Protein 5F6R (pdb70)

Organism: Yersinia pestis (NCBI:txid632)

InterPro domains:
  IPR010083 Beta-hydroxyacyl-(acyl-carrier-protein) dehydratase FabA [MF_00405] (2-172)
  IPR010083 Beta-hydroxyacyl-(acyl-carrier-protein) dehydratase FabA [TIGR01749] (4-172)
  IPR010083 Beta-hydroxyacyl-(acyl-carrier-protein) dehydratase FabA [cd01287] (27-168)
  IPR013114 Beta-hydroxydecanoyl thiol ester dehydrase, FabA/FabZ [PF07977] (29-158)
  IPR013114 Beta-hydroxydecanoyl thiol ester dehydrase, FabA/FabZ [PTHR30272] (29-161)
  IPR029069 HotDog domain superfamily [SSF54637] (3-169)

CATH classification: 3.10.129.10

Secondary structure (DSSP, 8-state):
--TT----S-B-HHHHHHHHTTTTT-TTSPPPP-GGG---SEEEEEETT-TTTTS-EEEEEEE--TT-HHHHHS-TTS----HHHHHHHHHHHHHHHHHHTT--SEEEEEEESEEEE-----TT--EEEEEEEEEEEE-SSS-EEEEEEEEEETTEEEEEEEEEEEEEES---/--TT----S-B-HHHHHHHHTTTTT-TTSPPPP-GGG---SEEEEEETT-TTTTS-EEEEEEE--TT-HHHHHSSTTS----HHHHHHHHHHHHHHHHHHTT--SEEEEEEES-EEE-S---TT--EEEEEEEEEEEE-SSS-EEEEEEEEEETTEEEEEEEEEEEEEES--

Radius of gyration: 19.5 Å; Cα contacts (8 Å, |Δi|>4): 1005; chains: 2; bounding box: 51×50×46 Å

Foldseek 3Di:
DQPQAPADFKFFQVLLQCLCVCNRLHDFAARFNDDLLAAFGMWNGWDCLDADARGIKTKTKHFAACVRPQQCVVPPVGGWHDPVSVVVNQQRVQRVNLSSVPAGAYKDWPDFDDKDFADTDHNPFTMKMKMWGWDDFDRPDKTKTWIKMFIATPPHTGMTTHGGMMTGDRDDD/DQPQAPADFKFFQVLLQCLCVCRRRHDFAARFNHDLLAAFGMWGGKDDLDADQSHIKTKTKHFAACVNPQQCVVPPVGGWRDPVSVVVNQQRVQRVNLVSVPAGAYKDWPDFPDKAFADTDDRPFTMKMKMWGWDDFDRPDWTKTWTKMFIATPRHTGMTTHTTMMTGDRDD

Solvent-accessible surface area: 14166 Å² total; per-residue (Å²): 119,16,98,142,26,63,98,91,86,53,4,73,72,118,22,0,74,16,2,1,136,25,103,10,6,15,114,35,8,6,26,4,1,19,57,62,0,17,3,2,27,69,1,50,72,3,59,89,106,13,32,82,77,110,101,0,41,0,42,0,35,11,48,8,69,85,130,43,60,4,5,58,18,11,8,84,77,14,53,5,4,0,15,1,0,0,0,8,0,0,7,16,0,0,6,4,0,0,0,14,39,5,3,62,11,52,10,29,27,46,1,4,20,78,2,114,17,113,32,44,0,62,26,121,8,140,86,0,22,0,75,0,23,0,65,148,36,46,61,179,191,114,22,41,0,22,0,29,0,33,1,14,15,63,62,136,66,11,5,48,1,56,55,0,75,4,1,3,56,162,101,22,167,125,16,99,139,26,66,107,92,108,53,4,70,72,122,20,0,78,16,2,2,135,28,100,9,6,16,114,34,7,6,25,3,0,19,58,60,0,15,4,0,28,69,1,50,77,1,70,93,86,8,30,82,92,102,106,0,32,0,38,0,25,9,58,16,63,100,132,42,56,4,6,61,16,16,19,82,81,16,46,5,4,0,15,0,0,0,0,5,0,0,4,21,0,0,6,4,2,0,0,7,45,5,2,51,6,69,10,32,28,42,1,4,13,89,2,113,15,112,30,40,0,58,30,119,15,155,78,0,14,0,70,0,23,0,59,148,39,49,64,173,199,120,25,45,0,24,0,35,3,47,1,12,8,77,64,122,64,2,5,58,2,59,60,0,80,4,1,7,58,150,131,68

B-factor: mean 14.42, std 5.76, range [7.7, 37.73]

Sequence (345 aa):
SSNAMMVDKKREESYTKKEDLEASGRGELFGAGGPPLPAGNMLMMMDRIVKKMMIIEDGGSHNKKGYVEAELDINPDLWFFGCHFIGDPVMPGCLGLLDAMWQQLVGFYLGWLGGEGKGRALGVGEVKFTGQVLPDAKKVTYRINFKRRVIMRKLIIMMGVADGEVLVDGKVIYTATDLKKVGLFKDTNSNAMMVDKREESYTKEEDLEASGRGELFGAGGPPLPAGNMLMMMDRIVVKMMIEDGGSHNKGYVEAELDINPDLWFFGCHFIGDPVMPGCLGLDAMWQQLVGFYLGWLGGEGKGRALGVGEVKFTGQVLPDAKKKVTYRRINFKRVIMRKKLLIMGVADGEVLVDGKVIYTATTDLKKVGLFKDDT

Nearest PDB structures (foldseek):
  5hd6-assembly3_E  TM=9.775E-01  e=1.023E-34  Yersinia pestis CO92
  1mka-assembly1_B  TM=9.981E-01  e=2.740E-32  Escherichia coli
  6b7j-assembly1_B  TM=9.908E-01  e=1.423E-30  Vibrio cholerae O395
  4b0i-assembly2_A  TM=9.928E-01  e=1.532E-28  Pseudomonas aeruginosa PAO1
  8b72-assembly2_D  TM=9.897E-01  e=3.812E-28  Pseudomonas aeruginosa

Structure (mmCIF, N/CA/C/O backbone):
data_5F6R
#
_entry.id   5F6R
#
_cell.length_a   52.982
_cell.length_b   54.885
_cell.length_c   102.866
_cell.angle_alpha   90.00
_cell.angle_beta   90.00
_cell.angle_gamma   90.00
#
_symmetry.space_group_name_H-M   'P 21 21 21'
#
loop_
_entity.id
_entity.type
_entity.pdbx_description
1 polymer '3-hydroxydecanoyl-[acyl-carrier-protein] dehydratase'
2 non-polymer '6-oxidanylidene-6-phenyl-hexanoic acid'
3 non-polymer 'PHOSPHATE ION'
4 water water
#
loop_
_atom_site.group_PDB
_atom_site.id
_atom_site.type_symbol
_atom_site.label_atom_id
_atom_site.label_alt_id
_atom_site.label_comp_id
_atom_site.label_asym_id
_atom_site.label_entity_id
_atom_site.label_seq_id
_atom_site.pdbx_PDB_ins_code
_atom_site.Cartn_x
_atom_site.Cartn_y
_atom_site.Cartn_z
_atom_site.occupancy
_atom_site.B_iso_or_equiv
_atom_site.auth_seq_id
_atom_site.auth_comp_id
_atom_site.auth_asym_id
_atom_site.auth_atom_id
_atom_site.pdbx_PDB_model_num
ATOM 1 N N A SER A 1 1 ? -3.866 15.564 -8.401 0.68 16.11 -2 SER A N 1
ATOM 2 N N B SER A 1 1 ? -3.703 15.663 -8.169 0.32 16.12 -2 SER A N 1
ATOM 3 C CA A SER A 1 1 ? -3.820 14.792 -7.166 0.68 15.85 -2 SER A CA 1
ATOM 4 C CA B SER A 1 1 ? -3.965 15.006 -6.896 0.32 15.84 -2 SER A CA 1
ATOM 5 C C A SER A 1 1 ? -5.059 13.912 -7.071 0.68 14.75 -2 SER A C 1
ATOM 6 C C B SER A 1 1 ? -5.041 13.940 -7.041 0.32 14.76 -2 SER A C 1
ATOM 7 O O A SER A 1 1 ? -5.927 13.971 -7.947 0.68 15.26 -2 SER A O 1
ATOM 8 O O B SER A 1 1 ? -5.747 13.878 -8.049 0.32 14.90 -2 SER A O 1
ATOM 13 N N . ASN A 1 2 ? -5.149 13.102 -6.015 1.00 13.88 -1 ASN A N 1
ATOM 14 C CA . ASN A 1 2 ? -6.244 12.147 -5.893 1.00 12.92 -1 ASN A CA 1
ATOM 15 C C . ASN A 1 2 ? -7.463 12.859 -5.320 1.00 12.42 -1 ASN A C 1
ATOM 16 O O . ASN A 1 2 ? -7.429 13.321 -4.176 1.00 15.06 -1 ASN A O 1
ATOM 21 N N . ALA A 1 3 ? -8.544 12.933 -6.103 1.00 11.61 0 ALA A N 1
ATOM 22 C CA . ALA A 1 3 ? -9.761 13.620 -5.692 1.00 11.84 0 ALA A CA 1
ATOM 23 C C . ALA A 1 3 ? -10.672 12.775 -4.806 1.00 12.42 0 ALA A C 1
ATOM 24 O O . ALA A 1 3 ? -11.653 13.306 -4.281 1.00 12.62 0 ALA A O 1
ATOM 26 N N A MET A 1 4 ? -10.380 11.491 -4.619 0.86 12.96 1 MET A N 1
ATOM 27 N N B MET A 1 4 ? -10.373 11.487 -4.627 0.14 13.76 1 MET A N 1
ATOM 28 C CA A MET A 1 4 ? -11.354 10.575 -4.035 0.86 16.02 1 MET A CA 1
ATOM 29 C CA B MET A 1 4 ? -11.305 10.528 -4.041 0.14 16.90 1 MET A CA 1
ATOM 30 C C A MET A 1 4 ? -11.277 10.469 -2.515 0.86 13.86 1 MET A C 1
ATOM 31 C C B MET A 1 4 ? -11.181 10.384 -2.527 0.14 14.19 1 MET A C 1
ATOM 32 O O A MET A 1 4 ? -12.053 9.706 -1.927 0.86 15.33 1 MET A O 1
ATOM 33 O O B MET A 1 4 ? -11.810 9.489 -1.952 0.14 14.94 1 MET A O 1
ATOM 42 N N . VAL A 1 5 ? -10.399 11.236 -1.869 1.00 12.03 2 VAL A N 1
ATOM 43 C CA . VAL A 1 5 ? -10.149 11.076 -0.439 1.00 11.53 2 VAL A CA 1
ATOM 44 C C . VAL A 1 5 ? -11.373 11.469 0.380 1.00 10.91 2 VAL A C 1
ATOM 45 O O . VAL A 1 5 ? -11.872 12.595 0.283 1.00 11.68 2 VAL A O 1
ATOM 49 N N . ASP A 1 6 ? -11.838 10.553 1.230 1.00 10.92 3 ASP A N 1
ATOM 50 C CA . ASP A 1 6 ? -12.805 10.879 2.278 1.00 11.08 3 ASP A CA 1
ATOM 51 C C . ASP A 1 6 ? -11.975 11.521 3.381 1.00 11.22 3 ASP A C 1
ATOM 52 O O . ASP A 1 6 ? -11.401 10.838 4.234 1.00 11.77 3 ASP A O 1
ATOM 57 N N A LYS A 1 7 ? -11.885 12.850 3.334 0.35 11.01 4 LYS A N 1
ATOM 58 N N B LYS A 1 7 ? -11.904 12.857 3.367 0.65 11.31 4 LYS A N 1
ATOM 59 C CA A LYS A 1 7 ? -10.973 13.615 4.175 0.35 10.77 4 LYS A CA 1
ATOM 60 C CA B LYS A 1 7 ? -10.945 13.615 4.169 0.65 11.41 4 LYS A CA 1
ATOM 61 C C A LYS A 1 7 ? -11.738 14.118 5.392 0.35 10.80 4 LYS A C 1
ATOM 62 C C B LYS A 1 7 ? -11.641 14.200 5.396 0.65 11.31 4 LYS A C 1
ATOM 63 O O A LYS A 1 7 ? -12.660 14.931 5.264 0.35 11.19 4 LYS A O 1
ATOM 64 O O B LYS A 1 7 ? -12.405 15.168 5.283 0.65 12.19 4 LYS A O 1
ATOM 75 N N . ARG A 1 8 ? -11.352 13.626 6.566 1.00 10.87 5 ARG A N 1
ATOM 76 C CA . ARG A 1 8 ? -11.935 14.025 7.841 1.00 10.98 5 ARG A CA 1
ATOM 77 C C . ARG A 1 8 ? -10.822 14.186 8.874 1.00 11.01 5 ARG A C 1
ATOM 78 O O . ARG A 1 8 ? -9.693 13.729 8.680 1.00 11.20 5 ARG A O 1
ATOM 86 N N A GLU A 1 9 ? -11.154 14.836 9.987 0.52 11.43 6 GLU A N 1
ATOM 87 N N B GLU A 1 9 ? -11.165 14.844 9.988 0.48 11.57 6 GLU A N 1
ATOM 88 C CA A GLU A 1 9 ? -10.158 15.137 11.010 0.52 12.89 6 GLU A CA 1
ATOM 89 C CA B GLU A 1 9 ? -10.222 15.169 11.056 0.48 12.89 6 GLU A CA 1
ATOM 90 C C A GLU A 1 9 ? -9.842 13.937 11.891 0.52 11.73 6 GLU A C 1
ATOM 91 C C B GLU A 1 9 ? -9.926 13.999 11.978 0.48 11.54 6 GLU A C 1
ATOM 92 O O A GLU A 1 9 ? -8.803 13.928 12.564 0.52 12.23 6 GLU A O 1
ATOM 93 O O B GLU A 1 9 ? -8.996 14.092 12.789 0.48 11.29 6 GLU A O 1
ATOM 104 N N . SER A 1 10 ? -10.708 12.929 11.896 1.00 11.00 7 SER A N 1
ATOM 105 C CA . SER A 1 10 ? -10.516 11.751 12.722 1.00 11.00 7 SER A CA 1
ATOM 106 C C . SER A 1 10 ? -11.147 10.579 11.989 1.00 10.38 7 SER A C 1
ATOM 107 O O . SER A 1 10 ? -12.012 10.758 11.126 1.00 11.19 7 SER A O 1
ATOM 110 N N . TYR A 1 11 ? -10.698 9.377 12.343 1.00 10.00 8 TYR A N 1
ATOM 111 C CA . TYR A 1 11 ? -11.135 8.153 11.685 1.00 10.38 8 TYR A CA 1
ATOM 112 C C . TYR A 1 11 ? -11.327 7.051 12.716 1.00 10.30 8 TYR A C 1
ATOM 113 O O . TYR A 1 11 ? -10.547 6.933 13.668 1.00 10.80 8 TYR A O 1
ATOM 122 N N . THR A 1 12 ? -12.337 6.219 12.486 1.00 10.48 9 THR A N 1
ATOM 123 C CA . THR A 1 12 ? -12.674 5.087 13.338 1.00 11.53 9 THR A CA 1
ATOM 124 C C . THR A 1 12 ? -11.972 3.815 12.863 1.00 11.09 9 THR A C 1
ATOM 125 O O . THR A 1 12 ? -11.352 3.772 11.797 1.00 10.78 9 THR A O 1
ATOM 129 N N A LYS A 1 13 ? -12.092 2.756 13.673 0.57 11.26 10 LYS A N 1
ATOM 130 N N B LYS A 1 13 ? -12.107 2.758 13.671 0.43 11.37 10 LYS A N 1
ATOM 131 C CA A LYS A 1 13 ? -11.532 1.462 13.291 0.57 11.78 10 LYS A CA 1
ATOM 132 C CA B LYS A 1 13 ? -11.552 1.456 13.311 0.43 11.88 10 LYS A CA 1
ATOM 133 C C A LYS A 1 13 ? -12.072 1.000 11.946 0.57 11.58 10 LYS A C 1
ATOM 134 C C B LYS A 1 13 ? -12.080 0.978 11.966 0.43 11.76 10 LYS A C 1
ATOM 135 O O A LYS A 1 13 ? -11.314 0.510 11.101 0.57 11.48 10 LYS A O 1
ATOM 136 O O B LYS A 1 13 ? -11.322 0.451 11.145 0.43 11.65 10 LYS A O 1
ATOM 147 N N . GLU A 1 14 ? -13.378 1.158 11.722 1.00 11.71 11 GLU A N 1
ATOM 148 C CA . GLU A 1 14 ? -13.951 0.750 10.445 1.00 12.78 11 GLU A CA 1
ATOM 149 C C . GLU A 1 14 ? -13.377 1.567 9.292 1.00 11.13 11 GLU A C 1
ATOM 150 O O . GLU A 1 14 ? -13.146 1.029 8.201 1.00 11.11 11 GLU A O 1
ATOM 156 N N . ASP A 1 15 ? -13.124 2.865 9.516 1.00 10.34 12 ASP A N 1
ATOM 157 C CA . ASP A 1 15 ? -12.437 3.668 8.506 1.00 9.87 12 ASP A CA 1
ATOM 158 C C . ASP A 1 15 ? -11.055 3.104 8.204 1.00 9.31 12 ASP A C 1
ATOM 159 O O . ASP A 1 15 ? -10.630 3.060 7.042 1.00 9.53 12 ASP A O 1
ATOM 164 N N . LEU A 1 16 ? -10.320 2.700 9.241 1.00 9.64 13 LEU A N 1
ATOM 165 C CA . LEU A 1 16 ? -8.974 2.177 9.021 1.00 9.47 13 LEU A CA 1
ATOM 166 C C . LEU A 1 16 ? -9.012 0.860 8.264 1.00 9.59 13 LEU A C 1
ATOM 167 O O . LEU A 1 16 ? -8.133 0.587 7.438 1.00 9.96 13 LEU A O 1
ATOM 172 N N . GLU A 1 17 ? -10.016 0.028 8.543 1.00 10.39 14 GLU A N 1
ATOM 173 C CA . GLU A 1 17 ? -10.174 -1.208 7.785 1.00 11.18 14 GLU A CA 1
ATOM 174 C C . GLU A 1 17 ? -10.529 -0.914 6.332 1.00 10.64 14 GLU A C 1
ATOM 175 O O . GLU A 1 17 ? -10.017 -1.571 5.416 1.00 10.78 14 GLU A O 1
ATOM 181 N N . ALA A 1 18 ? -11.385 0.087 6.107 1.00 10.45 15 ALA A N 1
ATOM 182 C CA . ALA A 1 18 ? -11.690 0.517 4.746 1.00 10.34 15 ALA A CA 1
ATOM 183 C C . ALA A 1 18 ? -10.433 1.000 4.035 1.00 9.48 15 ALA A C 1
ATOM 184 O O . ALA A 1 18 ? -10.239 0.728 2.846 1.00 10.44 15 ALA A O 1
ATOM 186 N N . SER A 1 19 ? -9.572 1.727 4.750 1.00 9.22 16 SER A N 1
ATOM 187 C CA . SER A 1 19 ? -8.295 2.149 4.184 1.00 9.19 16 SER A CA 1
ATOM 188 C C . SER A 1 19 ? -7.454 0.955 3.743 1.00 9.04 16 SER A C 1
ATOM 189 O O . SER A 1 19 ? -6.851 0.975 2.663 1.00 9.63 16 SER A O 1
ATOM 192 N N . GLY A 1 20 ? -7.389 -0.099 4.567 1.00 9.37 17 GLY A N 1
ATOM 193 C CA . GLY A 1 20 ? -6.635 -1.277 4.173 1.00 9.79 17 GLY A CA 1
ATOM 194 C C . GLY A 1 20 ? -7.116 -1.870 2.866 1.00 10.24 17 GLY A C 1
ATOM 195 O O . GLY A 1 20 ? -6.316 -2.391 2.077 1.00 11.45 17 GLY A O 1
ATOM 196 N N . ARG A 1 21 ? -8.421 -1.796 2.614 1.00 10.64 18 ARG A N 1
ATOM 197 C CA . ARG A 1 21 ? -9.018 -2.301 1.388 1.00 11.68 18 ARG A CA 1
ATOM 198 C C . ARG A 1 21 ? -8.952 -1.300 0.243 1.00 12.11 18 ARG A C 1
ATOM 199 O O . ARG A 1 21 ? -9.478 -1.591 -0.836 1.00 13.86 18 ARG A O 1
ATOM 207 N N . GLY A 1 22 ? -8.324 -0.142 0.445 1.00 12.07 19 GLY A N 1
ATOM 208 C CA . GLY A 1 22 ? -8.220 0.864 -0.593 1.00 12.68 19 GLY A CA 1
ATOM 209 C C . GLY A 1 22 ? -9.439 1.738 -0.767 1.00 12.28 19 GLY A C 1
ATOM 210 O O . GLY A 1 22 ? -9.480 2.544 -1.703 1.00 14.21 19 GLY A O 1
ATOM 211 N N . GLU A 1 23 ? -10.433 1.620 0.106 1.00 11.21 20 GLU A N 1
ATOM 212 C CA . GLU A 1 23 ? -11.702 2.306 -0.092 1.00 11.01 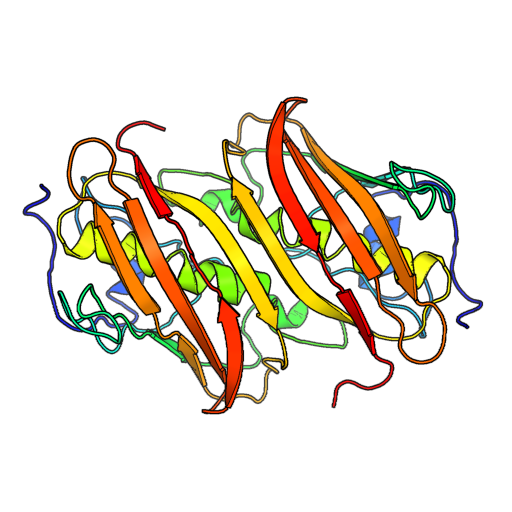20 GLU A CA 1
ATOM 213 C C . GLU A 1 23 ? -11.703 3.731 0.431 1.00 10.31 20 GLU A C 1
ATOM 214 O O . GLU A 1 23 ? -12.394 4.584 -0.127 1.00 11.59 20 GLU A O 1
ATOM 220 N N . LEU A 1 24 ? -10.965 4.008 1.502 1.00 9.97 21 LEU A N 1
ATOM 221 C CA . LEU A 1 24 ? -11.097 5.302 2.168 1.00 9.65 21 LEU A CA 1
ATOM 222 C C . LEU A 1 24 ? -10.588 6.436 1.287 1.00 9.79 21 LEU A C 1
ATOM 223 O O . LEU A 1 24 ? -11.231 7.490 1.177 1.00 10.36 21 LEU A O 1
ATOM 228 N N . PHE A 1 25 ? -9.427 6.239 0.659 1.00 10.43 22 PHE A N 1
ATOM 229 C CA . PHE A 1 25 ? -8.842 7.227 -0.234 1.00 11.82 22 PHE A CA 1
ATOM 230 C C . PHE A 1 25 ? -9.137 6.929 -1.697 1.00 13.15 22 PHE A C 1
ATOM 231 O O . PHE A 1 25 ? -8.869 7.778 -2.548 1.00 15.29 22 PHE A O 1
ATOM 239 N N . GLY A 1 26 ? -9.683 5.756 -2.013 1.00 13.23 23 GLY A N 1
ATOM 240 C CA . GLY A 1 26 ? -9.912 5.387 -3.393 1.00 14.31 23 GLY A CA 1
ATOM 241 C C . GLY A 1 26 ? -8.683 4.777 -4.037 1.00 16.36 23 GLY A C 1
ATOM 242 O O . GLY A 1 26 ? -7.608 4.660 -3.443 1.00 16.97 23 GLY A O 1
ATOM 243 N N . ALA A 1 27 ? -8.859 4.397 -5.306 1.00 18.36 24 ALA A N 1
ATOM 244 C CA . ALA A 1 27 ? -7.867 3.575 -5.995 1.00 21.34 24 ALA A CA 1
ATOM 245 C C . ALA A 1 27 ? -6.508 4.255 -6.085 1.00 21.70 24 ALA A C 1
ATOM 246 O O . ALA A 1 27 ? -5.472 3.578 -6.079 1.00 23.39 24 ALA A O 1
ATOM 248 N N . GLY A 1 28 ? -6.484 5.576 -6.181 1.00 19.98 25 GLY A N 1
ATOM 249 C CA . GLY A 1 28 ? -5.226 6.263 -6.362 1.00 18.50 25 GLY A CA 1
ATOM 250 C C . GLY A 1 28 ? -4.429 6.548 -5.111 1.00 16.96 25 GLY A C 1
ATOM 251 O O . GLY A 1 28 ? -3.327 7.089 -5.211 1.00 19.03 25 GLY A O 1
ATOM 252 N N . GLY A 1 29 ? -4.940 6.209 -3.930 1.00 13.82 26 GLY A N 1
ATOM 253 C CA . GLY A 1 29 ? -4.293 6.601 -2.700 1.00 11.94 26 GLY A CA 1
ATOM 254 C C . GLY A 1 29 ? -3.654 5.445 -1.947 1.00 10.58 26 GLY A C 1
ATOM 255 O O . GLY A 1 29 ? -3.942 4.270 -2.189 1.00 10.65 26 GLY A O 1
ATOM 256 N N . PRO A 1 30 ? -2.788 5.762 -0.992 1.00 9.22 27 PRO A N 1
ATOM 257 C CA . PRO A 1 30 ? -2.058 4.709 -0.269 1.00 9.48 27 PRO A CA 1
ATOM 258 C C . PRO A 1 30 ? -2.933 4.056 0.787 1.00 9.45 27 PRO A C 1
ATOM 259 O O . PRO A 1 30 ? -3.432 4.734 1.695 1.00 9.67 27 PRO A O 1
ATOM 263 N N . PRO A 1 31 ? -3.127 2.740 0.720 1.00 8.95 28 PRO A N 1
ATOM 264 C CA . PRO A 1 31 ? -3.836 2.041 1.799 1.00 8.88 28 PRO A CA 1
ATOM 265 C C . PRO A 1 31 ? -2.954 1.885 3.028 1.00 8.36 28 PRO A C 1
ATOM 266 O O . PRO A 1 31 ? -1.728 1.802 2.938 1.00 8.89 28 PRO A O 1
ATOM 270 N N . LEU A 1 32 ? -3.598 1.813 4.191 1.00 8.42 29 LEU A N 1
ATOM 271 C CA . LEU A 1 32 ? -2.910 1.348 5.383 1.00 8.57 29 LEU A CA 1
ATOM 272 C C . LEU A 1 32 ? -2.665 -0.156 5.268 1.00 8.62 29 LEU A C 1
ATOM 273 O O . LEU A 1 32 ? -3.320 -0.842 4.479 1.00 8.83 29 LEU A O 1
ATOM 278 N N . PRO A 1 33 ? -1.754 -0.710 6.071 1.00 8.81 30 PRO A N 1
ATOM 279 C CA . PRO A 1 33 ? -1.718 -2.168 6.201 1.00 8.86 30 PRO A CA 1
ATOM 280 C C . PRO A 1 33 ? -3.022 -2.655 6.808 1.00 8.94 30 PRO A C 1
ATOM 281 O O . PRO A 1 33 ? -3.759 -1.904 7.448 1.00 9.54 30 PRO A O 1
ATOM 285 N N . ALA A 1 34 ? -3.299 -3.934 6.599 1.00 9.07 31 ALA A N 1
ATOM 286 C CA . ALA A 1 34 ? -4.505 -4.564 7.105 1.00 9.73 31 ALA A CA 1
ATOM 287 C C . ALA A 1 34 ? -4.161 -5.579 8.188 1.00 9.83 31 ALA A C 1
ATOM 288 O O . ALA A 1 34 ? -3.005 -5.957 8.381 1.00 9.18 31 ALA A O 1
ATOM 290 N N . GLY A 1 35 ? -5.202 -6.003 8.905 1.00 12.33 32 GLY A N 1
ATOM 291 C CA . GLY A 1 35 ? -5.101 -7.164 9.781 1.00 13.40 32 GLY A CA 1
ATOM 292 C C . GLY A 1 35 ? -3.982 -7.049 10.790 1.00 11.74 32 GLY A C 1
ATOM 293 O O . GLY A 1 35 ? -3.851 -6.048 11.503 1.00 12.55 32 GLY A O 1
ATOM 294 N N . ASN A 1 36 ? -3.123 -8.069 10.820 1.00 10.86 33 ASN A N 1
ATOM 295 C CA . ASN A 1 36 ? -2.084 -8.136 11.837 1.00 9.87 33 ASN A CA 1
ATOM 296 C C . ASN A 1 36 ? -0.987 -7.096 11.663 1.00 9.40 33 ASN A C 1
ATOM 297 O O . ASN A 1 36 ? -0.184 -6.935 12.585 1.00 10.55 33 ASN A O 1
ATOM 302 N N . MET A 1 37 ? -0.908 -6.411 10.517 1.00 8.57 34 MET A N 1
ATOM 303 C CA . MET A 1 37 ? 0.049 -5.321 10.398 1.00 8.28 34 MET A CA 1
ATOM 304 C C . MET A 1 37 ? -0.536 -3.948 10.700 1.00 7.86 34 MET A C 1
ATOM 305 O O . MET A 1 37 ? 0.226 -2.981 10.766 1.00 9.26 34 MET A O 1
ATOM 310 N N . LEU A 1 38 ? -1.848 -3.825 10.896 1.00 8.95 35 LEU A N 1
ATOM 311 C CA . LEU A 1 38 ? -2.433 -2.538 11.257 1.00 9.07 35 LEU A CA 1
ATOM 312 C C . LEU A 1 38 ? -2.186 -2.307 12.740 1.00 9.40 35 LEU A C 1
ATOM 313 O O . LEU A 1 38 ? -2.582 -3.132 13.570 1.00 10.11 35 LEU A O 1
ATOM 318 N N . MET A 1 39 ? -1.531 -1.198 13.073 1.00 10.59 36 MET A N 1
ATOM 319 C CA . MET A 1 39 ? -1.052 -0.968 14.432 1.00 12.21 36 MET A CA 1
ATOM 320 C C . MET A 1 39 ? -1.802 0.145 15.153 1.00 10.53 36 MET A C 1
ATOM 321 O O . MET A 1 39 ? -1.290 0.714 16.123 1.00 10.82 36 MET A O 1
ATOM 326 N N A MET A 1 40 ? -2.998 0.489 14.664 0.59 10.07 37 MET A N 1
ATOM 327 N N B MET A 1 40 ? -3.035 0.407 14.754 0.41 10.12 37 MET A N 1
ATOM 328 C CA A MET A 1 40 ? -3.865 1.509 15.238 0.59 10.39 37 MET A CA 1
ATOM 329 C CA B MET A 1 40 ? -3.826 1.374 15.486 0.41 10.26 37 MET A CA 1
ATOM 330 C C A MET A 1 40 ? -5.293 0.976 15.274 0.59 9.97 37 MET A C 1
ATOM 331 C C B MET A 1 40 ? -5.290 1.079 15.243 0.41 9.62 37 MET A C 1
ATOM 332 O O A MET A 1 40 ? -5.660 0.081 14.507 0.59 10.79 37 MET A O 1
ATOM 333 O O B MET A 1 40 ? -5.675 0.486 14.230 0.41 9.80 37 MET A O 1
ATOM 342 N N . ASP A 1 41 ? -6.096 1.523 16.193 1.00 9.65 38 ASP A N 1
ATOM 343 C CA . ASP A 1 41 ? -7.539 1.363 16.159 1.00 10.06 38 ASP A CA 1
ATOM 344 C C . ASP A 1 41 ? -8.258 2.616 15.696 1.00 9.98 38 ASP A C 1
ATOM 345 O O . ASP A 1 41 ? -9.351 2.516 15.143 1.00 10.91 38 ASP A O 1
ATOM 350 N N . ARG A 1 42 ? -7.684 3.796 15.911 1.00 10.20 39 ARG A N 1
ATOM 351 C CA . ARG A 1 42 ? -8.353 5.029 15.524 1.00 10.52 39 ARG A CA 1
ATOM 352 C C . ARG A 1 42 ? -7.310 6.110 15.300 1.00 9.64 39 ARG A C 1
ATOM 353 O O . ARG A 1 42 ? -6.220 6.072 15.874 1.00 10.20 39 ARG A O 1
ATOM 361 N N . ILE A 1 43 ? -7.664 7.079 14.466 1.00 9.81 40 ILE A N 1
ATOM 362 C CA . ILE A 1 43 ? -6.897 8.304 14.319 1.00 9.64 40 ILE A CA 1
ATOM 363 C C . ILE A 1 43 ? -7.726 9.399 14.965 1.00 10.00 40 ILE A C 1
ATOM 364 O O . ILE A 1 43 ? -8.864 9.651 14.546 1.00 10.82 40 ILE A O 1
ATOM 369 N N . VAL A 1 44 ? -7.192 9.999 16.030 1.00 10.20 41 VAL A N 1
ATOM 370 C CA . VAL A 1 44 ? -7.988 10.938 16.806 1.00 10.73 41 VAL A CA 1
ATOM 371 C C . VAL A 1 44 ? -7.861 12.373 16.323 1.00 11.08 41 VAL A C 1
ATOM 372 O O . VAL A 1 44 ? -8.719 13.201 16.658 1.00 12.60 41 VAL A O 1
ATOM 376 N N A LYS A 1 45 ? -6.827 12.695 15.542 0.32 11.08 42 LYS A N 1
ATOM 377 N N B LYS A 1 45 ? -6.827 12.696 15.550 0.68 11.37 42 LYS A N 1
ATOM 378 C CA A LYS A 1 45 ? -6.584 14.079 15.151 0.32 11.32 42 LYS A CA 1
ATOM 379 C CA B LYS A 1 45 ? -6.677 14.066 15.081 0.68 12.11 42 LYS A CA 1
ATOM 380 C C A LYS A 1 45 ? -5.722 14.121 13.899 0.32 10.82 42 LYS A C 1
ATOM 381 C C B LYS A 1 45 ? -5.738 14.103 13.890 0.68 12.28 42 LYS A C 1
ATOM 382 O O A LYS A 1 45 ? -4.684 13.457 13.838 0.32 10.75 42 LYS A O 1
ATOM 383 O O B LYS A 1 45 ? -4.664 13.499 13.923 0.68 11.89 42 LYS A O 1
ATOM 394 N N A MET A 1 46 ? -6.151 14.916 12.916 0.32 11.47 43 MET A N 1
ATOM 395 N N B MET A 1 46 ? -6.146 14.829 12.852 0.68 13.89 43 MET A N 1
ATOM 396 C CA A MET A 1 46 ? -5.352 15.259 11.741 0.32 14.68 43 MET A CA 1
ATOM 397 C CA B MET A 1 46 ? -5.278 15.175 11.734 0.68 17.23 43 MET A CA 1
ATOM 398 C C A MET A 1 46 ? -5.539 16.748 11.498 0.32 12.70 43 MET A C 1
ATOM 399 C C B MET A 1 46 ? -5.531 16.633 11.409 0.68 15.20 43 MET A C 1
ATOM 400 O O A MET A 1 46 ? -6.675 17.203 11.334 0.32 12.78 43 MET A O 1
ATOM 401 O O B MET A 1 46 ? -6.670 17.009 11.118 0.68 14.95 43 MET A O 1
ATOM 410 N N A ILE A 1 47 ? -4.444 17.509 11.480 0.32 12.35 44 ILE A N 1
ATOM 411 N N B ILE A 1 47 ? -4.487 17.452 11.467 0.68 14.60 44 ILE A N 1
ATOM 412 C CA A ILE A 1 47 ? -4.504 18.957 11.269 0.32 13.88 44 ILE A CA 1
ATOM 413 C CA B ILE A 1 47 ? -4.615 18.873 11.170 0.68 15.55 44 ILE A CA 1
ATOM 414 C C A ILE A 1 47 ? -3.433 19.344 10.261 0.32 14.11 44 ILE A C 1
ATOM 415 C C B ILE A 1 47 ? -3.485 19.299 10.247 0.68 14.82 44 ILE A C 1
ATOM 416 O O A ILE A 1 47 ? -2.237 19.161 10.521 0.32 14.45 44 ILE A O 1
ATOM 417 O O B ILE A 1 47 ? -2.305 19.090 10.550 0.68 15.05 44 ILE A O 1
ATOM 426 N N . GLU A 1 48 ? -3.857 19.898 9.120 1.00 14.53 45 GLU A N 1
ATOM 427 C CA . GLU A 1 48 ? -2.903 20.190 8.057 1.00 15.70 45 GLU A CA 1
ATOM 428 C C . GLU A 1 48 ? -1.895 21.264 8.458 1.00 17.24 45 GLU A C 1
ATOM 429 O O . GLU A 1 48 ? -0.714 21.170 8.108 1.00 17.73 45 GLU A O 1
ATOM 435 N N . ASP A 1 49 ? -2.325 22.299 9.178 1.00 18.76 46 ASP A N 1
ATOM 436 C CA . ASP A 1 49 ? -1.391 23.341 9.587 1.00 20.70 46 ASP A CA 1
ATOM 437 C C . ASP A 1 49 ? -0.941 23.201 11.037 1.00 20.63 46 ASP A C 1
ATOM 438 O O . ASP A 1 49 ? -0.479 24.177 11.639 1.00 20.98 46 ASP A O 1
ATOM 443 N N . GLY A 1 50 ? -1.053 22.004 11.608 1.00 19.74 47 GLY A N 1
ATOM 444 C CA . GLY A 1 50 ? -0.804 21.810 13.014 1.00 17.66 47 GLY A CA 1
ATOM 445 C C . GLY A 1 50 ? 0.601 21.322 13.316 1.00 15.23 47 GLY A C 1
ATOM 446 O O . GLY A 1 50 ? 1.464 21.181 12.452 1.00 14.76 47 GLY A O 1
ATOM 447 N N . GLY A 1 51 ? 0.819 21.087 14.596 1.00 13.98 48 GLY A N 1
ATOM 448 C CA . GLY A 1 51 ? 2.048 20.487 15.051 1.00 13.88 48 GLY A CA 1
ATOM 449 C C . GLY A 1 51 ? 3.146 21.496 15.264 1.00 13.96 48 GLY A C 1
ATOM 450 O O . GLY A 1 51 ? 2.991 22.710 15.087 1.00 13.91 48 GLY A O 1
ATOM 451 N N . SER A 1 52 ? 4.303 20.959 15.642 1.00 14.76 49 SER A N 1
ATOM 452 C CA . SER A 1 52 ? 5.408 21.779 16.114 1.00 16.05 49 SER A CA 1
ATOM 453 C C . SER A 1 52 ? 6.063 22.611 15.020 1.00 16.35 49 SER A C 1
ATOM 454 O O . SER A 1 52 ? 6.858 23.499 15.346 1.00 17.47 49 SER A O 1
ATOM 457 N N . HIS A 1 53 ? 5.760 22.353 13.745 1.00 16.22 50 HIS A N 1
ATOM 458 C CA . HIS A 1 53 ? 6.330 23.130 12.650 1.00 17.18 50 HIS A CA 1
ATOM 459 C C . HIS A 1 53 ? 5.269 23.721 11.731 1.00 17.62 50 HIS A C 1
ATOM 460 O O . HIS A 1 53 ? 5.612 24.230 10.656 1.00 19.03 50 HIS A O 1
ATOM 467 N N . ASN A 1 54 ? 3.995 23.657 12.118 1.00 16.92 51 ASN A N 1
ATOM 468 C CA . ASN A 1 54 ? 2.880 24.144 11.308 1.00 18.00 51 ASN A CA 1
ATOM 469 C C . ASN A 1 54 ? 2.787 23.443 9.960 1.00 18.33 51 ASN A C 1
ATOM 470 O O . ASN A 1 54 ? 2.239 24.001 9.004 1.00 20.04 51 ASN A O 1
ATOM 475 N N A LYS A 1 55 ? 3.317 22.222 9.871 0.62 17.23 52 LYS A N 1
ATOM 476 N N B LYS A 1 55 ? 3.312 22.225 9.858 0.38 17.66 52 LYS A N 1
ATOM 477 C CA A LYS A 1 55 ? 3.328 21.455 8.633 0.62 16.94 52 LYS A CA 1
ATOM 478 C CA B LYS A 1 55 ? 3.279 21.478 8.608 0.38 17.40 52 LYS A CA 1
ATOM 479 C C A LYS A 1 55 ? 2.412 20.240 8.688 0.62 15.60 52 LYS A C 1
ATOM 480 C C B LYS A 1 55 ? 2.545 20.152 8.744 0.38 16.04 52 LYS A C 1
ATOM 481 O O A LYS A 1 55 ? 2.237 19.564 7.667 0.62 16.36 52 LYS A O 1
ATOM 482 O O B LYS A 1 55 ? 2.636 19.309 7.843 0.38 16.63 52 LYS A O 1
ATOM 493 N N . GLY A 1 56 ? 1.820 19.951 9.843 1.00 14.91 53 GLY A N 1
ATOM 494 C CA . GLY A 1 56 ? 0.985 18.786 10.003 1.00 13.68 53 GLY A CA 1
ATOM 495 C C . GLY A 1 56 ? 1.145 18.152 11.367 1.00 12.64 53 GLY A C 1
ATOM 496 O O . GLY A 1 56 ? 2.256 18.070 11.900 1.00 12.31 53 GLY A O 1
ATOM 497 N N . TYR A 1 57 ? 0.027 17.725 11.944 1.00 12.29 54 TYR A N 1
ATOM 498 C CA . TYR A 1 57 ? 0.002 16.946 13.172 1.00 12.04 54 TYR A CA 1
ATOM 499 C C . TYR A 1 57 ? -0.980 15.799 12.999 1.00 11.46 54 TYR A C 1
ATOM 500 O O . TYR A 1 57 ? -2.081 15.986 12.472 1.00 12.66 54 TYR A O 1
ATOM 509 N N . VAL A 1 58 ? -0.578 14.610 13.439 1.00 10.28 55 VAL A N 1
ATOM 510 C CA . VAL A 1 58 ? -1.447 13.441 13.459 1.00 10.01 55 VAL A CA 1
ATOM 511 C C . VAL A 1 58 ? -1.302 12.775 14.815 1.00 9.62 55 VAL A C 1
ATOM 512 O O . VAL A 1 58 ? -0.185 12.619 15.321 1.00 10.50 55 VAL A O 1
ATOM 516 N N . GLU A 1 59 ? -2.426 12.373 15.402 1.00 9.84 56 GLU A N 1
ATOM 517 C CA . GLU A 1 59 ? -2.417 11.581 16.619 1.00 9.73 56 GLU A CA 1
ATOM 518 C C . GLU A 1 59 ? -3.333 10.379 16.433 1.00 9.35 56 GLU A C 1
ATOM 519 O O . GLU A 1 59 ? -4.423 10.502 15.863 1.00 9.68 56 GLU A O 1
ATOM 525 N N . ALA A 1 60 ? -2.881 9.209 16.894 1.00 9.48 57 ALA A N 1
ATOM 526 C CA . ALA A 1 60 ? -3.642 7.975 16.753 1.00 9.28 57 ALA A CA 1
ATOM 527 C C . ALA A 1 60 ? -3.478 7.128 18.004 1.00 9.04 57 ALA A C 1
ATOM 528 O O . ALA A 1 60 ? -2.615 7.389 18.848 1.00 9.94 57 ALA A O 1
ATOM 530 N N . GLU A 1 61 ? -4.319 6.098 18.110 1.00 9.52 58 GLU A N 1
ATOM 531 C CA . GLU A 1 61 ? -4.348 5.252 19.291 1.00 10.24 58 GLU A CA 1
ATOM 532 C C . GLU A 1 61 ? -4.484 3.795 18.901 1.00 9.85 58 GLU A C 1
ATOM 533 O O . GLU A 1 61 ? -5.140 3.454 17.907 1.00 10.25 58 GLU A O 1
ATOM 539 N N . LEU A 1 62 ? -3.884 2.941 19.727 1.00 9.57 59 LEU A N 1
ATOM 540 C CA . LEU A 1 62 ? -4.070 1.498 19.685 1.00 9.96 59 LEU A CA 1
ATOM 541 C C . LEU A 1 62 ? -4.539 1.057 21.065 1.00 9.95 59 LEU A C 1
ATOM 542 O O . LEU A 1 62 ? -3.872 1.335 22.070 1.00 10.78 59 LEU A O 1
ATOM 547 N N . ASP A 1 63 ? -5.676 0.370 21.117 1.00 9.69 60 ASP A N 1
ATOM 548 C CA . ASP A 1 63 ? -6.134 -0.203 22.375 1.00 9.60 60 ASP A CA 1
ATOM 549 C C . ASP A 1 63 ? -5.356 -1.486 22.644 1.00 10.18 60 ASP A C 1
ATOM 550 O O . ASP A 1 63 ? -5.150 -2.308 21.747 1.00 11.50 60 ASP A O 1
ATOM 555 N N . ILE A 1 64 ? -4.914 -1.662 23.883 1.00 9.71 61 ILE A N 1
ATOM 556 C CA . ILE A 1 64 ? -4.119 -2.823 24.261 1.00 10.08 61 ILE A CA 1
ATOM 557 C C . ILE A 1 64 ? -4.980 -3.791 25.064 1.00 10.40 61 ILE A C 1
ATOM 558 O O . ILE A 1 64 ? -5.725 -3.380 25.964 1.00 10.89 61 ILE A O 1
ATOM 563 N N . ASN A 1 65 ? -4.868 -5.075 24.744 1.00 10.73 62 ASN A N 1
ATOM 564 C CA . ASN A 1 65 ? -5.381 -6.155 25.571 1.00 11.59 62 ASN A CA 1
ATOM 565 C C . ASN A 1 65 ? -4.366 -7.288 25.524 1.00 10.94 62 ASN A C 1
ATOM 566 O O . ASN A 1 65 ? -3.525 -7.336 24.618 1.00 11.03 62 ASN A O 1
ATOM 571 N N . PRO A 1 66 ? -4.407 -8.211 26.496 1.00 10.76 63 PRO A N 1
ATOM 572 C CA . PRO A 1 66 ? -3.345 -9.228 26.597 1.00 11.63 63 PRO A CA 1
ATOM 573 C C . PRO A 1 66 ? -3.304 -10.227 25.456 1.00 11.55 63 PRO A C 1
ATOM 574 O O . PRO A 1 66 ? -2.324 -10.978 25.370 1.00 11.88 63 PRO A O 1
ATOM 578 N N . ASP A 1 67 ? -4.312 -10.268 24.589 1.00 11.26 64 ASP A N 1
ATOM 579 C CA . ASP A 1 67 ? -4.402 -11.286 23.554 1.00 12.31 64 ASP A CA 1
ATOM 580 C C . ASP A 1 67 ? -4.042 -10.765 22.169 1.00 11.68 64 ASP A C 1
ATOM 581 O O . ASP A 1 67 ? -4.188 -11.501 21.189 1.00 12.29 64 ASP A O 1
ATOM 586 N N . LEU A 1 68 ? -3.586 -9.520 22.053 1.00 10.70 65 LEU A N 1
ATOM 587 C CA . LEU A 1 68 ? -3.094 -9.062 20.759 1.00 10.53 65 LEU A CA 1
ATOM 588 C C . LEU A 1 68 ? -2.000 -10.006 20.272 1.00 10.05 65 LEU A C 1
ATOM 589 O O . LEU A 1 68 ? -1.188 -10.495 21.061 1.00 10.15 65 LEU A O 1
ATOM 594 N N . TRP A 1 69 ? -1.993 -10.278 18.962 1.00 9.92 66 TRP A N 1
ATOM 595 C CA . TRP A 1 69 ? -1.232 -11.410 18.436 1.00 10.40 66 TRP A CA 1
ATOM 596 C C . TRP A 1 69 ? 0.253 -11.329 18.783 1.00 9.71 66 TRP A C 1
ATOM 597 O O . TRP A 1 69 ? 0.902 -12.360 18.997 1.00 10.55 66 TRP A O 1
ATOM 608 N N . PHE A 1 70 ? 0.823 -10.125 18.808 1.00 9.49 67 PHE A N 1
ATOM 609 C CA . PHE A 1 70 ? 2.267 -10.026 18.976 1.00 10.03 67 PHE A CA 1
ATOM 610 C C . PHE A 1 70 ? 2.727 -10.400 20.381 1.00 10.60 67 PHE A C 1
ATOM 611 O O . PHE A 1 70 ? 3.894 -10.758 20.563 1.00 12.09 67 PHE A O 1
ATOM 619 N N . PHE A 1 71 ? 1.849 -10.343 21.381 1.00 9.75 68 PHE A N 1
ATOM 620 C CA . PHE A 1 71 ? 2.291 -10.657 22.739 1.00 10.57 68 PHE A CA 1
ATOM 621 C C . PHE A 1 71 ? 2.668 -12.128 22.887 1.00 12.32 68 PHE A C 1
ATOM 622 O O . PHE A 1 71 ? 3.638 -12.459 23.581 1.00 14.16 68 PHE A O 1
ATOM 630 N N . GLY A 1 72 ? 1.911 -13.024 22.252 1.00 11.53 69 GLY A N 1
ATOM 631 C CA . GLY A 1 72 ? 2.126 -14.449 22.427 1.00 12.60 69 GLY A CA 1
ATOM 632 C C . GLY A 1 72 ? 3.386 -14.961 21.777 1.00 13.01 69 GLY A C 1
ATOM 633 O O . GLY A 1 72 ? 3.900 -16.005 22.187 1.00 14.83 69 GLY A O 1
ATOM 634 N N . CYS A 1 73 ? 3.891 -14.263 20.766 1.00 11.09 70 CYS A N 1
ATOM 635 C CA . CYS A 1 73 ? 5.078 -14.714 20.055 1.00 11.00 70 CYS A CA 1
ATOM 636 C C . CYS A 1 73 ? 6.296 -13.829 20.284 1.00 10.85 70 CYS A C 1
ATOM 637 O O . CYS A 1 73 ? 7.364 -14.119 19.738 1.00 12.08 70 CYS A O 1
ATOM 640 N N . HIS A 1 74 ? 6.172 -12.771 21.080 1.00 10.20 71 HIS A N 1
ATOM 641 C CA . HIS A 1 74 ? 7.264 -11.837 21.300 1.00 10.10 71 HIS A CA 1
ATOM 642 C C . HIS A 1 74 ? 7.192 -11.353 22.746 1.00 9.63 71 HIS A C 1
ATOM 643 O O . HIS A 1 74 ? 6.635 -10.289 23.010 1.00 9.86 71 HIS A O 1
ATOM 650 N N . PHE A 1 75 ? 7.720 -12.121 23.702 1.00 10.00 72 PHE A N 1
ATOM 651 C CA . PHE A 1 75 ? 8.351 -13.431 23.530 1.00 10.31 72 PHE A CA 1
ATOM 652 C C . PHE A 1 75 ? 7.539 -14.437 24.327 1.00 10.46 72 PHE A C 1
ATOM 653 O O . PHE A 1 75 ? 6.816 -14.050 25.258 1.00 10.65 72 PHE A O 1
ATOM 661 N N . ILE A 1 76 ? 7.664 -15.721 23.977 1.00 10.99 73 ILE A N 1
ATOM 662 C CA . ILE A 1 76 ? 7.119 -16.775 24.828 1.00 11.76 73 ILE A CA 1
ATOM 663 C C . ILE A 1 76 ? 7.705 -16.603 26.222 1.00 12.69 73 ILE A C 1
ATOM 664 O O . ILE A 1 76 ? 8.930 -16.563 26.395 1.00 13.88 73 ILE A O 1
ATOM 669 N N . GLY A 1 77 ? 6.830 -16.464 27.219 1.00 13.11 74 GLY A N 1
ATOM 670 C CA . GLY A 1 77 ? 7.247 -16.261 28.590 1.00 13.78 74 GLY A CA 1
ATOM 671 C C . GLY A 1 77 ? 7.642 -14.847 28.964 1.00 13.37 74 GLY A C 1
ATOM 672 O O . GLY A 1 77 ? 8.080 -14.636 30.104 1.00 15.06 74 GLY A O 1
ATOM 673 N N . ASP A 1 78 ? 7.499 -13.873 28.058 1.00 11.56 75 ASP A N 1
ATOM 674 C CA . ASP A 1 78 ? 7.920 -12.495 28.294 1.00 11.21 75 ASP A CA 1
ATOM 675 C C . ASP A 1 78 ? 7.220 -11.598 27.279 1.00 10.77 75 ASP A C 1
ATOM 676 O O . ASP A 1 78 ? 7.860 -11.097 26.348 1.00 10.11 75 ASP A O 1
ATOM 681 N N . PRO A 1 79 ? 5.910 -11.396 27.410 1.00 10.90 76 PRO A N 1
ATOM 682 C CA . PRO A 1 79 ? 5.170 -10.635 26.391 1.00 11.00 76 PRO A CA 1
ATOM 683 C C . PRO A 1 79 ? 5.526 -9.151 26.421 1.00 10.47 76 PRO A C 1
ATOM 684 O O . PRO A 1 79 ? 5.496 -8.513 27.475 1.00 11.54 76 PRO A O 1
ATOM 688 N N . VAL A 1 80 ? 5.827 -8.593 25.248 1.00 10.14 77 VAL A N 1
ATOM 689 C CA . VAL A 1 80 ? 6.109 -7.169 25.123 1.00 9.96 77 VAL A CA 1
ATOM 690 C C . VAL A 1 80 ? 5.858 -6.771 23.678 1.00 9.38 77 VAL A C 1
ATOM 691 O O . VAL A 1 80 ? 6.273 -7.475 22.750 1.00 9.87 77 VAL A O 1
ATOM 695 N N . MET A 1 81 ? 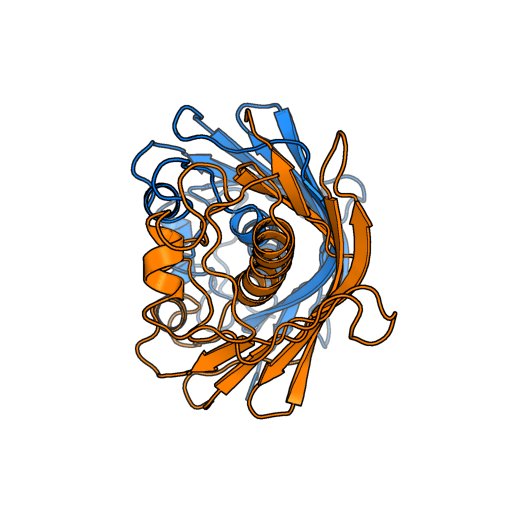5.171 -5.657 23.458 1.00 9.10 78 MET A N 1
ATOM 696 C CA . MET A 1 81 ? 4.918 -5.264 22.080 1.00 9.25 78 MET A CA 1
ATOM 697 C C . MET A 1 81 ? 6.243 -4.996 21.367 1.00 9.19 78 MET A C 1
ATOM 698 O O . MET A 1 81 ? 7.088 -4.262 21.895 1.00 9.41 78 MET A O 1
ATOM 703 N N . PRO A 1 82 ? 6.458 -5.553 20.177 1.00 8.80 79 PRO A N 1
ATOM 704 C CA . PRO A 1 82 ? 7.676 -5.223 19.425 1.00 8.76 79 PRO A CA 1
ATOM 705 C C . PRO A 1 82 ? 7.777 -3.725 19.175 1.00 8.46 79 PRO A C 1
ATOM 706 O O . PRO A 1 82 ? 6.854 -3.101 18.651 1.00 8.89 79 PRO A O 1
ATOM 710 N N . GLY A 1 83 ? 8.907 -3.143 19.566 1.00 8.80 80 GLY A N 1
ATOM 711 C CA . GLY A 1 83 ? 9.144 -1.746 19.248 1.00 9.31 80 GLY A CA 1
ATOM 712 C C . GLY A 1 83 ? 9.082 -1.469 17.759 1.00 8.54 80 GLY A C 1
ATOM 713 O O . GLY A 1 83 ? 8.650 -0.390 17.343 1.00 9.02 80 GLY A O 1
ATOM 714 N N . CYS A 1 84 ? 9.496 -2.440 16.939 1.00 8.46 81 CYS A N 1
ATOM 715 C CA . CYS A 1 84 ? 9.459 -2.245 15.496 1.00 8.35 81 CYS A CA 1
ATOM 716 C C . CYS A 1 84 ? 8.051 -1.966 14.989 1.00 8.07 81 CYS A C 1
ATOM 717 O O . CYS A 1 84 ? 7.892 -1.282 13.974 1.00 8.57 81 CYS A O 1
ATOM 720 N N . LEU A 1 85 ? 7.029 -2.497 15.666 1.00 8.47 82 LEU A N 1
ATOM 721 C CA . LEU A 1 85 ? 5.653 -2.302 15.224 1.00 8.36 82 LEU A CA 1
ATOM 722 C C . LEU A 1 85 ? 5.120 -0.933 15.629 1.00 8.84 82 LEU A C 1
ATOM 723 O O . LEU A 1 85 ? 4.283 -0.362 14.917 1.00 8.92 82 LEU A O 1
ATOM 728 N N . GLY A 1 86 ? 5.571 -0.404 16.772 1.00 9.43 83 GLY A N 1
ATOM 729 C CA . GLY A 1 86 ? 5.248 0.972 17.109 1.00 9.91 83 GLY A CA 1
ATOM 730 C C . GLY A 1 86 ? 5.946 1.947 16.188 1.00 9.56 83 GLY A C 1
ATOM 731 O O . GLY A 1 86 ? 5.366 2.963 15.788 1.00 10.14 83 GLY A O 1
ATOM 732 N N A LEU A 1 87 ? 7.206 1.663 15.842 0.96 9.98 84 LEU A N 1
ATOM 733 N N B LEU A 1 87 ? 7.199 1.648 15.832 0.04 9.71 84 LEU A N 1
ATOM 734 C CA A LEU A 1 87 ? 7.875 2.430 14.801 0.96 10.25 84 LEU A CA 1
ATOM 735 C CA B LEU A 1 87 ? 7.892 2.412 14.803 0.04 9.97 84 LEU A CA 1
ATOM 736 C C A LEU A 1 87 ? 7.093 2.365 13.493 0.96 9.56 84 LEU A C 1
ATOM 737 C C B LEU A 1 87 ? 7.136 2.354 13.483 0.04 9.42 84 LEU A C 1
ATOM 738 O O A LEU A 1 87 ? 6.872 3.392 12.837 0.96 9.86 84 LEU A O 1
ATOM 739 O O B LEU A 1 87 ? 6.996 3.372 12.794 0.04 9.24 84 LEU A O 1
ATOM 748 N N . ASP A 1 88 ? 6.636 1.171 13.112 1.00 9.17 85 ASP A N 1
ATOM 749 C CA . ASP A 1 88 ? 5.890 1.059 11.868 1.00 9.45 85 ASP A CA 1
ATOM 750 C C . ASP A 1 88 ? 4.599 1.852 11.910 1.00 8.42 85 ASP A C 1
ATOM 751 O O . ASP A 1 88 ? 4.204 2.437 10.897 1.00 9.08 85 ASP A O 1
ATOM 756 N N . ALA A 1 89 ? 3.923 1.882 13.062 1.00 8.28 86 ALA A N 1
ATOM 757 C CA . ALA A 1 89 ? 2.700 2.672 13.161 1.00 8.47 86 ALA A CA 1
ATOM 758 C C . ALA A 1 89 ? 2.974 4.122 12.799 1.00 8.24 86 ALA A C 1
ATOM 759 O O . ALA A 1 89 ? 2.172 4.770 12.119 1.00 8.17 86 ALA A O 1
ATOM 761 N N . MET A 1 90 ? 4.125 4.641 13.226 1.00 8.92 87 MET A N 1
ATOM 762 C CA . MET A 1 90 ? 4.482 6.012 12.884 1.00 10.70 87 MET A CA 1
ATOM 763 C C . MET A 1 90 ? 4.723 6.174 11.386 1.00 8.31 87 MET A C 1
ATOM 764 O O . MET A 1 90 ? 4.242 7.140 10.785 1.00 8.66 87 MET A O 1
ATOM 769 N N . TRP A 1 91 ? 5.458 5.247 10.766 1.00 7.97 88 TRP A N 1
ATOM 770 C CA . TRP A 1 91 ? 5.599 5.268 9.309 1.00 8.17 88 TRP A CA 1
ATOM 771 C C . TRP A 1 91 ? 4.243 5.191 8.612 1.00 8.39 88 TRP A C 1
ATOM 772 O O . TRP A 1 91 ? 4.002 5.905 7.630 1.00 9.45 88 TRP A O 1
ATOM 783 N N A GLN A 1 92 ? 3.362 4.307 9.107 0.66 8.30 89 GLN A N 1
ATOM 784 N N B GLN A 1 92 ? 3.336 4.342 9.086 0.34 8.04 89 GLN A N 1
ATOM 785 C CA A GLN A 1 92 ? 2.010 4.160 8.569 0.66 9.35 89 GLN A CA 1
ATOM 786 C CA B GLN A 1 92 ? 2.062 4.259 8.379 0.34 8.48 89 GLN A CA 1
ATOM 787 C C A GLN A 1 92 ? 1.300 5.508 8.543 0.66 9.28 89 GLN A C 1
ATOM 788 C C B GLN A 1 92 ? 1.250 5.540 8.525 0.34 8.68 89 GLN A C 1
ATOM 789 O O A GLN A 1 92 ? 0.702 5.899 7.532 0.66 9.69 89 GLN A O 1
ATOM 790 O O B GLN A 1 92 ? 0.503 5.904 7.607 0.34 8.72 89 GLN A O 1
ATOM 801 N N . LEU A 1 93 ? 1.385 6.243 9.654 1.00 8.77 90 LEU A N 1
ATOM 802 C CA . LEU A 1 93 ? 0.686 7.514 9.797 1.00 8.94 90 LEU A CA 1
ATOM 803 C C . LEU A 1 93 ? 1.279 8.600 8.909 1.00 9.07 90 LEU A C 1
ATOM 804 O O . LEU A 1 93 ? 0.538 9.452 8.407 1.00 9.42 90 LEU A O 1
ATOM 809 N N . VAL A 1 94 ? 2.597 8.594 8.705 1.00 8.51 91 VAL A N 1
ATOM 810 C CA . VAL A 1 94 ? 3.198 9.552 7.779 1.00 9.09 91 VAL A CA 1
ATOM 811 C C . VAL A 1 94 ? 2.671 9.330 6.366 1.00 8.62 91 VAL A C 1
ATOM 812 O O . VAL A 1 94 ? 2.251 10.277 5.689 1.00 9.21 91 VAL A O 1
ATOM 816 N N . GLY A 1 95 ? 2.678 8.075 5.901 1.00 8.98 92 GLY A N 1
ATOM 817 C CA . GLY A 1 95 ? 2.141 7.792 4.578 1.00 9.60 92 GLY A CA 1
ATOM 818 C C . GLY A 1 95 ? 0.663 8.123 4.466 1.00 9.54 92 GLY A C 1
ATOM 819 O O . GLY A 1 95 ? 0.207 8.650 3.447 1.00 9.76 92 GLY A O 1
ATOM 820 N N . PHE A 1 96 ? -0.102 7.817 5.515 1.00 9.15 93 PHE A N 1
ATOM 821 C CA . PHE A 1 96 ? -1.530 8.107 5.516 1.00 9.28 93 PHE A CA 1
ATOM 822 C C . PHE A 1 96 ? -1.780 9.601 5.365 1.00 9.35 93 PHE A C 1
ATOM 823 O O . PHE A 1 96 ? -2.669 10.016 4.613 1.00 9.56 93 PHE A O 1
ATOM 831 N N . TYR A 1 97 ? -0.989 10.425 6.058 1.00 9.44 94 TYR A N 1
ATOM 832 C CA . TYR A 1 97 ? -1.135 11.873 5.945 1.00 9.66 94 TYR A CA 1
ATOM 833 C C . TYR A 1 97 ? -0.881 12.346 4.518 1.00 9.43 94 TYR A C 1
ATOM 834 O O . TYR A 1 97 ? -1.610 13.197 3.994 1.00 9.46 94 TYR A O 1
ATOM 843 N N . LEU A 1 98 ? 0.160 11.813 3.877 1.00 9.41 95 LEU A N 1
ATOM 844 C CA . LEU A 1 98 ? 0.432 12.172 2.490 1.00 9.62 95 LEU A CA 1
ATOM 845 C C . LEU A 1 98 ? -0.751 11.830 1.597 1.00 9.31 95 LEU A C 1
ATOM 846 O O . LEU A 1 98 ? -1.121 12.613 0.711 1.00 10.01 95 LEU A O 1
ATOM 851 N N . GLY A 1 99 ? -1.361 10.665 1.812 1.00 9.15 96 GLY A N 1
ATOM 852 C CA . GLY A 1 99 ? -2.538 10.321 1.035 1.00 9.16 96 GLY A CA 1
ATOM 853 C C . GLY A 1 99 ? -3.740 11.177 1.384 1.00 9.15 96 GLY A C 1
ATOM 854 O O . GLY A 1 99 ? -4.546 11.520 0.510 1.00 9.82 96 GLY A O 1
ATOM 855 N N . TRP A 1 100 ? -3.862 11.551 2.658 1.00 9.13 97 TRP A N 1
ATOM 856 C CA . TRP A 1 100 ? -4.977 12.370 3.118 1.00 9.83 97 TRP A CA 1
ATOM 857 C C . TRP A 1 100 ? -4.993 13.718 2.416 1.00 10.82 97 TRP A C 1
ATOM 858 O O . TRP A 1 100 ? -6.067 14.255 2.116 1.00 11.58 97 TRP A O 1
ATOM 869 N N . LEU A 1 101 ? -3.818 14.262 2.117 1.00 10.88 98 LEU A N 1
ATOM 870 C CA . LEU A 1 101 ? -3.686 15.495 1.354 1.00 12.48 98 LEU A CA 1
ATOM 871 C C . LEU A 1 101 ? -3.855 15.295 -0.147 1.00 12.67 98 LEU A C 1
ATOM 872 O O . LEU A 1 101 ? -3.671 16.254 -0.907 1.00 15.17 98 LEU A O 1
ATOM 877 N N . GLY A 1 102 ? -4.184 14.091 -0.595 1.00 12.02 99 GLY A N 1
ATOM 878 C CA . GLY A 1 102 ? -4.390 13.832 -2.001 1.00 11.60 99 GLY A CA 1
ATOM 879 C C . GLY A 1 102 ? -3.205 13.233 -2.719 1.00 10.85 99 GLY A C 1
ATOM 880 O O . GLY A 1 102 ? -3.247 13.110 -3.950 1.00 11.39 99 GLY A O 1
ATOM 881 N N . GLY A 1 103 ? -2.155 12.858 -1.993 1.00 10.76 100 GLY A N 1
ATOM 882 C CA . GLY A 1 103 ? -1.004 12.245 -2.631 1.00 10.98 100 GLY A CA 1
ATOM 883 C C . GLY A 1 103 ? -1.357 10.911 -3.263 1.00 11.10 100 GLY A C 1
ATOM 884 O O . GLY A 1 103 ? -2.064 10.084 -2.676 1.00 11.38 100 GLY A O 1
ATOM 885 N N . GLU A 1 104 ? -0.854 10.702 -4.476 1.00 12.38 101 GLU A N 1
ATOM 886 C CA . GLU A 1 104 ? -1.163 9.515 -5.255 1.00 13.43 101 GLU A CA 1
ATOM 887 C C . GLU A 1 104 ? -0.037 8.503 -5.144 1.00 13.07 101 GLU A C 1
ATOM 888 O O . GLU A 1 104 ? 1.144 8.848 -5.256 1.00 13.67 101 GLU A O 1
ATOM 894 N N . GLY A 1 105 ? -0.413 7.248 -4.970 1.00 13.51 102 GLY A N 1
ATOM 895 C CA . GLY A 1 105 ? 0.525 6.160 -5.056 1.00 14.35 102 GLY A CA 1
ATOM 896 C C . GLY A 1 105 ? 0.509 5.294 -3.821 1.00 14.73 102 GLY A C 1
ATOM 897 O O . GLY A 1 105 ? -0.253 5.503 -2.877 1.00 17.31 102 GLY A O 1
ATOM 898 N N . LYS A 1 106 ? 1.370 4.295 -3.848 1.00 13.79 103 LYS A N 1
ATOM 899 C CA . LYS A 1 106 ? 1.491 3.376 -2.731 1.00 13.76 103 LYS A CA 1
ATOM 900 C C . LYS A 1 106 ? 2.599 3.845 -1.800 1.00 12.17 103 LYS A C 1
ATOM 901 O O . LYS A 1 106 ? 3.601 4.416 -2.241 1.00 12.14 103 LYS A O 1
ATOM 907 N N . GLY A 1 107 ? 2.398 3.626 -0.505 1.00 11.58 104 GLY A N 1
ATOM 908 C CA . GLY A 1 107 ? 3.355 4.088 0.483 1.00 10.98 104 GLY A CA 1
ATOM 909 C C . GLY A 1 107 ? 4.512 3.117 0.669 1.00 9.78 104 GLY A C 1
ATOM 910 O O . GLY A 1 107 ? 4.344 1.896 0.653 1.00 10.42 104 GLY A O 1
ATOM 911 N N . ARG A 1 108 ? 5.704 3.687 0.837 1.00 9.32 105 ARG A N 1
ATOM 912 C CA . ARG A 1 108 ? 6.885 2.938 1.252 1.00 9.24 105 ARG A CA 1
ATOM 913 C C . ARG A 1 108 ? 7.669 3.773 2.257 1.00 9.10 105 ARG A C 1
ATOM 914 O O . ARG A 1 108 ? 8.032 4.919 1.969 1.00 9.51 105 ARG A O 1
ATOM 922 N N . ALA A 1 109 ? 7.936 3.208 3.432 1.00 8.93 106 ALA A N 1
ATOM 923 C CA . ALA A 1 109 ? 8.881 3.841 4.339 1.00 9.04 106 ALA A CA 1
ATOM 924 C C . ALA A 1 109 ? 10.256 3.925 3.684 1.00 8.58 106 ALA A C 1
ATOM 925 O O . ALA A 1 109 ? 10.712 2.985 3.024 1.00 9.51 106 ALA A O 1
ATOM 927 N N . LEU A 1 110 ? 10.921 5.066 3.873 1.00 8.57 107 LEU A N 1
ATOM 928 C CA . LEU A 1 110 ? 12.258 5.281 3.348 1.00 8.99 107 LEU A CA 1
ATOM 929 C C . LEU A 1 110 ? 13.326 5.238 4.425 1.00 8.81 107 LEU A C 1
ATOM 930 O O . LEU A 1 110 ? 14.505 5.070 4.099 1.00 9.43 107 LEU A O 1
ATOM 935 N N . GLY A 1 111 ? 12.948 5.377 5.685 1.00 9.15 108 GLY A N 1
ATOM 936 C CA . GLY A 1 111 ? 13.893 5.227 6.766 1.00 9.63 108 GLY A CA 1
ATOM 937 C C . GLY A 1 111 ? 13.551 6.151 7.917 1.00 8.54 108 GLY A C 1
ATOM 938 O O . GLY A 1 111 ? 12.443 6.672 8.015 1.00 8.61 108 GLY A O 1
ATOM 939 N N . VAL A 1 112 ? 14.531 6.313 8.801 1.00 8.00 109 VAL A N 1
ATOM 940 C CA . VAL A 1 112 ? 14.366 7.135 9.995 1.00 8.69 109 VAL A CA 1
ATOM 941 C C . VAL A 1 112 ? 15.755 7.579 10.416 1.00 8.36 109 VAL A C 1
ATOM 942 O O . VAL A 1 112 ? 16.744 6.898 10.143 1.00 8.79 109 VAL A O 1
ATOM 946 N N . GLY A 1 113 ? 15.833 8.743 11.056 1.00 8.45 110 GLY A N 1
ATOM 947 C CA . GLY A 1 113 ? 17.116 9.278 11.470 1.00 9.62 110 GLY A CA 1
ATOM 948 C C . GLY A 1 113 ? 17.641 8.678 12.753 1.00 10.02 110 GLY A C 1
ATOM 949 O O . GLY A 1 113 ? 18.828 8.368 12.865 1.00 10.74 110 GLY A O 1
ATOM 950 N N . GLU A 1 114 ? 16.772 8.524 13.740 1.00 9.92 111 GLU A N 1
ATOM 951 C CA . GLU A 1 114 ? 17.173 7.953 15.016 1.00 10.93 111 GLU A CA 1
ATOM 952 C C . GLU A 1 114 ? 15.926 7.522 15.759 1.00 10.87 111 GLU A C 1
ATOM 953 O O . GLU A 1 114 ? 14.903 8.212 15.721 1.00 11.90 111 GLU A O 1
ATOM 959 N N . VAL A 1 115 ? 16.034 6.395 16.452 1.00 10.18 112 VAL A N 1
ATOM 960 C CA . VAL A 1 115 ? 14.964 5.884 17.290 1.00 10.02 112 VAL A CA 1
ATOM 961 C C . VAL A 1 115 ? 15.554 5.588 18.656 1.00 9.70 112 VAL A C 1
ATOM 962 O O . VAL A 1 115 ? 16.635 4.995 18.753 1.00 9.38 112 VAL A O 1
ATOM 966 N N . LYS A 1 116 ? 14.842 5.993 19.708 1.00 9.78 113 LYS A N 1
ATOM 967 C CA . LYS A 1 116 ? 15.213 5.674 21.081 1.00 10.64 113 LYS A CA 1
ATOM 968 C C . LYS A 1 116 ? 14.030 5.004 21.760 1.00 10.57 113 LYS A C 1
ATOM 969 O O . LYS A 1 116 ? 12.928 5.560 21.765 1.00 11.43 113 LYS A O 1
ATOM 975 N N . PHE A 1 117 ? 14.259 3.817 22.321 1.00 10.61 114 PHE A N 1
ATOM 976 C CA . PHE A 1 117 ? 13.261 3.102 23.106 1.00 11.56 114 PHE A CA 1
ATOM 977 C C . PHE A 1 117 ? 13.676 3.189 24.572 1.00 12.17 114 PHE A C 1
ATOM 978 O O . PHE A 1 117 ? 14.788 2.789 24.929 1.00 13.83 114 PHE A O 1
ATOM 986 N N . THR A 1 118 ? 12.786 3.695 25.426 1.00 12.10 115 THR A N 1
ATOM 987 C CA . THR A 1 118 ? 13.090 3.830 26.848 1.00 13.33 115 THR A CA 1
ATOM 988 C C . THR A 1 118 ? 12.071 3.147 27.748 1.00 13.94 115 THR A C 1
ATOM 989 O O . THR A 1 118 ? 12.188 3.243 28.974 1.00 16.67 115 THR A O 1
ATOM 993 N N . GLY A 1 119 ? 11.083 2.466 27.180 1.00 11.89 116 GLY A N 1
ATOM 994 C CA . GLY A 1 119 ? 10.084 1.769 27.961 1.00 11.59 116 GLY A CA 1
ATOM 995 C C . GLY A 1 119 ? 9.373 0.789 27.059 1.00 11.33 116 GLY A C 1
ATOM 996 O O . GLY A 1 119 ? 9.716 0.638 25.885 1.00 12.31 116 GLY A O 1
ATOM 997 N N . GLN A 1 120 ? 8.355 0.135 27.609 1.00 11.66 117 GLN A N 1
ATOM 998 C CA . GLN A 1 120 ? 7.738 -0.978 26.911 1.00 12.47 117 GLN A CA 1
ATOM 999 C C . GLN A 1 120 ? 6.223 -0.932 27.047 1.00 11.15 117 GLN A C 1
ATOM 1000 O O . GLN A 1 120 ? 5.667 -0.320 27.964 1.00 11.67 117 GLN A O 1
ATOM 1006 N N . VAL A 1 121 ? 5.572 -1.606 26.108 1.00 9.89 118 VAL A N 1
ATOM 1007 C CA . VAL A 1 121 ? 4.133 -1.844 26.130 1.00 10.05 118 VAL A CA 1
ATOM 1008 C C . VAL A 1 121 ? 3.903 -3.275 26.597 1.00 10.21 118 VAL A C 1
ATOM 1009 O O . VAL A 1 121 ? 4.245 -4.229 25.888 1.00 10.12 118 VAL A O 1
ATOM 1013 N N . LEU A 1 122 ? 3.325 -3.429 27.781 1.00 11.23 119 LEU A N 1
ATOM 1014 C CA . LEU A 1 122 ? 3.028 -4.723 28.361 1.00 12.01 119 LEU A CA 1
ATOM 1015 C C . LEU A 1 122 ? 1.549 -5.047 28.214 1.00 11.94 119 LEU A C 1
ATOM 1016 O O . LEU A 1 122 ? 0.728 -4.162 27.960 1.00 11.80 119 LEU A O 1
ATOM 1021 N N . PRO A 1 123 ? 1.170 -6.319 28.380 1.00 12.13 120 PRO A N 1
ATOM 1022 C CA . PRO A 1 123 ? -0.241 -6.704 28.201 1.00 12.51 120 PRO A CA 1
ATOM 1023 C C . PRO A 1 123 ? -1.209 -6.052 29.164 1.00 12.94 120 PRO A C 1
ATOM 1024 O O . PRO A 1 123 ? -2.412 -6.138 28.902 1.00 13.96 120 PRO A O 1
ATOM 1028 N N . ASP A 1 124 ? -0.742 -5.444 30.261 1.00 12.01 121 ASP A N 1
ATOM 1029 C CA . ASP A 1 124 ? -1.612 -4.748 31.199 1.00 12.93 121 ASP A CA 1
ATOM 1030 C C . ASP A 1 124 ? -1.829 -3.282 30.843 1.00 11.64 121 ASP A C 1
ATOM 1031 O O . ASP A 1 124 ? -2.565 -2.590 31.550 1.00 12.74 121 ASP A O 1
ATOM 1036 N N . ALA A 1 125 ? -1.215 -2.796 29.769 1.00 10.89 122 ALA A N 1
ATOM 1037 C CA . ALA A 1 125 ? -1.464 -1.440 29.314 1.00 10.75 122 ALA A CA 1
ATOM 1038 C C . ALA A 1 125 ? -2.869 -1.334 28.726 1.00 10.85 122 ALA A C 1
ATOM 1039 O O . ALA A 1 125 ? -3.499 -2.330 28.365 1.00 10.98 122 ALA A O 1
ATOM 1041 N N . LYS A 1 126 ? -3.363 -0.104 28.623 1.00 10.46 123 LYS A N 1
ATOM 1042 C CA . LYS A 1 126 ? -4.672 0.122 28.017 1.00 11.27 123 LYS A CA 1
ATOM 1043 C C . LYS A 1 126 ? -4.618 0.863 26.694 1.00 10.30 123 LYS A C 1
ATOM 1044 O O . LYS A 1 126 ? -5.402 0.551 25.793 1.00 10.84 123 LYS A O 1
ATOM 1050 N N . LYS A 1 127 ? -3.717 1.837 26.553 1.00 10.72 124 LYS A N 1
ATOM 1051 C CA . LYS A 1 127 ? -3.705 2.720 25.391 1.00 11.33 124 LYS A CA 1
ATOM 1052 C C . LYS A 1 127 ? -2.279 2.989 24.954 1.00 10.40 124 LYS A C 1
ATOM 1053 O O . LYS A 1 127 ? -1.460 3.446 25.755 1.00 11.80 124 LYS A O 1
ATOM 1059 N N . VAL A 1 128 ? -2.000 2.778 23.672 1.00 9.77 125 VAL A N 1
ATOM 1060 C CA . VAL A 1 128 ? -0.798 3.297 23.034 1.00 9.45 125 VAL A CA 1
ATOM 1061 C C . VAL A 1 128 ? -1.197 4.502 22.193 1.00 9.47 125 VAL A C 1
ATOM 1062 O O . VAL A 1 128 ? -2.180 4.449 21.440 1.00 9.96 125 VAL A O 1
ATOM 1066 N N . THR A 1 129 ? -0.453 5.596 22.337 1.00 9.18 126 THR A N 1
ATOM 1067 C CA . THR A 1 129 ? -0.683 6.820 21.580 1.00 9.58 126 THR A CA 1
ATOM 1068 C C . THR A 1 129 ? 0.497 7.062 20.655 1.00 9.06 126 THR A C 1
ATOM 1069 O O . THR A 1 129 ? 1.653 6.905 21.057 1.00 9.94 126 THR A O 1
ATOM 1073 N N . TYR A 1 130 ? 0.198 7.442 19.418 1.00 9.03 127 TYR A N 1
ATOM 1074 C CA . TYR A 1 130 ? 1.196 7.851 18.444 1.00 9.30 127 TYR A CA 1
ATOM 1075 C C . TYR A 1 130 ? 1.008 9.333 18.153 1.00 9.48 127 TYR A C 1
ATOM 1076 O O . TYR A 1 130 ? -0.112 9.770 17.880 1.00 10.34 127 TYR A O 1
ATOM 1085 N N . ARG A 1 131 ? 2.097 10.100 18.199 1.00 9.30 128 ARG A N 1
ATOM 1086 C CA . ARG A 1 131 ? 2.069 11.530 17.899 1.00 10.28 128 ARG A CA 1
ATOM 1087 C C . ARG A 1 131 ? 3.068 11.794 16.785 1.00 9.89 128 ARG A C 1
ATOM 1088 O O . ARG A 1 131 ? 4.225 11.382 16.891 1.00 10.58 128 ARG A O 1
ATOM 1096 N N . ILE A 1 132 ? 2.626 12.484 15.728 1.00 9.60 129 ILE A N 1
ATOM 1097 C CA . ILE A 1 132 ? 3.452 12.755 14.553 1.00 9.42 129 ILE A CA 1
ATOM 1098 C C . ILE A 1 132 ? 3.439 14.256 14.311 1.00 9.30 129 ILE A C 1
ATOM 1099 O O . ILE A 1 132 ? 2.365 14.844 14.138 1.00 9.83 129 ILE A O 1
ATOM 1104 N N . ASN A 1 133 ? 4.623 14.869 14.266 1.00 8.98 130 ASN A N 1
ATOM 1105 C CA . ASN A 1 133 ? 4.791 16.287 13.952 1.00 9.75 130 ASN A CA 1
ATOM 1106 C C . ASN A 1 133 ? 5.602 16.396 12.671 1.00 9.25 130 ASN A C 1
ATOM 1107 O O . ASN A 1 133 ? 6.790 16.052 12.643 1.00 10.00 130 ASN A O 1
ATOM 1112 N N . PHE A 1 134 ? 4.966 16.876 11.610 1.00 9.29 131 PHE A N 1
ATOM 1113 C CA . PHE A 1 134 ? 5.642 16.951 10.324 1.00 9.80 131 PHE A CA 1
ATOM 1114 C C . PHE A 1 134 ? 6.654 18.084 10.277 1.00 10.41 131 PHE A C 1
ATOM 1115 O O . PHE A 1 134 ? 6.443 19.168 10.834 1.00 11.83 131 PHE A O 1
ATOM 1123 N N . LYS A 1 135 ? 7.756 17.830 9.578 1.00 10.53 132 LYS A N 1
ATOM 1124 C CA . LYS A 1 135 ? 8.775 18.838 9.343 1.00 11.52 132 LYS A CA 1
ATOM 1125 C C . LYS A 1 135 ? 8.919 19.217 7.886 1.00 10.26 132 LYS A C 1
ATOM 1126 O O . LYS A 1 135 ? 9.352 20.336 7.599 1.00 11.21 132 LYS A O 1
ATOM 1132 N N A ARG A 1 136 ? 8.625 18.313 6.965 0.58 10.09 133 ARG A N 1
ATOM 1133 N N B ARG A 1 136 ? 8.519 18.345 6.961 0.42 10.00 133 ARG A N 1
ATOM 1134 C CA A ARG A 1 136 ? 8.546 18.685 5.566 0.58 10.92 133 ARG A CA 1
ATOM 1135 C CA B ARG A 1 136 ? 8.638 18.596 5.530 0.42 10.59 133 ARG A CA 1
ATOM 1136 C C A ARG A 1 136 ? 7.533 17.788 4.885 0.58 9.72 133 ARG A C 1
ATOM 1137 C C B ARG A 1 136 ? 7.599 17.749 4.810 0.42 9.97 133 ARG A C 1
ATOM 1138 O O A ARG A 1 136 ? 7.441 16.593 5.182 0.58 9.01 133 ARG A O 1
ATOM 1139 O O B ARG A 1 136 ? 7.555 16.531 5.008 0.42 9.50 133 ARG A O 1
ATOM 1154 N N . VAL A 1 137 ? 6.777 18.383 3.973 1.00 10.02 134 VAL A N 1
ATOM 1155 C CA . VAL A 1 137 ? 5.773 17.690 3.185 1.00 10.84 134 VAL A CA 1
ATOM 1156 C C . VAL A 1 137 ? 5.969 18.138 1.745 1.00 11.05 134 VAL A C 1
ATOM 1157 O O . VAL A 1 137 ? 5.861 19.333 1.444 1.00 12.94 134 VAL A O 1
ATOM 1161 N N . ILE A 1 138 ? 6.312 17.199 0.869 1.00 10.61 135 ILE A N 1
ATOM 1162 C CA . ILE A 1 138 ? 6.488 17.477 -0.552 1.00 10.55 135 ILE A CA 1
ATOM 1163 C C . ILE A 1 138 ? 5.330 16.807 -1.273 1.00 11.13 135 ILE A C 1
ATOM 1164 O O . ILE A 1 138 ? 5.223 15.575 -1.279 1.00 10.83 135 ILE A O 1
ATOM 1169 N N . MET A 1 139 ? 4.452 17.619 -1.865 1.00 12.09 136 MET A N 1
ATOM 1170 C CA . MET A 1 139 ? 3.224 17.139 -2.484 1.00 13.26 136 MET A CA 1
ATOM 1171 C C . MET A 1 139 ? 3.235 17.270 -3.997 1.00 14.94 136 MET A C 1
ATOM 1172 O O . MET A 1 139 ? 2.202 17.040 -4.637 1.00 17.74 136 MET A O 1
ATOM 1177 N N . ARG A 1 140 ? 4.370 17.632 -4.581 1.00 14.33 137 ARG A N 1
ATOM 1178 C CA . ARG A 1 140 ? 4.507 17.774 -6.023 1.00 15.63 137 ARG A CA 1
ATOM 1179 C C . ARG A 1 140 ? 5.574 16.816 -6.526 1.00 15.54 137 ARG A C 1
ATOM 1180 O O . ARG A 1 140 ? 6.633 16.673 -5.904 1.00 15.78 137 ARG A O 1
ATOM 1188 N N . LYS A 1 141 ? 5.277 16.163 -7.654 1.00 15.41 138 LYS A N 1
ATOM 1189 C CA . LYS A 1 141 ? 6.235 15.396 -8.452 1.00 15.94 138 LYS A CA 1
ATOM 1190 C C . LYS A 1 141 ? 6.653 14.059 -7.858 1.00 16.39 138 LYS A C 1
ATOM 1191 O O . LYS A 1 141 ? 6.411 13.015 -8.465 1.00 19.03 138 LYS A O 1
ATOM 1197 N N . LEU A 1 142 ? 7.332 14.080 -6.717 1.00 13.87 139 LEU A N 1
ATOM 1198 C CA . LEU A 1 142 ? 7.679 12.868 -5.984 1.00 12.56 139 LEU A CA 1
ATOM 1199 C C . LEU A 1 142 ? 7.267 13.124 -4.542 1.00 11.35 139 LEU A C 1
ATOM 1200 O O . LEU A 1 142 ? 7.898 13.921 -3.841 1.00 12.20 139 LEU A O 1
ATOM 1205 N N A ILE A 1 143 ? 6.206 12.460 -4.104 0.62 9.96 140 ILE A N 1
ATOM 1206 N N B ILE A 1 143 ? 6.204 12.456 -4.107 0.38 10.78 140 ILE A N 1
ATOM 1207 C CA A ILE A 1 143 ? 5.538 12.832 -2.862 0.62 9.73 140 ILE A CA 1
ATOM 1208 C CA B ILE A 1 143 ? 5.599 12.738 -2.812 0.38 10.87 140 ILE A CA 1
ATOM 1209 C C A ILE A 1 143 ? 6.250 12.178 -1.684 0.62 9.32 140 ILE A C 1
ATOM 1210 C C B ILE A 1 143 ? 6.476 12.167 -1.707 0.38 10.36 140 ILE A C 1
ATOM 1211 O O A ILE A 1 143 ? 6.479 10.961 -1.677 0.62 9.45 140 ILE A O 1
ATOM 1212 O O B ILE A 1 143 ? 6.872 10.995 -1.752 0.38 9.96 140 ILE A O 1
ATOM 1221 N N A MET A 1 144 ? 6.611 12.986 -0.686 0.62 9.34 141 MET A N 1
ATOM 1222 N N B MET A 1 144 ? 6.783 12.996 -0.711 0.38 10.35 141 MET A N 1
ATOM 1223 C CA A MET A 1 144 ? 7.437 12.491 0.408 0.62 9.89 141 MET A CA 1
ATOM 1224 C CA B MET A 1 144 ? 7.596 12.572 0.418 0.38 10.77 141 MET A CA 1
ATOM 1225 C C A MET A 1 144 ? 7.238 13.360 1.646 0.62 9.53 141 MET A C 1
ATOM 1226 C C B MET A 1 144 ? 7.171 13.354 1.652 0.38 9.89 141 MET A C 1
ATOM 1227 O O A MET A 1 144 ? 7.037 14.573 1.546 0.62 9.75 141 MET A O 1
ATOM 1228 O O B MET A 1 144 ? 6.733 14.504 1.556 0.38 9.99 141 MET A O 1
ATOM 1237 N N . GLY A 1 145 ? 7.295 12.719 2.806 1.00 9.41 142 GLY A N 1
ATOM 1238 C CA . GLY A 1 145 ? 7.111 13.407 4.073 1.00 10.01 142 GLY A CA 1
ATOM 1239 C C . GLY A 1 145 ? 8.201 13.031 5.053 1.00 8.89 142 GLY A C 1
ATOM 1240 O O . GLY A 1 145 ? 8.665 11.889 5.077 1.00 8.79 142 GLY A O 1
ATOM 1241 N N . VAL A 1 146 ? 8.601 14.009 5.867 1.00 8.70 143 VAL A N 1
ATOM 1242 C CA . VAL A 1 146 ? 9.556 13.832 6.955 1.00 8.74 143 VAL A CA 1
ATOM 1243 C C . VAL A 1 146 ? 8.901 14.352 8.226 1.00 8.44 143 VAL A C 1
ATOM 1244 O O . VAL A 1 146 ? 8.329 15.447 8.227 1.00 8.95 143 VAL A O 1
ATOM 1248 N N . ALA A 1 147 ? 8.976 13.570 9.301 1.00 8.39 144 ALA A N 1
ATOM 1249 C CA . ALA A 1 147 ? 8.315 13.926 10.548 1.00 8.81 144 ALA A CA 1
ATOM 1250 C C . ALA A 1 147 ? 9.112 13.384 11.727 1.00 8.66 144 ALA A C 1
ATOM 1251 O O . ALA A 1 147 ? 9.916 12.456 11.588 1.00 9.21 144 ALA A O 1
ATOM 1253 N N . ASP A 1 148 ? 8.880 13.978 12.898 1.00 9.07 145 ASP A N 1
ATOM 1254 C CA . ASP A 1 148 ? 9.293 13.397 14.169 1.00 9.09 145 ASP A CA 1
ATOM 1255 C C . ASP A 1 148 ? 8.068 12.778 14.829 1.00 9.82 145 ASP A C 1
ATOM 1256 O O . ASP A 1 148 ? 6.947 13.257 14.656 1.00 11.68 145 ASP A O 1
ATOM 1261 N N . GLY A 1 149 ? 8.277 11.709 15.592 1.00 9.63 146 GLY A N 1
ATOM 1262 C CA . GLY A 1 149 ? 7.164 11.028 16.217 1.00 10.35 146 GLY A CA 1
ATOM 1263 C C . GLY A 1 149 ? 7.528 10.526 17.596 1.00 9.61 146 GLY A C 1
ATOM 1264 O O . GLY A 1 149 ? 8.697 10.305 17.915 1.00 10.21 146 GLY A O 1
ATOM 1265 N N . GLU A 1 150 ? 6.496 10.343 18.418 1.00 9.54 147 GLU A N 1
ATOM 1266 C CA . GLU A 1 150 ? 6.654 9.668 19.697 1.00 9.89 147 GLU A CA 1
ATOM 1267 C C . GLU A 1 150 ? 5.558 8.635 19.879 1.00 9.77 147 GLU A C 1
ATOM 1268 O O . GLU A 1 150 ? 4.445 8.780 19.357 1.00 9.64 147 GLU A O 1
ATOM 1274 N N . VAL A 1 151 ? 5.893 7.600 20.644 1.00 9.71 148 VAL A N 1
ATOM 1275 C CA . VAL A 1 151 ? 4.950 6.586 21.095 1.00 9.20 148 VAL A CA 1
ATOM 1276 C C . VAL A 1 151 ? 4.846 6.684 22.607 1.00 9.06 148 VAL A C 1
ATOM 1277 O O . VAL A 1 151 ? 5.870 6.726 23.304 1.00 9.56 148 VAL A O 1
ATOM 1281 N N . LEU A 1 152 ? 3.615 6.716 23.107 1.00 9.15 149 LEU A N 1
ATOM 1282 C CA . LEU A 1 152 ? 3.343 6.740 24.534 1.00 9.33 149 LEU A CA 1
ATOM 1283 C C . LEU A 1 152 ? 2.529 5.516 24.902 1.00 9.40 149 LEU A C 1
ATOM 1284 O O . LEU A 1 152 ? 1.752 5.007 24.091 1.00 9.62 149 LEU A O 1
ATOM 1289 N N . VAL A 1 153 ? 2.696 5.053 26.134 1.00 9.29 150 VAL A N 1
ATOM 1290 C CA . VAL A 1 153 ? 1.839 4.009 26.672 1.00 9.78 150 VAL A CA 1
ATOM 1291 C C . VAL A 1 153 ? 1.200 4.557 27.938 1.00 10.35 150 VAL A C 1
ATOM 1292 O O . VAL A 1 153 ? 1.899 5.031 28.841 1.00 10.91 150 VAL A O 1
ATOM 1296 N N . ASP A 1 154 ? -0.127 4.558 27.964 1.00 10.80 151 ASP A N 1
ATOM 1297 C CA . ASP A 1 154 ? -0.901 5.122 29.064 1.00 12.00 151 ASP A CA 1
ATOM 1298 C C . ASP A 1 154 ? -0.334 6.467 29.518 1.00 12.82 151 ASP A C 1
ATOM 1299 O O . ASP A 1 154 ? -0.131 6.723 30.704 1.00 13.91 151 ASP A O 1
ATOM 1304 N N . GLY A 1 155 ? -0.053 7.334 28.545 1.00 12.97 152 GLY A N 1
ATOM 1305 C CA . GLY A 1 155 ? 0.338 8.696 28.839 1.00 14.48 152 GLY A CA 1
ATOM 1306 C C . GLY A 1 155 ? 1.816 8.948 29.051 1.00 15.12 152 GLY A C 1
ATOM 1307 O O . GLY A 1 155 ? 2.197 10.102 29.288 1.00 16.64 152 GLY A O 1
ATOM 1308 N N . LYS A 1 156 ? 2.663 7.927 28.974 1.00 14.79 153 LYS A N 1
ATOM 1309 C CA . LYS A 1 156 ? 4.092 8.082 29.223 1.00 15.86 153 LYS A CA 1
ATOM 1310 C C . LYS A 1 156 ? 4.869 7.821 27.939 1.00 13.44 153 LYS A C 1
ATOM 1311 O O . LYS A 1 156 ? 4.698 6.770 27.319 1.00 12.04 153 LYS A O 1
ATOM 1317 N N . VAL A 1 157 ? 5.739 8.763 27.556 1.00 12.78 154 VAL A N 1
ATOM 1318 C CA . VAL A 1 157 ? 6.567 8.574 26.365 1.00 12.28 154 VAL A CA 1
ATOM 1319 C C . VAL A 1 157 ? 7.517 7.408 26.573 1.00 11.68 154 VAL A C 1
ATOM 1320 O O . VAL A 1 157 ? 8.247 7.347 27.571 1.00 13.40 154 VAL A O 1
ATOM 1324 N N . ILE A 1 158 ? 7.530 6.481 25.616 1.00 10.22 155 ILE A N 1
ATOM 1325 C CA . ILE A 1 158 ? 8.444 5.349 25.660 1.00 10.59 155 ILE A CA 1
ATOM 1326 C C . ILE A 1 158 ? 9.325 5.239 24.418 1.00 10.23 155 ILE A C 1
ATOM 1327 O O . ILE A 1 158 ? 10.409 4.662 24.495 1.00 10.16 155 ILE A O 1
ATOM 1332 N N . TYR A 1 159 ? 8.873 5.737 23.260 1.00 9.82 156 TYR A N 1
ATOM 1333 C CA . TYR A 1 159 ? 9.714 5.742 22.066 1.00 9.76 156 TYR A CA 1
ATOM 1334 C C . TYR A 1 159 ? 9.734 7.140 21.476 1.00 9.47 156 TYR A C 1
ATOM 1335 O O . TYR A 1 159 ? 8.707 7.823 21.439 1.00 9.91 156 TYR A O 1
ATOM 1344 N N . THR A 1 160 ? 10.892 7.536 20.965 1.00 9.43 157 THR A N 1
ATOM 1345 C CA . THR A 1 160 ? 11.006 8.731 20.145 1.00 10.54 157 THR A CA 1
ATOM 1346 C C . THR A 1 160 ? 11.676 8.366 18.830 1.00 10.30 157 THR A C 1
ATOM 1347 O O . THR A 1 160 ? 12.555 7.497 18.784 1.00 10.92 157 THR A O 1
ATOM 1351 N N . ALA A 1 161 ? 11.238 9.019 17.758 1.00 10.27 158 ALA A N 1
ATOM 1352 C CA . ALA A 1 161 ? 11.828 8.841 16.443 1.00 10.66 158 ALA A CA 1
ATOM 1353 C C . ALA A 1 161 ? 11.991 10.212 15.816 1.00 10.35 158 ALA A C 1
ATOM 1354 O O . ALA A 1 161 ? 11.069 11.035 15.842 1.00 11.94 158 ALA A O 1
ATOM 1356 N N . THR A 1 162 ? 13.159 10.461 15.248 1.00 9.74 159 THR A N 1
ATOM 1357 C CA . THR A 1 162 ? 13.379 11.701 14.527 1.00 9.79 159 THR A CA 1
ATOM 1358 C C . THR A 1 162 ? 13.626 11.398 13.061 1.00 8.60 159 THR A C 1
ATOM 1359 O O . THR A 1 162 ? 14.282 10.405 12.712 1.00 8.64 159 THR A O 1
ATOM 1363 N N . ASP A 1 163 ? 13.061 12.249 12.207 1.00 8.74 160 ASP A N 1
ATOM 1364 C CA . ASP A 1 163 ? 13.254 12.151 10.763 1.00 8.92 160 ASP A CA 1
ATOM 1365 C C . ASP A 1 163 ? 12.744 10.829 10.185 1.00 8.58 160 ASP A C 1
ATOM 1366 O O . ASP A 1 163 ? 13.384 10.215 9.322 1.00 8.71 160 ASP A O 1
ATOM 1371 N N . LEU A 1 164 ? 11.568 10.400 10.648 1.00 8.31 161 LEU A N 1
ATOM 1372 C CA . LEU A 1 164 ? 10.798 9.406 9.912 1.00 8.57 161 LEU A CA 1
ATOM 1373 C C . LEU A 1 164 ? 10.572 9.920 8.500 1.00 8.96 161 LEU A C 1
ATOM 1374 O O . LEU A 1 164 ? 10.205 11.080 8.310 1.00 9.34 161 LEU A O 1
ATOM 1379 N N A LYS A 1 165 ? 10.834 9.069 7.503 0.61 8.68 162 LYS A N 1
ATOM 1380 N N B LYS A 1 165 ? 10.699 9.027 7.517 0.39 9.04 162 LYS A N 1
ATOM 1381 C CA A LYS A 1 165 ? 10.639 9.438 6.105 0.61 9.04 162 LYS A CA 1
ATOM 1382 C CA B LYS A 1 165 ? 10.662 9.421 6.112 0.39 9.37 162 LYS A CA 1
ATOM 1383 C C A LYS A 1 165 ? 9.799 8.381 5.412 0.61 7.70 162 LYS A C 1
ATOM 1384 C C B LYS A 1 165 ? 9.874 8.387 5.319 0.39 8.55 162 LYS A C 1
ATOM 1385 O O A LYS A 1 165 ? 10.031 7.182 5.593 0.61 7.75 162 LYS A O 1
ATOM 1386 O O B LYS A 1 165 ? 10.225 7.204 5.333 0.39 8.82 162 LYS A O 1
ATOM 1397 N N . VAL A 1 166 ? 8.830 8.835 4.613 1.00 8.33 163 VAL A N 1
ATOM 1398 C CA . VAL A 1 166 ? 7.959 7.963 3.822 1.00 8.36 163 VAL A CA 1
ATOM 1399 C C . VAL A 1 166 ? 7.725 8.623 2.471 1.00 8.40 163 VAL A C 1
ATOM 1400 O O . VAL A 1 166 ? 7.569 9.847 2.388 1.00 8.40 163 VAL A O 1
ATOM 1404 N N . GLY A 1 167 ? 7.699 7.811 1.413 1.00 8.52 164 GLY A N 1
ATOM 1405 C CA . GLY A 1 167 ? 7.359 8.307 0.096 1.00 8.70 164 GLY A CA 1
ATOM 1406 C C . GLY A 1 167 ? 6.126 7.621 -0.453 1.00 9.05 164 GLY A C 1
ATOM 1407 O O . GLY A 1 167 ? 5.784 6.513 -0.021 1.00 9.49 164 GLY A O 1
ATOM 1408 N N . LEU A 1 168 ? 5.439 8.261 -1.395 1.00 8.93 165 LEU A N 1
ATOM 1409 C CA . LEU A 1 168 ? 4.414 7.593 -2.184 1.00 9.37 165 LEU A CA 1
ATOM 1410 C C . LEU A 1 168 ? 4.944 7.391 -3.593 1.00 10.26 165 LEU A C 1
ATOM 1411 O O . LEU A 1 168 ? 5.659 8.249 -4.124 1.00 11.18 165 LEU A O 1
ATOM 1416 N N . PHE A 1 169 ? 4.588 6.256 -4.193 1.00 11.46 166 PHE A N 1
ATOM 1417 C CA . PHE A 1 169 ? 5.090 5.879 -5.510 1.00 13.38 166 PHE A CA 1
ATOM 1418 C C . PHE A 1 169 ? 3.936 5.357 -6.348 1.00 15.65 166 PHE A C 1
ATOM 1419 O O . PHE A 1 169 ? 3.251 4.411 -5.950 1.00 15.44 166 PHE A O 1
ATOM 1427 N N . LYS A 1 170 ? 3.721 5.964 -7.511 1.00 18.87 167 LYS A N 1
ATOM 1428 C CA . LYS A 1 170 ? 2.663 5.465 -8.382 1.00 22.32 167 LYS A CA 1
ATOM 1429 C C . LYS A 1 170 ? 3.003 4.095 -8.956 1.00 23.64 167 LYS A C 1
ATOM 1430 O O . LYS A 1 170 ? 2.098 3.308 -9.256 1.00 25.18 167 LYS A O 1
ATOM 1436 N N . ASP A 1 171 ? 4.290 3.795 -9.116 1.00 23.15 168 ASP A N 1
ATOM 1437 C CA . ASP A 1 171 ? 4.740 2.537 -9.702 1.00 23.71 168 ASP A CA 1
ATOM 1438 C C . ASP A 1 171 ? 5.946 2.070 -8.903 1.00 22.64 168 ASP A C 1
ATOM 1439 O O . ASP A 1 171 ? 6.951 2.784 -8.829 1.00 23.41 168 ASP A O 1
ATOM 1444 N N . THR A 1 172 ? 5.851 0.879 -8.309 1.00 21.66 169 THR A N 1
ATOM 1445 C CA . THR A 1 172 ? 6.938 0.315 -7.514 1.00 21.83 169 THR A CA 1
ATOM 1446 C C . THR A 1 172 ? 7.614 -0.881 -8.170 1.00 24.08 169 THR A C 1
ATOM 1447 O O . THR A 1 172 ? 8.418 -1.551 -7.515 1.00 23.99 169 THR A O 1
ATOM 1451 N N . ASN A 1 173 ? 7.310 -1.173 -9.429 1.00 26.33 170 ASN A N 1
ATOM 1452 C CA . ASN A 1 173 ? 7.850 -2.370 -10.073 1.00 26.71 170 ASN A CA 1
ATOM 1453 C C . ASN A 1 173 ? 9.358 -2.283 -10.290 1.00 28.81 170 ASN A C 1
ATOM 1454 O O . ASN A 1 173 ? 9.956 -1.218 -10.143 1.00 29.57 170 ASN A O 1
ATOM 1459 N N . SER B 1 1 ? 27.881 -15.490 33.958 1.00 31.02 -2 SER B N 1
ATOM 1460 C CA . SER B 1 1 ? 27.413 -15.795 32.609 1.00 30.02 -2 SER B CA 1
ATOM 1461 C C . SER B 1 1 ? 26.607 -17.091 32.591 1.00 27.73 -2 SER B C 1
ATOM 1462 O O . SER B 1 1 ? 26.492 -17.778 33.610 1.00 29.21 -2 SER B O 1
ATOM 1465 N N . ASN B 1 2 ? 26.070 -17.432 31.422 1.00 24.25 -1 ASN B N 1
ATOM 1466 C CA . ASN B 1 2 ? 25.153 -18.555 31.270 1.00 21.00 -1 ASN B CA 1
ATOM 1467 C C . ASN B 1 2 ? 25.886 -19.725 30.617 1.00 19.46 -1 ASN B C 1
ATOM 1468 O O . ASN B 1 2 ? 26.150 -19.702 29.411 1.00 20.51 -1 ASN B O 1
ATOM 1473 N N . ALA B 1 3 ? 26.170 -20.767 31.404 1.00 17.67 0 ALA B N 1
ATOM 1474 C CA . ALA B 1 3 ? 26.905 -21.935 30.928 1.00 17.26 0 ALA B CA 1
ATOM 1475 C C . ALA B 1 3 ? 26.059 -22.903 30.107 1.00 17.12 0 ALA B C 1
ATOM 1476 O O . ALA B 1 3 ? 26.605 -23.888 29.590 1.00 17.99 0 ALA B O 1
ATOM 1478 N N A MET B 1 4 ? 24.766 -22.642 29.953 0.43 16.69 1 MET B N 1
ATOM 1479 N N B MET B 1 4 ? 24.750 -22.659 29.975 0.57 17.15 1 MET B N 1
ATOM 1480 C CA A MET B 1 4 ? 23.846 -23.585 29.337 0.43 16.66 1 MET B CA 1
ATOM 1481 C CA B MET B 1 4 ? 23.842 -23.608 29.334 0.57 17.76 1 MET B CA 1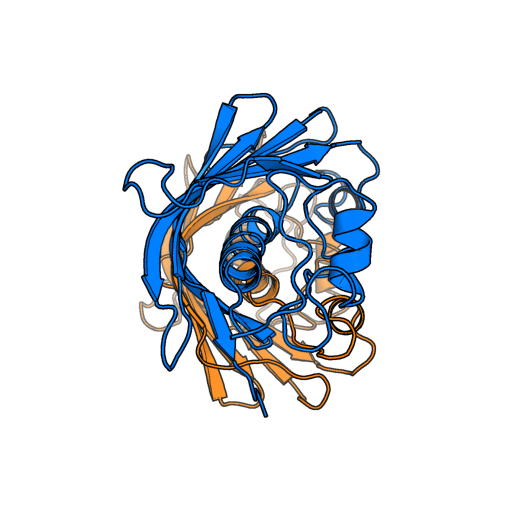
ATOM 1482 C C A MET B 1 4 ? 23.648 -23.341 27.846 0.43 16.80 1 MET B C 1
ATOM 1483 C C B MET B 1 4 ? 23.816 -23.496 27.814 0.57 16.86 1 MET B C 1
ATOM 1484 O O A MET B 1 4 ? 22.763 -23.955 27.239 0.43 17.27 1 MET B O 1
ATOM 1485 O O B MET B 1 4 ? 23.205 -24.354 27.162 0.57 16.35 1 MET B O 1
ATOM 1494 N N . VAL B 1 5 ? 24.456 -22.472 27.243 1.00 16.03 2 VAL B N 1
ATOM 1495 C CA . VAL B 1 5 ? 24.320 -22.185 25.819 1.00 15.82 2 VAL B CA 1
ATOM 1496 C C . VAL B 1 5 ? 24.800 -23.361 24.981 1.00 15.36 2 VAL B C 1
ATOM 1497 O O . VAL B 1 5 ? 25.927 -23.846 25.141 1.00 15.66 2 VAL B O 1
ATOM 1501 N N . ASP B 1 6 ? 23.949 -23.817 24.068 1.00 14.96 3 ASP B N 1
ATOM 1502 C CA . ASP B 1 6 ? 24.383 -24.735 23.019 1.00 14.79 3 ASP B CA 1
ATOM 1503 C C . ASP B 1 6 ? 25.060 -23.860 21.974 1.00 14.48 3 ASP B C 1
ATOM 1504 O O . ASP B 1 6 ? 24.417 -23.343 21.059 1.00 14.59 3 ASP B O 1
ATOM 1509 N N . LYS B 1 7 ? 26.379 -23.684 22.120 1.00 14.38 4 LYS B N 1
ATOM 1510 C CA . LYS B 1 7 ? 27.131 -22.686 21.363 1.00 14.67 4 LYS B CA 1
ATOM 1511 C C . LYS B 1 7 ? 27.753 -23.331 20.128 1.00 14.15 4 LYS B C 1
ATOM 1512 O O . LYS B 1 7 ? 28.644 -24.183 20.238 1.00 15.09 4 LYS B O 1
ATOM 1518 N N . ARG B 1 8 ? 27.289 -22.900 18.958 1.00 13.49 5 ARG B N 1
ATOM 1519 C CA . ARG B 1 8 ? 27.779 -23.346 17.662 1.00 13.10 5 ARG B CA 1
ATOM 1520 C C . ARG B 1 8 ? 27.884 -22.129 16.747 1.00 12.87 5 ARG B C 1
ATOM 1521 O O . ARG B 1 8 ? 27.301 -21.076 17.014 1.00 12.99 5 ARG B O 1
ATOM 1529 N N A GLU B 1 9 ? 28.631 -22.296 15.648 0.51 12.92 6 GLU B N 1
ATOM 1530 N N B GLU B 1 9 ? 28.628 -22.276 15.655 0.49 12.90 6 GLU B N 1
ATOM 1531 C CA A GLU B 1 9 ? 28.893 -21.199 14.720 0.51 13.67 6 GLU B CA 1
ATOM 1532 C CA B GLU B 1 9 ? 28.875 -21.158 14.749 0.49 13.61 6 GLU B CA 1
ATOM 1533 C C A GLU B 1 9 ? 27.728 -20.922 13.780 0.51 12.04 6 GLU B C 1
ATOM 1534 C C B GLU B 1 9 ? 27.763 -20.952 13.726 0.49 12.02 6 GLU B C 1
ATOM 1535 O O A GLU B 1 9 ? 27.715 -19.876 13.120 0.51 12.06 6 GLU B O 1
ATOM 1536 O O B GLU B 1 9 ? 27.819 -19.983 12.958 0.49 11.86 6 GLU B O 1
ATOM 1547 N N . SER B 1 10 ? 26.775 -21.843 13.683 1.00 11.48 7 SER B N 1
ATOM 1548 C CA . SER B 1 10 ? 25.626 -21.680 12.808 1.00 11.48 7 SER B CA 1
ATOM 1549 C C . SER B 1 10 ? 24.459 -22.412 13.443 1.00 10.79 7 SER B C 1
ATOM 1550 O O . SER B 1 10 ? 24.651 -23.316 14.262 1.00 11.47 7 SER B O 1
ATOM 1553 N N . TYR B 1 11 ? 23.246 -22.015 13.055 1.00 10.32 8 TYR B N 1
ATOM 1554 C CA . TYR B 1 11 ? 22.032 -22.568 13.632 1.00 10.60 8 TYR B CA 1
ATOM 1555 C C . TYR B 1 11 ? 20.994 -22.801 12.547 1.00 10.81 8 TYR B C 1
ATOM 1556 O O . TYR B 1 11 ? 20.857 -21.999 11.612 1.00 11.24 8 TYR B O 1
ATOM 1565 N N . THR B 1 12 ? 20.254 -23.896 12.692 1.00 10.76 9 THR B N 1
ATOM 1566 C CA . THR B 1 12 ? 19.212 -24.286 11.760 1.00 11.45 9 THR B CA 1
ATOM 1567 C C . THR B 1 12 ? 17.870 -23.694 12.182 1.00 10.88 9 THR B C 1
ATOM 1568 O O . THR B 1 12 ? 17.710 -23.145 13.275 1.00 11.14 9 THR B O 1
ATOM 1572 N N . LYS B 1 13 ? 16.878 -23.874 11.309 1.00 11.26 10 LYS B N 1
ATOM 1573 C CA . LYS B 1 13 ? 15.515 -23.458 11.626 1.00 12.23 10 LYS B CA 1
ATOM 1574 C C . LYS B 1 13 ? 15.031 -24.094 12.921 1.00 12.21 10 LYS B C 1
ATOM 1575 O O . LYS B 1 13 ? 14.411 -23.425 13.759 1.00 12.34 10 LYS B O 1
ATOM 1581 N N A GLU B 1 14 ? 15.314 -25.387 13.106 0.59 12.59 11 GLU B N 1
ATOM 1582 N N B GLU B 1 14 ? 15.292 -25.393 13.101 0.41 12.68 11 GLU B N 1
ATOM 1583 C CA A GLU B 1 14 ? 14.906 -26.067 14.329 0.59 13.74 11 GLU B CA 1
ATOM 1584 C CA B GLU B 1 14 ? 14.899 -26.055 14.341 0.41 13.74 11 GLU B CA 1
ATOM 1585 C C A GLU B 1 14 ? 15.582 -25.460 15.554 0.59 12.63 11 GLU B C 1
ATOM 1586 C C B GLU B 1 14 ? 15.568 -25.411 15.547 0.41 12.58 11 GLU B C 1
ATOM 1587 O O A GLU B 1 14 ? 14.962 -25.343 16.619 0.59 13.08 11 GLU B O 1
ATOM 1588 O O B GLU B 1 14 ? 14.930 -25.218 16.590 0.41 12.69 11 GLU B O 1
ATOM 1599 N N . ASP B 1 15 ? 16.855 -25.070 15.425 1.00 11.93 12 ASP B N 1
ATOM 1600 C CA . ASP B 1 15 ? 17.536 -24.379 16.518 1.00 11.57 12 ASP B CA 1
ATOM 1601 C C . ASP B 1 15 ? 16.851 -23.057 16.841 1.00 10.90 12 ASP B C 1
ATOM 1602 O O . ASP B 1 15 ? 16.722 -22.685 18.015 1.00 11.31 12 ASP B O 1
ATOM 1607 N N . LEU B 1 16 ? 16.421 -22.319 15.811 1.00 10.70 13 LEU B N 1
ATOM 1608 C CA . LEU B 1 16 ? 15.783 -21.032 16.067 1.00 11.29 13 LEU B CA 1
ATOM 1609 C C . LEU B 1 16 ? 14.428 -21.206 16.733 1.00 10.94 13 LEU B C 1
ATOM 1610 O O . LEU B 1 16 ? 14.035 -20.378 17.564 1.00 11.22 13 LEU B O 1
ATOM 1615 N N . GLU B 1 17 ? 13.702 -22.265 16.376 1.00 11.19 14 GLU B N 1
ATOM 1616 C CA . GLU B 1 17 ? 12.449 -22.559 17.058 1.00 12.47 14 GLU B CA 1
ATOM 1617 C C . GLU B 1 17 ? 12.702 -22.962 18.504 1.00 12.04 14 GLU B C 1
ATOM 1618 O O . GLU B 1 17 ? 11.970 -22.544 19.410 1.00 12.38 14 GLU B O 1
ATOM 1624 N N . ALA B 1 18 ? 13.753 -23.755 18.741 1.00 12.05 15 ALA B N 1
ATOM 1625 C CA . ALA B 1 18 ? 14.146 -24.077 20.111 1.00 12.00 15 ALA B CA 1
ATOM 1626 C C . ALA B 1 18 ? 14.473 -22.816 20.900 1.00 11.73 15 ALA B C 1
ATOM 1627 O O . ALA B 1 18 ? 14.118 -22.700 22.078 1.00 11.87 15 ALA B O 1
ATOM 1629 N N . SER B 1 19 ? 15.153 -21.861 20.264 1.00 11.12 16 SER B N 1
ATOM 1630 C CA . SER B 1 19 ? 15.458 -20.588 20.911 1.00 10.86 16 SER B CA 1
ATOM 1631 C C . SER B 1 19 ? 14.192 -19.851 21.319 1.00 11.07 16 SER B C 1
ATOM 1632 O O . SER B 1 19 ? 14.121 -19.295 22.422 1.00 11.19 16 SER B O 1
ATOM 1635 N N . GLY B 1 20 ? 13.188 -19.826 20.441 1.00 10.97 17 GLY B N 1
ATOM 1636 C CA . GLY B 1 20 ? 11.936 -19.180 20.788 1.00 11.50 17 GLY B CA 1
ATOM 1637 C C . GLY B 1 20 ? 11.293 -19.775 22.024 1.00 11.82 17 GLY B C 1
ATOM 1638 O O . GLY B 1 20 ? 10.620 -19.069 22.777 1.00 12.31 17 GLY B O 1
ATOM 1639 N N . ARG B 1 21 ? 11.495 -21.074 22.252 1.00 11.55 18 ARG B N 1
ATOM 1640 C CA . ARG B 1 21 ? 10.961 -21.777 23.409 1.00 12.08 18 ARG B CA 1
ATOM 1641 C C . ARG B 1 21 ? 11.897 -21.727 24.611 1.00 12.11 18 ARG B C 1
ATOM 1642 O O . ARG B 1 21 ? 11.610 -22.364 25.632 1.00 13.16 18 ARG B O 1
ATOM 1650 N N . GLY B 1 22 ? 13.000 -20.981 24.520 1.00 11.72 19 GLY B N 1
ATOM 1651 C CA . GLY B 1 22 ? 13.916 -20.842 25.634 1.00 12.28 19 GLY B CA 1
ATOM 1652 C C . GLY B 1 22 ? 14.910 -21.969 25.783 1.00 12.53 19 GLY B C 1
ATOM 1653 O O . GLY B 1 22 ? 15.688 -21.965 26.744 1.00 13.66 19 GLY B O 1
ATOM 1654 N N . GLU B 1 23 ? 14.924 -22.923 24.851 1.00 12.14 20 GLU B N 1
ATOM 1655 C CA . GLU B 1 23 ? 15.704 -24.147 25.025 1.00 12.18 20 GLU B CA 1
ATOM 1656 C C . GLU B 1 23 ? 17.162 -23.986 24.613 1.00 12.60 20 GLU B C 1
ATOM 1657 O O . GLU B 1 23 ? 18.041 -24.615 25.208 1.00 14.31 20 GLU B O 1
ATOM 1663 N N . LEU B 1 24 ? 17.436 -23.192 23.574 1.00 12.36 21 LEU B N 1
ATOM 1664 C CA . LEU B 1 24 ? 18.763 -23.206 22.963 1.00 12.60 21 LEU B CA 1
ATOM 1665 C C . LEU B 1 24 ? 19.817 -22.661 23.914 1.00 13.02 21 LEU B C 1
ATOM 1666 O O . LEU B 1 24 ? 20.904 -23.236 24.041 1.00 13.63 21 LEU B O 1
ATOM 1671 N N . PHE B 1 25 ? 19.510 -21.558 24.594 1.00 13.58 22 PHE B N 1
ATOM 1672 C CA . PHE B 1 25 ? 20.411 -20.957 25.564 1.00 15.21 22 PHE B CA 1
ATOM 1673 C C . PHE B 1 25 ? 20.071 -21.345 26.995 1.00 17.69 22 PHE B C 1
ATOM 1674 O O . PHE B 1 25 ? 20.879 -21.099 27.893 1.00 20.14 22 PHE B O 1
ATOM 1682 N N . GLY B 1 26 ? 18.911 -21.936 27.230 1.00 17.50 23 GLY B N 1
ATOM 1683 C CA . GLY B 1 26 ? 18.504 -22.266 28.576 1.00 18.37 23 GLY B CA 1
ATOM 1684 C C . GLY B 1 26 ? 17.824 -21.113 29.281 1.00 19.91 23 GLY B C 1
ATOM 1685 O O . GLY B 1 26 ? 17.577 -20.036 28.723 1.00 19.33 23 GLY B O 1
ATOM 1686 N N . ALA B 1 27 ? 17.549 -21.354 30.566 1.00 22.27 24 ALA B N 1
ATOM 1687 C CA . ALA B 1 27 ? 16.687 -20.463 31.341 1.00 24.31 24 ALA B CA 1
ATOM 1688 C C . ALA B 1 27 ? 17.224 -19.037 31.390 1.00 25.10 24 ALA B C 1
ATOM 1689 O O . ALA B 1 27 ? 16.454 -18.074 31.299 1.00 26.74 24 ALA B O 1
ATOM 1691 N N . GLY B 1 28 ? 18.536 -18.876 31.533 1.00 24.28 25 GLY B N 1
ATOM 1692 C CA . GLY B 1 28 ? 19.083 -17.552 31.762 1.00 23.20 25 GLY B CA 1
ATOM 1693 C C . GLY B 1 28 ? 19.253 -16.674 30.539 1.00 20.97 25 GLY B C 1
ATOM 1694 O O . GLY B 1 28 ? 19.574 -15.493 30.696 1.00 22.98 25 GLY B O 1
ATOM 1695 N N . GLY B 1 29 ? 19.038 -17.199 29.336 1.00 16.51 26 GLY B N 1
ATOM 1696 C CA . GLY B 1 29 ? 19.401 -16.494 28.126 1.00 14.52 26 GLY B CA 1
ATOM 1697 C C . GLY B 1 29 ? 18.225 -15.944 27.344 1.00 13.09 26 GLY B C 1
ATOM 1698 O O . GLY B 1 29 ? 17.077 -16.360 27.520 1.00 13.48 26 GLY B O 1
ATOM 1699 N N . PRO B 1 30 ? 18.501 -15.002 26.445 1.00 12.29 27 PRO B N 1
ATOM 1700 C CA . PRO B 1 30 ? 17.422 -14.326 25.708 1.00 11.99 27 PRO B CA 1
ATOM 1701 C C . PRO B 1 30 ? 16.860 -15.213 24.611 1.00 11.34 27 PRO B C 1
ATOM 1702 O O . PRO B 1 30 ? 17.597 -15.648 23.714 1.00 11.54 27 PRO B O 1
ATOM 1706 N N . PRO B 1 31 ? 15.559 -15.493 24.629 1.00 11.23 28 PRO B N 1
ATOM 1707 C CA . PRO B 1 31 ? 14.948 -16.221 23.511 1.00 11.02 28 PRO B CA 1
ATOM 1708 C C . PRO B 1 31 ? 14.765 -15.316 22.302 1.00 10.33 28 PRO B C 1
ATOM 1709 O O . PRO B 1 31 ? 14.616 -14.099 22.425 1.00 10.89 28 PRO B O 1
ATOM 1713 N N . LEU B 1 32 ? 14.765 -15.932 21.114 1.00 9.91 29 LEU B N 1
ATOM 1714 C CA . LEU B 1 32 ? 14.306 -15.241 19.919 1.00 9.79 29 LEU B CA 1
ATOM 1715 C C . LEU B 1 32 ? 12.786 -15.124 19.960 1.00 9.79 29 LEU B C 1
ATOM 1716 O O . LEU B 1 32 ? 12.120 -15.858 20.691 1.00 9.93 29 LEU B O 1
ATOM 1721 N N . PRO B 1 33 ? 12.201 -14.227 19.163 1.00 10.08 30 PRO B N 1
ATOM 1722 C CA . PRO B 1 33 ? 10.751 -14.287 18.966 1.00 10.50 30 PRO B CA 1
ATOM 1723 C C . PRO B 1 33 ? 10.385 -15.603 18.311 1.00 10.14 30 PRO B C 1
ATOM 1724 O O . PRO B 1 33 ? 11.219 -16.280 17.707 1.00 11.30 30 PRO B O 1
ATOM 1728 N N . ALA B 1 34 ? 9.114 -15.958 18.435 1.00 10.44 31 ALA B N 1
ATOM 1729 C CA . ALA B 1 34 ? 8.583 -17.184 17.873 1.00 11.04 31 ALA B CA 1
ATOM 1730 C C . ALA B 1 34 ? 7.645 -16.869 16.719 1.00 10.63 31 ALA B C 1
ATOM 1731 O O . ALA B 1 34 ? 7.136 -15.755 16.582 1.00 10.52 31 ALA B O 1
ATOM 1733 N N . GLY B 1 35 ? 7.410 -17.888 15.898 1.00 12.06 32 GLY B N 1
ATOM 1734 C CA . GLY B 1 35 ? 6.351 -17.855 14.911 1.00 11.90 32 GLY B CA 1
ATOM 1735 C C . GLY B 1 35 ? 6.339 -16.636 14.019 1.00 10.79 32 GLY B C 1
ATOM 1736 O O . GLY B 1 35 ? 7.312 -16.362 13.309 1.00 11.45 32 GLY B O 1
ATOM 1737 N N . ASN B 1 36 ? 5.235 -15.888 14.053 1.00 10.78 33 ASN B N 1
ATOM 1738 C CA . ASN B 1 36 ? 5.063 -14.778 13.128 1.00 10.55 33 ASN B CA 1
ATOM 1739 C C . ASN B 1 36 ? 5.993 -13.600 13.393 1.00 10.01 33 ASN B C 1
ATOM 1740 O O . ASN B 1 36 ? 6.082 -12.719 12.530 1.00 10.88 33 ASN B O 1
ATOM 1745 N N . MET B 1 37 ? 6.673 -13.543 14.539 1.00 9.09 34 MET B N 1
ATOM 1746 C CA . MET B 1 37 ? 7.692 -12.522 14.739 1.00 9.17 34 MET B CA 1
ATOM 1747 C C . MET B 1 37 ? 9.112 -13.006 14.476 1.00 8.87 34 MET B C 1
ATOM 1748 O O . MET B 1 37 ? 10.035 -12.188 14.511 1.00 9.49 34 MET B O 1
ATOM 1753 N N . LEU B 1 38 ? 9.321 -14.293 14.211 1.00 8.87 35 LEU B N 1
ATOM 1754 C CA . LEU B 1 38 ? 10.656 -14.761 13.858 1.00 9.08 35 LEU B CA 1
ATOM 1755 C C . LEU B 1 38 ? 10.929 -14.428 12.395 1.00 9.31 35 LEU B C 1
ATOM 1756 O O . LEU B 1 38 ? 10.183 -14.851 11.506 1.00 10.54 35 LEU B O 1
ATOM 1761 N N . MET B 1 39 ? 11.991 -13.665 12.144 1.00 9.80 36 MET B N 1
ATOM 1762 C CA . MET B 1 39 ? 12.238 -13.108 10.820 1.00 10.56 36 MET B CA 1
ATOM 1763 C C . MET B 1 39 ? 13.440 -13.731 10.119 1.00 10.55 36 MET B C 1
ATOM 1764 O O . MET B 1 39 ? 14.004 -13.134 9.197 1.00 10.95 36 MET B O 1
ATOM 1769 N N A MET B 1 40 ? 13.847 -14.930 10.549 0.50 10.89 37 MET B N 1
ATOM 1770 N N B MET B 1 40 ? 13.823 -14.934 10.506 0.50 10.11 37 MET B N 1
ATOM 1771 C CA A MET B 1 40 ? 14.987 -15.655 9.998 0.50 11.44 37 MET B CA 1
ATOM 1772 C CA B MET B 1 40 ? 14.841 -15.631 9.752 0.50 10.24 37 MET B CA 1
ATOM 1773 C C A MET B 1 40 ? 14.701 -17.151 10.003 0.50 11.12 37 MET B C 1
ATOM 1774 C C B MET B 1 40 ? 14.585 -17.116 9.878 0.50 10.40 37 MET B C 1
ATOM 1775 O O A MET B 1 40 ? 14.030 -17.662 10.904 0.50 11.62 37 MET B O 1
ATOM 1776 O O B MET B 1 40 ? 13.834 -17.575 10.744 0.50 11.18 37 MET B O 1
ATOM 1785 N N . ASP B 1 41 ? 15.238 -17.856 8.999 1.00 10.00 38 ASP B N 1
ATOM 1786 C CA . ASP B 1 41 ? 15.182 -19.307 8.961 1.00 10.39 38 ASP B CA 1
ATOM 1787 C C . ASP B 1 41 ? 16.460 -19.960 9.448 1.00 10.40 38 ASP B C 1
ATOM 1788 O O . ASP B 1 41 ? 16.414 -21.091 9.931 1.00 11.61 38 ASP B O 1
ATOM 1793 N N . ARG B 1 42 ? 17.596 -19.282 9.335 1.00 10.12 39 ARG B N 1
ATOM 1794 C CA . ARG B 1 42 ? 18.844 -19.889 9.764 1.00 11.15 39 ARG B CA 1
ATOM 1795 C C . ARG B 1 42 ? 19.853 -18.793 10.059 1.00 10.04 39 ARG B C 1
ATOM 1796 O O . ARG B 1 42 ? 19.777 -17.689 9.514 1.00 10.14 39 ARG B O 1
ATOM 1804 N N . ILE B 1 43 ? 20.766 -19.096 10.967 1.00 9.55 40 ILE B N 1
ATOM 1805 C CA . ILE B 1 43 ? 21.939 -18.272 11.206 1.00 9.95 40 ILE B CA 1
ATOM 1806 C C . ILE B 1 43 ? 23.092 -18.997 10.532 1.00 9.55 40 ILE B C 1
ATOM 1807 O O . ILE B 1 43 ? 23.452 -20.118 10.918 1.00 10.48 40 ILE B O 1
ATOM 1812 N N A VAL B 1 44 ? 23.660 -18.376 9.501 0.57 9.69 41 VAL B N 1
ATOM 1813 N N B VAL B 1 44 ? 23.641 -18.369 9.489 0.43 9.73 41 VAL B N 1
ATOM 1814 C CA A VAL B 1 44 ? 24.672 -19.053 8.702 0.57 10.37 41 VAL B CA 1
ATOM 1815 C CA B VAL B 1 44 ? 24.683 -18.992 8.680 0.43 10.17 41 VAL B CA 1
ATOM 1816 C C A VAL B 1 44 ? 26.087 -18.869 9.235 0.57 10.51 41 VAL B C 1
ATOM 1817 C C B VAL B 1 44 ? 26.019 -18.959 9.398 0.43 10.35 41 VAL B C 1
ATOM 1818 O O A VAL B 1 44 ? 26.965 -19.677 8.908 0.57 11.02 41 VAL B O 1
ATOM 1819 O O B VAL B 1 44 ? 26.782 -19.929 9.360 0.43 10.73 41 VAL B O 1
ATOM 1826 N N . LYS B 1 45 ? 26.335 -17.845 10.050 1.00 10.64 42 LYS B N 1
ATOM 1827 C CA . LYS B 1 45 ? 27.664 -17.678 10.615 1.00 12.33 42 LYS B CA 1
ATOM 1828 C C . LYS B 1 45 ? 27.634 -16.712 11.788 1.00 11.53 42 LYS B C 1
ATOM 1829 O O . LYS B 1 45 ? 26.988 -15.664 11.737 1.00 12.22 42 LYS B O 1
ATOM 1835 N N A MET B 1 46 ? 28.342 -17.096 12.848 0.36 11.95 43 MET B N 1
ATOM 1836 N N B MET B 1 46 ? 28.336 -17.085 12.846 0.64 11.04 43 MET B N 1
ATOM 1837 C CA A MET B 1 46 ? 28.606 -16.263 14.013 0.36 12.68 43 MET B CA 1
ATOM 1838 C CA B MET B 1 46 ? 28.600 -16.201 13.969 0.64 11.57 43 MET B CA 1
ATOM 1839 C C A MET B 1 46 ? 30.110 -16.278 14.230 0.36 12.07 43 MET B C 1
ATOM 1840 C C B MET B 1 46 ? 30.087 -16.267 14.254 0.64 11.61 43 MET B C 1
ATOM 1841 O O A MET B 1 46 ? 30.716 -17.353 14.241 0.36 12.15 43 MET B O 1
ATOM 1842 O O B MET B 1 46 ? 30.653 -17.360 14.327 0.64 12.38 43 MET B O 1
ATOM 1851 N N . ILE B 1 47 ? 30.717 -15.103 14.395 1.00 12.08 44 ILE B N 1
ATOM 1852 C CA . ILE B 1 47 ? 32.167 -14.998 14.584 1.00 12.84 44 ILE B CA 1
ATOM 1853 C C . ILE B 1 47 ? 32.439 -14.031 15.726 1.00 13.56 44 ILE B C 1
ATOM 1854 O O . ILE B 1 47 ? 32.254 -12.815 15.575 1.00 14.01 44 ILE B O 1
ATOM 1859 N N . GLU B 1 48 ? 32.915 -14.556 16.852 1.00 13.91 45 GLU B N 1
ATOM 1860 C CA . GLU B 1 48 ? 33.321 -13.695 17.952 1.00 15.25 45 GLU B CA 1
ATOM 1861 C C . GLU B 1 48 ? 34.507 -12.845 17.515 1.00 15.24 45 GLU B C 1
ATOM 1862 O O . GLU B 1 48 ? 35.474 -13.356 16.944 1.00 15.47 45 GLU B O 1
ATOM 1868 N N . ASP B 1 49 ? 34.415 -11.536 17.753 1.00 16.62 46 ASP B N 1
ATOM 1869 C CA . ASP B 1 49 ? 35.444 -10.579 17.353 1.00 18.13 46 ASP B CA 1
ATOM 1870 C C . ASP B 1 49 ? 35.681 -10.546 15.843 1.0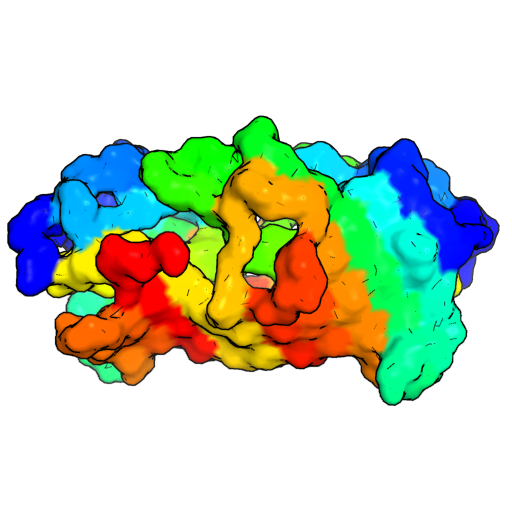0 16.25 46 ASP B C 1
ATOM 1871 O O . ASP B 1 49 ? 36.737 -10.098 15.393 1.00 17.28 46 ASP B O 1
ATOM 1876 N N . GLY B 1 50 ? 34.716 -10.998 15.041 1.00 14.52 47 GLY B N 1
ATOM 1877 C CA . GLY B 1 50 ? 34.805 -10.903 13.600 1.00 13.53 47 GLY B CA 1
ATOM 1878 C C . GLY B 1 50 ? 34.169 -9.633 13.071 1.00 13.16 47 GLY B C 1
ATOM 1879 O O . GLY B 1 50 ? 33.816 -8.715 13.813 1.00 13.22 47 GLY B O 1
ATOM 1880 N N . GLY B 1 51 ? 34.014 -9.590 11.755 1.00 12.93 48 GLY B N 1
ATOM 1881 C CA . GLY B 1 51 ? 33.345 -8.470 11.129 1.00 13.32 48 GLY B CA 1
ATOM 1882 C C . GLY B 1 51 ? 34.239 -7.261 10.913 1.00 13.78 48 GLY B C 1
ATOM 1883 O O . GLY B 1 51 ? 35.447 -7.268 11.175 1.00 14.31 48 GLY B O 1
ATOM 1884 N N . SER B 1 52 ? 33.604 -6.187 10.439 1.00 14.28 49 SER B N 1
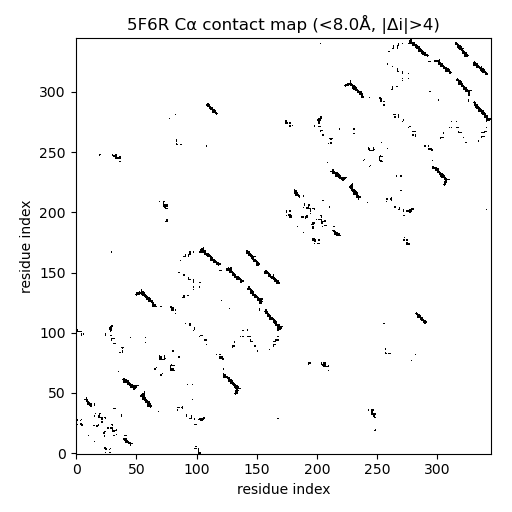ATOM 1885 C CA . SER B 1 52 ? 34.331 -5.023 9.943 1.00 14.92 49 SER B CA 1
ATOM 1886 C C . SER B 1 52 ? 35.091 -4.279 11.032 1.00 15.15 49 SER B C 1
ATOM 1887 O O . SER B 1 52 ? 36.038 -3.551 10.714 1.00 16.55 49 SER B O 1
ATOM 1890 N N . HIS B 1 53 ? 34.683 -4.412 12.294 1.00 13.53 50 HIS B N 1
ATOM 1891 C CA . HIS B 1 53 ? 35.344 -3.746 13.408 1.00 13.57 50 HIS B CA 1
ATOM 1892 C C . HIS B 1 53 ? 36.034 -4.729 14.344 1.00 13.46 50 HIS B C 1
ATOM 1893 O O . HIS B 1 53 ? 36.520 -4.328 15.406 1.00 14.11 50 HIS B O 1
ATOM 1900 N N . ASN B 1 54 ? 36.094 -6.005 13.968 1.00 13.35 51 ASN B N 1
ATOM 1901 C CA . ASN B 1 54 ? 36.663 -7.062 14.805 1.00 14.33 51 ASN B CA 1
ATOM 1902 C C . ASN B 1 54 ? 36.044 -7.100 16.200 1.00 12.57 51 ASN B C 1
ATOM 1903 O O . ASN B 1 54 ? 36.708 -7.399 17.194 1.00 13.47 51 ASN B O 1
ATOM 1908 N N . LYS B 1 55 ? 34.744 -6.812 16.265 1.00 11.34 52 LYS B N 1
ATOM 1909 C CA . LYS B 1 55 ? 34.003 -6.846 17.517 1.00 11.37 52 LYS B CA 1
ATOM 1910 C C . LYS B 1 55 ? 32.838 -7.823 17.489 1.00 11.19 52 LYS B C 1
ATOM 1911 O O . LYS B 1 55 ? 32.091 -7.900 18.469 1.00 11.92 52 LYS B O 1
ATOM 1917 N N . GLY B 1 56 ? 32.664 -8.571 16.402 1.00 10.63 53 GLY B N 1
ATOM 1918 C CA . GLY B 1 56 ? 31.582 -9.529 16.299 1.00 11.06 53 GLY B CA 1
ATOM 1919 C C . GLY B 1 56 ? 30.895 -9.474 14.955 1.00 11.04 53 GLY B C 1
ATOM 1920 O O . GLY B 1 56 ? 30.738 -8.396 14.373 1.00 11.01 53 GLY B O 1
ATOM 1921 N N . TYR B 1 57 ? 30.485 -10.637 14.453 1.00 11.10 54 TYR B N 1
ATOM 1922 C CA . TYR B 1 57 ? 29.800 -10.734 13.174 1.00 11.60 54 TYR B CA 1
ATOM 1923 C C . TYR B 1 57 ? 28.715 -11.791 13.263 1.00 11.33 54 TYR B C 1
ATOM 1924 O O . TYR B 1 57 ? 28.943 -12.867 13.823 1.00 12.22 54 TYR B O 1
ATOM 1933 N N . VAL B 1 58 ? 27.549 -11.492 12.689 1.00 11.09 55 VAL B N 1
ATOM 1934 C CA . VAL B 1 58 ? 26.475 -12.471 12.534 1.00 11.67 55 VAL B CA 1
ATOM 1935 C C . VAL B 1 58 ? 25.867 -12.310 11.151 1.00 11.19 55 VAL B C 1
ATOM 1936 O O . VAL B 1 58 ? 25.620 -11.188 10.699 1.00 11.80 55 VAL B O 1
ATOM 1940 N N . GLU B 1 59 ? 25.600 -13.434 10.489 1.00 10.99 56 GLU B N 1
ATOM 1941 C CA . GLU B 1 59 ? 24.847 -13.434 9.243 1.00 10.77 56 GLU B CA 1
ATOM 1942 C C . GLU B 1 59 ? 23.724 -14.454 9.318 1.00 10.07 56 GLU B C 1
ATOM 1943 O O . GLU B 1 59 ? 23.920 -15.573 9.807 1.00 10.51 56 GLU B O 1
ATOM 1949 N N . ALA B 1 60 ? 22.545 -14.063 8.838 1.00 9.40 57 ALA B N 1
ATOM 1950 C CA . ALA B 1 60 ? 21.375 -14.928 8.874 1.00 9.29 57 ALA B CA 1
ATOM 1951 C C . ALA B 1 60 ? 20.613 -14.778 7.565 1.00 8.68 57 ALA B C 1
ATOM 1952 O O . ALA B 1 60 ? 20.831 -13.829 6.801 1.00 8.89 57 ALA B O 1
ATOM 1954 N N . GLU B 1 61 ? 19.693 -15.714 7.319 1.00 8.77 58 GLU B N 1
ATOM 1955 C CA . GLU B 1 61 ? 18.936 -15.735 6.075 1.00 8.82 58 GLU B CA 1
ATOM 1956 C C . GLU B 1 61 ? 17.476 -16.041 6.363 1.00 8.61 58 GLU B C 1
ATOM 1957 O O . GLU B 1 61 ? 17.154 -16.796 7.287 1.00 9.40 58 GLU B O 1
ATOM 1963 N N . LEU B 1 62 ? 16.605 -15.471 5.528 1.00 8.81 59 LEU B N 1
ATOM 1964 C CA . LEU B 1 62 ? 15.173 -15.756 5.516 1.00 9.26 59 LEU B CA 1
ATOM 1965 C C . LEU B 1 62 ? 14.790 -16.167 4.101 1.00 9.20 59 LEU B C 1
ATOM 1966 O O . LEU B 1 62 ? 15.003 -15.403 3.153 1.00 9.68 59 LEU B O 1
ATOM 1971 N N . ASP B 1 63 ? 14.222 -17.360 3.950 1.00 9.37 60 ASP B N 1
ATOM 1972 C CA . ASP B 1 63 ? 13.749 -17.782 2.643 1.00 10.02 60 ASP B CA 1
ATOM 1973 C C . ASP B 1 63 ? 12.406 -17.121 2.358 1.00 10.44 60 ASP B C 1
ATOM 1974 O O . ASP B 1 63 ? 11.553 -17.008 3.241 1.00 11.89 60 ASP B O 1
ATOM 1979 N N . ILE B 1 64 ? 12.216 -16.668 1.125 1.00 10.39 61 ILE B N 1
ATOM 1980 C CA . ILE B 1 64 ? 11.005 -15.949 0.757 1.00 11.34 61 ILE B CA 1
ATOM 1981 C C . ILE B 1 64 ? 10.094 -16.877 -0.031 1.00 13.14 61 ILE B C 1
ATOM 1982 O O . ILE B 1 64 ? 10.542 -17.585 -0.940 1.00 13.97 61 ILE B O 1
ATOM 1987 N N . ASN B 1 65 ? 8.823 -16.895 0.337 1.00 14.05 62 ASN B N 1
ATOM 1988 C CA . ASN B 1 65 ? 7.795 -17.568 -0.438 1.00 15.33 62 ASN B CA 1
ATOM 1989 C C . ASN B 1 65 ? 6.528 -16.741 -0.326 1.00 15.40 62 ASN B C 1
ATOM 1990 O O . ASN B 1 65 ? 6.398 -15.920 0.590 1.00 14.46 62 ASN B O 1
ATOM 1995 N N . PRO B 1 66 ? 5.585 -16.904 -1.258 1.00 16.80 63 PRO B N 1
ATOM 1996 C CA . PRO B 1 66 ? 4.390 -16.046 -1.242 1.00 16.45 63 PRO B CA 1
ATOM 1997 C C . PRO B 1 66 ? 3.474 -16.256 -0.044 1.00 15.24 63 PRO B C 1
ATOM 1998 O O . PRO B 1 66 ? 2.611 -15.402 0.195 1.00 16.25 63 PRO B O 1
ATOM 2002 N N . ASP B 1 67 ? 3.633 -17.341 0.716 1.00 14.91 64 ASP B N 1
ATOM 2003 C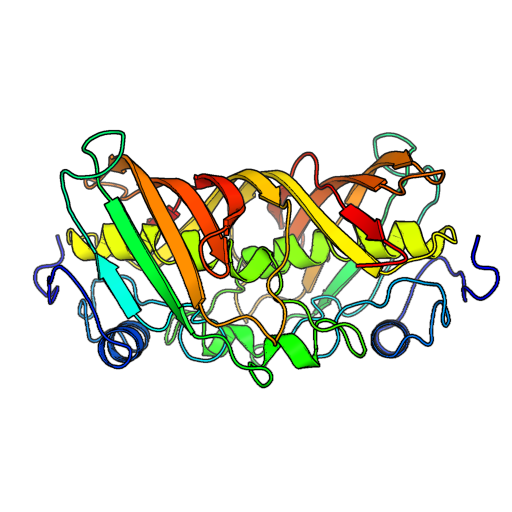 CA . ASP B 1 67 ? 2.749 -17.627 1.840 1.00 15.35 64 ASP B CA 1
ATOM 2004 C C . ASP B 1 67 ? 3.140 -16.923 3.131 1.00 14.21 64 ASP B C 1
ATOM 2005 O O . ASP B 1 67 ? 2.375 -16.993 4.099 1.00 15.27 64 ASP B O 1
ATOM 2010 N N . LEU B 1 68 ? 4.301 -16.275 3.189 1.00 12.44 65 LEU B N 1
ATOM 2011 C CA . LEU B 1 68 ? 4.677 -15.588 4.415 1.00 11.71 65 LEU B CA 1
ATOM 2012 C C . LEU B 1 68 ? 3.598 -14.583 4.790 1.00 10.60 65 LEU B C 1
ATOM 2013 O O . LEU B 1 68 ? 3.113 -13.820 3.946 1.00 10.50 65 LEU B O 1
ATOM 2018 N N . TRP B 1 69 ? 3.223 -14.591 6.070 1.00 10.47 66 TRP B N 1
ATOM 2019 C CA . TRP B 1 69 ? 1.986 -13.950 6.502 1.00 10.09 66 TRP B CA 1
ATOM 2020 C C . TRP B 1 69 ? 1.958 -12.462 6.188 1.00 9.59 66 TRP B C 1
ATOM 2021 O O . TRP B 1 69 ? 0.893 -11.907 5.896 1.00 9.95 66 TRP B O 1
ATOM 2032 N N . PHE B 1 70 ? 3.102 -11.787 6.253 1.00 8.92 67 PHE B N 1
ATOM 2033 C CA . PHE B 1 70 ? 3.085 -10.335 6.126 1.00 9.28 67 PHE B CA 1
ATOM 2034 C C . PHE B 1 70 ? 2.767 -9.868 4.709 1.00 9.46 67 PHE B C 1
ATOM 2035 O O . PHE B 1 70 ? 2.321 -8.730 4.536 1.00 10.82 67 PHE B O 1
ATOM 2043 N N . PHE B 1 71 ? 2.964 -10.708 3.691 1.00 8.70 68 PHE B N 1
ATOM 2044 C CA . PHE B 1 71 ? 2.681 -10.258 2.334 1.00 9.01 68 PHE B CA 1
ATOM 2045 C C . PHE B 1 71 ? 1.190 -10.011 2.136 1.00 9.34 68 PHE B C 1
ATOM 2046 O O . PHE B 1 71 ? 0.802 -9.082 1.420 1.00 10.72 68 PHE B O 1
ATOM 2054 N N . GLY B 1 72 ? 0.338 -10.837 2.749 1.00 9.72 69 GLY B N 1
ATOM 2055 C CA . GLY B 1 72 ? -1.085 -10.767 2.471 1.00 10.61 69 GLY B CA 1
ATOM 2056 C C . GLY B 1 72 ? -1.779 -9.576 3.089 1.00 11.35 69 GLY B C 1
ATOM 2057 O O . GLY B 1 72 ? -2.880 -9.223 2.660 1.00 13.15 69 GLY B O 1
ATOM 2058 N N . CYS B 1 73 ? -1.165 -8.947 4.082 1.00 9.71 70 CYS B N 1
ATOM 2059 C CA . CYS B 1 73 ? -1.778 -7.822 4.769 1.00 9.67 70 CYS B CA 1
ATOM 2060 C C . CYS B 1 73 ? -0.979 -6.534 4.644 1.00 9.39 70 CYS B C 1
ATOM 2061 O O . CYS B 1 73 ? -1.372 -5.516 5.227 1.00 10.76 70 CYS B O 1
ATOM 2064 N N . HIS B 1 74 ? 0.122 -6.544 3.905 1.00 9.09 71 HIS B N 1
ATOM 2065 C CA . HIS B 1 74 ? 0.990 -5.383 3.809 1.00 8.77 71 HIS B CA 1
ATOM 2066 C C . HIS B 1 74 ? 1.561 -5.324 2.392 1.00 8.74 71 HIS B C 1
ATOM 2067 O O . HIS B 1 74 ? 2.656 -5.837 2.153 1.00 9.10 71 HIS B O 1
ATOM 2074 N N . PHE B 1 75 ? 0.835 -4.750 1.426 1.00 9.12 72 PHE B N 1
ATOM 2075 C CA . PHE B 1 75 ? -0.511 -4.193 1.553 1.00 9.03 72 PHE B CA 1
ATOM 2076 C C . PHE B 1 75 ? -1.438 -5.042 0.699 1.00 9.09 72 PHE B C 1
ATOM 2077 O O . PHE B 1 75 ? -0.983 -5.734 -0.219 1.00 9.37 72 PHE B O 1
ATOM 2085 N N . ILE B 1 76 ? -2.740 -5.018 0.991 1.00 10.00 73 ILE B N 1
ATOM 2086 C CA . ILE B 1 76 ? -3.683 -5.727 0.136 1.00 10.13 73 ILE B CA 1
ATOM 2087 C C . ILE B 1 76 ? -3.522 -5.238 -1.298 1.00 10.30 73 ILE B C 1
ATOM 2088 O O . ILE B 1 76 ? -3.532 -4.033 -1.568 1.00 10.90 73 ILE B O 1
ATOM 2093 N N . GLY B 1 77 ? -3.308 -6.177 -2.222 1.00 10.87 74 GLY B N 1
ATOM 2094 C CA . GLY B 1 77 ? -3.080 -5.858 -3.616 1.00 11.22 74 GLY B CA 1
ATOM 2095 C C . GLY B 1 77 ? -1.675 -5.412 -3.973 1.00 11.35 74 GLY B C 1
ATOM 2096 O O . GLY B 1 77 ? -1.384 -5.236 -5.163 1.00 12.45 74 GLY B O 1
ATOM 2097 N N . ASP B 1 78 ? -0.786 -5.246 -2.991 1.00 9.79 75 ASP B N 1
ATOM 2098 C CA . ASP B 1 78 ? 0.532 -4.643 -3.205 1.00 9.60 75 ASP B CA 1
ATOM 2099 C C . ASP B 1 78 ? 1.483 -5.205 -2.155 1.00 8.82 75 ASP B C 1
ATOM 2100 O O . ASP B 1 78 ? 1.861 -4.518 -1.196 1.00 8.84 75 ASP B O 1
ATOM 2105 N N . PRO B 1 79 ? 1.877 -6.476 -2.297 1.00 8.49 76 PRO B N 1
ATOM 2106 C CA . PRO B 1 79 ? 2.640 -7.142 -1.231 1.00 8.87 76 PRO B CA 1
ATOM 2107 C C . PRO B 1 79 ? 4.074 -6.652 -1.177 1.00 8.35 76 PRO B C 1
ATOM 2108 O O . PRO B 1 79 ? 4.756 -6.554 -2.201 1.00 8.82 76 PRO B O 1
ATOM 2112 N N . VAL B 1 80 ? 4.552 -6.403 0.044 1.00 7.97 77 VAL B N 1
ATOM 2113 C CA . VAL B 1 80 ? 5.941 -6.004 0.242 1.00 8.36 77 VAL B CA 1
ATOM 2114 C C . VAL B 1 80 ? 6.307 -6.305 1.690 1.00 7.96 77 VAL B C 1
ATOM 2115 O O . VAL B 1 80 ? 5.534 -6.012 2.610 1.00 8.42 77 VAL B O 1
ATOM 2119 N N . MET B 1 81 ? 7.457 -6.931 1.920 1.00 8.25 78 MET B N 1
ATOM 2120 C CA . MET B 1 81 ? 7.816 -7.217 3.299 1.00 8.50 78 MET B CA 1
ATOM 2121 C C . MET B 1 81 ? 7.946 -5.907 4.072 1.00 8.36 78 MET B C 1
ATOM 2122 O O . MET B 1 81 ? 8.630 -4.989 3.613 1.00 8.34 78 MET B O 1
ATOM 2127 N N . PRO B 1 82 ? 7.326 -5.783 5.243 1.00 8.27 79 PRO B N 1
ATOM 2128 C CA . PRO B 1 82 ? 7.515 -4.567 6.041 1.00 8.38 79 PRO B CA 1
ATOM 2129 C C . PRO B 1 82 ? 8.987 -4.347 6.359 1.00 8.18 79 PRO B C 1
ATOM 2130 O O . PRO B 1 82 ? 9.667 -5.233 6.881 1.00 8.08 79 PRO B O 1
ATOM 2134 N N . GLY B 1 83 ? 9.478 -3.147 6.048 1.00 8.60 80 GLY B N 1
ATOM 2135 C CA . GLY B 1 83 ? 10.831 -2.803 6.429 1.00 8.43 80 GLY B CA 1
ATOM 2136 C C . GLY B 1 83 ? 11.052 -2.909 7.922 1.00 8.09 80 GLY B C 1
ATOM 2137 O O . GLY B 1 83 ? 12.139 -3.282 8.362 1.00 8.80 80 GLY B O 1
ATOM 2138 N N . CYS B 1 84 ? 10.016 -2.627 8.719 1.00 8.08 81 CYS B N 1
ATOM 2139 C CA . CYS B 1 84 ? 10.166 -2.694 10.170 1.00 8.30 81 CYS B CA 1
ATOM 2140 C C . CYS B 1 84 ? 10.530 -4.095 10.637 1.00 8.52 81 CYS B C 1
ATOM 2141 O O . CYS B 1 84 ? 11.190 -4.250 11.670 1.00 8.51 81 CYS B O 1
ATOM 2144 N N . LEU B 1 85 ? 10.111 -5.127 9.901 1.00 8.36 82 LEU B N 1
ATOM 2145 C CA . LEU B 1 85 ? 10.410 -6.499 10.294 1.00 8.47 82 LEU B CA 1
ATOM 2146 C C . LEU B 1 85 ? 11.832 -6.899 9.929 1.00 8.83 82 LEU B C 1
ATOM 2147 O O . LEU B 1 85 ? 12.441 -7.709 10.635 1.00 9.06 82 LEU B O 1
ATOM 2152 N N . GLY B 1 86 ? 12.371 -6.350 8.840 1.00 9.20 83 GLY B N 1
ATOM 2153 C CA . GLY B 1 86 ? 13.776 -6.551 8.542 1.00 10.00 83 GLY B CA 1
ATOM 2154 C C . GLY B 1 86 ? 14.667 -5.824 9.527 1.00 10.20 83 GLY B C 1
ATOM 2155 O O . GLY B 1 86 ? 15.706 -6.343 9.941 1.00 10.16 83 GLY B O 1
ATOM 2156 N N . LEU B 1 87 ? 14.264 -4.618 9.926 1.00 10.37 84 LEU B N 1
ATOM 2157 C CA . LEU B 1 87 ? 14.950 -3.937 11.013 1.00 10.76 84 LEU B CA 1
ATOM 2158 C C . LEU B 1 87 ? 14.887 -4.771 12.287 1.00 9.99 84 LEU B C 1
ATOM 2159 O O . LEU B 1 87 ? 15.899 -4.946 12.977 1.00 10.54 84 LEU B O 1
ATOM 2164 N N . ASP B 1 88 ? 13.719 -5.345 12.590 1.00 9.68 85 ASP B N 1
ATOM 2165 C CA . ASP B 1 88 ? 13.624 -6.138 13.807 1.00 9.74 85 ASP B CA 1
ATOM 2166 C C . ASP B 1 88 ? 14.507 -7.371 13.744 1.00 9.26 85 ASP B C 1
ATOM 2167 O O . ASP B 1 88 ? 15.092 -7.763 14.755 1.00 9.85 85 ASP B O 1
ATOM 2172 N N . ALA B 1 89 ? 14.600 -8.009 12.575 1.00 9.03 86 ALA B N 1
ATOM 2173 C CA . ALA B 1 89 ? 15.502 -9.147 12.441 1.00 9.29 86 ALA B CA 1
ATOM 2174 C C . ALA B 1 89 ? 16.907 -8.770 12.884 1.00 8.86 86 ALA B C 1
ATOM 2175 O O . ALA B 1 89 ? 17.593 -9.553 13.550 1.00 9.32 86 ALA B O 1
ATOM 2177 N N . MET B 1 90 ? 17.354 -7.569 12.521 1.00 8.83 87 MET B N 1
ATOM 2178 C CA . MET B 1 90 ? 18.682 -7.126 12.921 1.00 9.52 87 MET B CA 1
ATOM 2179 C C . MET B 1 90 ? 18.782 -6.939 14.432 1.00 8.25 87 MET B C 1
ATOM 2180 O O . MET B 1 90 ? 19.772 -7.358 15.043 1.00 8.88 87 MET B O 1
ATOM 2185 N N . TRP B 1 91 ? 17.777 -6.312 15.058 1.00 8.00 88 TRP B N 1
ATOM 2186 C CA . TRP B 1 91 ? 17.766 -6.220 16.515 1.00 8.56 88 TRP B CA 1
ATOM 2187 C C . TRP B 1 91 ? 17.765 -7.600 17.163 1.00 8.93 88 TRP B C 1
ATOM 2188 O O . TRP B 1 91 ? 18.470 -7.822 18.157 1.00 9.84 88 TRP B O 1
ATOM 2199 N N A GLN B 1 92 ? 16.981 -8.544 16.644 0.36 9.04 89 GLN B N 1
ATOM 2200 N N B GLN B 1 92 ? 16.941 -8.517 16.623 0.64 9.01 89 GLN B N 1
ATOM 2201 C CA A GLN B 1 92 ? 16.977 -9.852 17.295 0.36 9.49 89 GLN B CA 1
ATOM 2202 C CA B GLN B 1 92 ? 16.873 -9.905 17.086 0.64 9.84 89 GLN B CA 1
ATOM 2203 C C A GLN B 1 92 ? 18.321 -10.555 17.154 0.36 9.61 89 GLN B C 1
ATOM 2204 C C B GLN B 1 92 ? 18.265 -10.529 17.120 0.64 9.76 89 GLN B C 1
ATOM 2205 O O A GLN B 1 92 ? 18.727 -11.295 18.057 0.36 9.82 89 GLN B O 1
ATOM 2206 O O B GLN B 1 92 ? 18.661 -11.162 18.107 0.64 9.86 89 GLN B O 1
ATOM 2217 N N . LEU B 1 93 ? 19.032 -10.328 16.045 1.00 9.40 90 LEU B N 1
ATOM 2218 C CA . LEU B 1 93 ? 20.348 -10.940 15.908 1.00 9.42 90 LEU B CA 1
ATOM 2219 C C . LEU B 1 93 ? 21.356 -10.329 16.870 1.00 9.85 90 LEU B C 1
ATOM 2220 O O . LEU B 1 93 ? 22.235 -11.033 17.381 1.00 10.26 90 LEU B O 1
ATOM 2225 N N . VAL B 1 94 ? 21.253 -9.023 17.134 1.00 10.15 91 VAL B N 1
ATOM 2226 C CA . VAL B 1 94 ? 22.155 -8.405 18.102 1.00 10.37 91 VAL B CA 1
ATOM 2227 C C . VAL B 1 94 ? 21.929 -9.006 19.484 1.00 10.74 91 VAL B C 1
ATOM 2228 O O . VAL B 1 94 ? 22.881 -9.376 20.179 1.00 11.24 91 VAL B O 1
ATOM 2232 N N . GLY B 1 95 ? 20.661 -9.134 19.893 1.00 10.79 92 GLY B N 1
ATOM 2233 C CA . GLY B 1 95 ? 20.369 -9.736 21.186 1.00 11.23 92 GLY B CA 1
ATOM 2234 C C . GLY B 1 95 ? 20.799 -11.189 21.262 1.00 11.18 92 GLY B C 1
ATOM 2235 O O . GLY B 1 95 ? 21.324 -11.644 22.281 1.00 11.50 92 GLY B O 1
ATOM 2236 N N . PHE B 1 96 ? 20.579 -11.938 20.181 1.00 11.31 93 PHE B N 1
ATOM 2237 C CA . PHE B 1 96 ? 20.989 -13.335 20.135 1.00 11.27 93 PHE B CA 1
ATOM 2238 C C . PHE B 1 96 ? 22.494 -13.470 20.327 1.00 10.99 93 PHE B C 1
ATOM 2239 O O . PHE B 1 96 ? 22.954 -14.353 21.057 1.00 11.53 93 PHE B O 1
ATOM 2247 N N . TYR B 1 97 ? 23.273 -12.604 19.677 1.00 11.29 94 TYR B N 1
ATOM 2248 C CA . TYR B 1 97 ? 24.723 -12.635 19.835 1.00 12.14 94 TYR B CA 1
ATOM 2249 C C . TYR B 1 97 ? 25.127 -12.409 21.288 1.00 11.41 94 TYR B C 1
ATOM 2250 O O . TYR B 1 97 ? 26.024 -13.087 21.804 1.00 11.73 94 TYR B O 1
ATOM 2259 N N . LEU B 1 98 ? 24.493 -11.445 21.959 1.00 11.22 95 LEU B N 1
ATOM 2260 C CA . LEU B 1 98 ? 24.791 -11.218 23.369 1.00 11.81 95 LEU B CA 1
ATOM 2261 C C . LEU B 1 98 ? 24.517 -12.468 24.198 1.00 11.64 95 LEU B C 1
ATOM 2262 O O . LEU B 1 98 ? 25.309 -12.823 25.080 1.00 12.14 95 LEU B O 1
ATOM 2267 N N . GLY B 1 99 ? 23.406 -13.154 23.929 1.00 11.49 96 GLY B N 1
ATOM 2268 C CA . GLY B 1 99 ? 23.129 -14.393 24.641 1.00 11.31 96 GLY B CA 1
ATOM 2269 C C . GLY B 1 99 ? 24.079 -15.513 24.262 1.00 11.88 96 GLY B C 1
ATOM 2270 O O . GLY B 1 99 ? 24.456 -16.334 25.104 1.00 12.67 96 GLY B O 1
ATOM 2271 N N . TRP B 1 100 ? 24.489 -15.551 22.993 1.00 11.89 97 TRP B N 1
ATOM 2272 C CA . TRP B 1 100 ? 25.411 -16.574 22.505 1.00 12.90 97 TRP B CA 1
ATOM 2273 C C . TRP B 1 100 ? 26.737 -16.515 23.247 1.00 14.34 97 TRP B C 1
ATOM 2274 O O . TRP B 1 100 ? 27.359 -17.551 23.505 1.00 14.80 97 TRP B O 1
ATOM 2285 N N . LEU B 1 101 ? 27.178 -15.312 23.607 1.00 14.61 98 LEU B N 1
ATOM 2286 C CA . LEU B 1 101 ? 28.379 -15.117 24.410 1.00 16.14 98 LEU B CA 1
ATOM 2287 C C . LEU B 1 101 ? 28.148 -15.375 25.892 1.00 17.19 98 LEU B C 1
ATOM 2288 O O . LEU B 1 101 ? 29.064 -15.157 26.696 1.00 19.23 98 LEU B O 1
ATOM 2293 N N . GLY B 1 102 ? 26.959 -15.826 26.270 1.00 16.50 99 GLY B N 1
ATOM 2294 C CA . GLY B 1 102 ? 26.651 -16.135 27.646 1.00 16.34 99 GLY B CA 1
ATOM 2295 C C . GLY B 1 102 ? 25.954 -15.041 28.417 1.00 15.93 99 GLY B C 1
ATOM 2296 O O . GLY B 1 102 ? 25.782 -15.181 29.632 1.00 16.38 99 GLY B O 1
ATOM 2297 N N . GLY B 1 103 ? 25.541 -13.964 27.756 1.00 15.18 100 GLY B N 1
ATOM 2298 C CA . GLY B 1 103 ? 24.844 -12.900 28.452 1.00 14.82 100 GLY B CA 1
ATOM 2299 C C . GLY B 1 103 ? 23.490 -13.367 28.950 1.00 14.88 100 GLY B C 1
ATOM 2300 O O . GLY B 1 103 ? 22.762 -14.088 28.263 1.00 15.24 100 GLY B O 1
ATOM 2301 N N . GLU B 1 104 ? 23.151 -12.942 30.160 1.00 15.47 101 GLU B N 1
ATOM 2302 C CA . GLU B 1 104 ? 21.923 -13.355 30.816 1.00 16.60 101 GLU B CA 1
ATOM 2303 C C . GLU B 1 104 ? 20.900 -12.231 30.779 1.00 15.25 101 GLU B C 1
ATOM 2304 O O . GLU B 1 104 ? 21.231 -11.059 30.992 1.00 15.77 101 GLU B O 1
ATOM 2310 N N . GLY B 1 105 ? 19.653 -12.601 30.541 1.00 15.52 102 GLY B N 1
ATOM 2311 C CA . GLY B 1 105 ? 18.553 -11.671 30.586 1.00 15.90 102 GLY B CA 1
ATOM 2312 C C . GLY B 1 105 ? 17.689 -11.765 29.353 1.00 16.83 102 GLY B C 1
ATOM 2313 O O . GLY B 1 105 ? 17.922 -12.562 28.446 1.00 18.73 102 GLY B O 1
ATOM 2314 N N . LYS B 1 106 ? 16.662 -10.934 29.342 1.00 16.01 103 LYS B N 1
ATOM 2315 C CA . LYS B 1 106 ? 15.732 -10.843 28.231 1.00 15.81 103 LYS B CA 1
ATOM 2316 C C . LYS B 1 106 ? 16.154 -9.699 27.329 1.00 14.26 103 LYS B C 1
ATOM 2317 O O . LYS B 1 106 ? 16.589 -8.649 27.808 1.00 14.58 103 LYS B O 1
ATOM 2323 N N . GLY B 1 107 ? 16.014 -9.902 26.021 1.00 13.81 104 GLY B N 1
ATOM 2324 C CA . GLY B 1 107 ? 16.428 -8.888 25.073 1.00 13.00 104 GLY B CA 1
ATOM 2325 C C . GLY B 1 107 ? 15.389 -7.786 24.917 1.00 11.50 104 GLY B C 1
ATOM 2326 O O . GLY B 1 107 ? 14.179 -8.030 24.884 1.00 11.95 104 GLY B O 1
ATOM 2327 N N . ARG B 1 108 ? 15.884 -6.553 24.819 1.00 11.09 105 ARG B N 1
ATOM 2328 C CA . ARG B 1 108 ? 15.072 -5.401 24.449 1.00 10.97 105 ARG B CA 1
ATOM 2329 C C . ARG B 1 108 ? 15.893 -4.515 23.526 1.00 10.48 105 ARG B C 1
ATOM 2330 O O . ARG B 1 108 ? 17.007 -4.108 23.878 1.00 10.66 105 ARG B O 1
ATOM 2338 N N . ALA B 1 109 ? 15.334 -4.187 22.363 1.00 10.24 106 ALA B N 1
ATOM 2339 C CA . ALA B 1 109 ? 15.959 -3.172 21.531 1.00 10.50 106 ALA B CA 1
ATOM 2340 C C . ALA B 1 109 ? 15.939 -1.833 22.257 1.00 9.71 106 ALA B C 1
ATOM 2341 O O . ALA B 1 109 ? 14.956 -1.474 22.914 1.00 10.37 106 ALA B O 1
ATOM 2343 N N . LEU B 1 110 ? 17.043 -1.099 22.144 1.00 9.95 107 LEU B N 1
ATOM 2344 C CA . LEU B 1 110 ? 17.169 0.220 22.739 1.00 10.45 107 LEU B CA 1
ATOM 2345 C C . LEU B 1 110 ? 17.036 1.332 21.714 1.00 9.78 107 LEU B C 1
ATOM 2346 O O . LEU B 1 110 ? 16.750 2.474 22.086 1.00 10.39 107 LEU B O 1
ATOM 2351 N N . GLY B 1 111 ? 17.239 1.032 20.447 1.00 10.02 108 GLY B N 1
ATOM 2352 C CA . GLY B 1 111 ? 17.056 2.013 19.404 1.00 10.42 108 GLY B CA 1
ATOM 2353 C C . GLY B 1 111 ? 17.996 1.746 18.249 1.00 9.13 108 GLY B C 1
ATOM 2354 O O . GLY B 1 111 ? 18.590 0.679 18.127 1.00 8.88 108 GLY B O 1
ATOM 2355 N N . VAL B 1 112 ? 18.099 2.751 17.381 1.00 8.75 109 VAL B N 1
ATOM 2356 C CA . VAL B 1 112 ? 18.950 2.662 16.205 1.00 8.26 109 VAL B CA 1
ATOM 2357 C C . VAL B 1 112 ? 19.274 4.084 15.788 1.00 8.09 109 VAL B C 1
ATOM 2358 O O . VAL B 1 112 ? 18.513 5.012 16.074 1.00 8.68 109 VAL B O 1
ATOM 2362 N N . GLY B 1 113 ? 20.420 4.259 15.128 1.00 8.55 110 GLY B N 1
ATOM 2363 C CA . GLY B 1 113 ? 20.693 5.485 14.406 1.00 9.51 110 GLY B CA 1
ATOM 2364 C C . GLY B 1 113 ? 20.043 5.445 13.035 1.00 9.68 110 GLY B C 1
ATOM 2365 O O . GLY B 1 113 ? 18.935 4.921 12.873 1.00 10.62 110 GLY B O 1
ATOM 2366 N N . GLU B 1 114 ? 20.727 5.963 12.026 1.00 9.92 111 GLU B N 1
ATOM 2367 C CA . GLU B 1 114 ? 20.074 6.179 10.747 1.00 10.47 111 GLU B CA 1
ATOM 2368 C C . GLU B 1 114 ? 19.770 4.861 10.046 1.00 9.42 111 GLU B C 1
ATOM 2369 O O . GLU B 1 114 ? 20.633 3.983 9.933 1.00 10.43 111 GLU B O 1
ATOM 2375 N N . VAL B 1 115 ? 18.540 4.749 9.554 1.00 9.14 112 VAL B N 1
ATOM 2376 C CA . VAL B 1 115 ? 18.077 3.605 8.782 1.00 9.21 112 VAL B CA 1
ATOM 2377 C C . VAL B 1 115 ? 17.673 4.136 7.421 1.00 8.72 112 VAL B C 1
ATOM 2378 O O . VAL B 1 115 ? 16.936 5.125 7.332 1.00 9.14 112 VAL B O 1
ATOM 2382 N N . LYS B 1 116 ? 18.133 3.473 6.361 1.00 9.27 113 LYS B N 1
ATOM 2383 C CA . LYS B 1 116 ? 17.746 3.824 5.001 1.00 10.47 113 LYS B CA 1
ATOM 2384 C C . LYS B 1 116 ? 17.224 2.582 4.304 1.00 9.83 113 LYS B C 1
ATOM 2385 O O . LYS B 1 116 ? 17.902 1.552 4.280 1.00 10.56 113 LYS B O 1
ATOM 2391 N N . PHE B 1 117 ? 16.026 2.690 3.737 1.00 9.91 114 PHE B N 1
ATOM 2392 C CA . PHE B 1 117 ? 15.436 1.651 2.901 1.00 10.48 114 PHE B CA 1
ATOM 2393 C C . PHE B 1 117 ? 15.474 2.157 1.463 1.00 11.32 114 PHE B C 1
ATOM 2394 O O . PHE B 1 117 ? 14.919 3.220 1.165 1.00 12.54 114 PHE B O 1
ATOM 2402 N N . THR B 1 118 ? 16.104 1.395 0.570 1.00 11.23 115 THR B N 1
ATOM 2403 C CA . THR B 1 118 ? 16.236 1.796 -0.825 1.00 12.45 115 THR B CA 1
ATOM 2404 C C . THR B 1 118 ? 15.638 0.797 -1.799 1.00 12.40 115 THR B C 1
ATOM 2405 O O . THR B 1 118 ? 15.666 1.046 -3.008 1.00 14.67 115 THR B O 1
ATOM 2409 N N . GLY B 1 119 ? 15.104 -0.314 -1.315 1.00 10.99 116 GLY B N 1
ATOM 2410 C CA . GLY B 1 119 ? 14.483 -1.293 -2.171 1.00 10.91 116 GLY B CA 1
ATOM 2411 C C . GLY B 1 119 ? 13.558 -2.148 -1.347 1.00 10.87 116 GLY B C 1
ATOM 2412 O O . GLY B 1 119 ? 13.361 -1.903 -0.158 1.00 11.85 116 GLY B O 1
ATOM 2413 N N . GLN B 1 120 ? 12.995 -3.167 -1.988 1.00 11.32 117 GLN B N 1
ATOM 2414 C CA . GLN B 1 120 ? 11.933 -3.923 -1.345 1.00 11.93 117 GLN B CA 1
ATOM 2415 C C . GLN B 1 120 ? 12.113 -5.426 -1.526 1.00 10.38 117 GLN B C 1
ATOM 2416 O O . GLN B 1 120 ? 12.825 -5.901 -2.417 1.00 11.50 117 GLN B O 1
ATOM 2422 N N . VAL B 1 121 ? 11.453 -6.166 -0.643 1.00 9.20 118 VAL B N 1
ATOM 2423 C CA . VAL B 1 121 ? 11.346 -7.616 -0.725 1.00 8.88 118 VAL B CA 1
ATOM 2424 C C . VAL B 1 121 ? 9.945 -7.941 -1.221 1.00 9.07 118 VAL B C 1
ATOM 2425 O O . VAL B 1 121 ? 8.961 -7.711 -0.509 1.00 9.37 118 VAL B O 1
ATOM 2429 N N . LEU B 1 122 ? 9.854 -8.487 -2.429 1.00 9.78 119 LEU B N 1
ATOM 2430 C CA . LEU B 1 122 ? 8.600 -8.916 -3.021 1.00 9.94 119 LEU B CA 1
ATOM 2431 C C . LEU B 1 122 ? 8.451 -10.422 -2.891 1.00 9.93 119 LEU B C 1
ATOM 2432 O O . LEU B 1 122 ? 9.433 -11.138 -2.667 1.00 9.85 119 LEU B O 1
ATOM 2437 N N . PRO B 1 123 ? 7.229 -10.949 -3.038 1.00 10.43 120 PRO B N 1
ATOM 2438 C CA . PRO B 1 123 ? 7.022 -12.391 -2.823 1.00 11.52 120 PRO B CA 1
ATOM 2439 C C . PRO B 1 123 ? 7.698 -13.296 -3.833 1.00 11.99 120 PRO B C 1
ATOM 2440 O O . PRO B 1 123 ? 7.771 -14.500 -3.570 1.00 13.80 120 PRO B O 1
ATOM 2444 N N . ASP B 1 124 ? 8.184 -12.781 -4.963 1.00 11.38 121 ASP B N 1
ATOM 2445 C CA . ASP B 1 124 ? 8.943 -13.603 -5.900 1.00 12.54 121 ASP B CA 1
ATOM 2446 C C . ASP B 1 124 ? 10.443 -13.573 -5.638 1.00 12.28 121 ASP B C 1
ATOM 2447 O O . ASP B 1 124 ? 11.201 -14.220 -6.368 1.00 12.91 121 ASP B O 1
ATOM 2452 N N . ALA B 1 125 ? 10.892 -12.858 -4.612 1.00 11.21 122 ALA B N 1
ATOM 2453 C CA . ALA B 1 125 ? 12.280 -12.974 -4.192 1.00 10.79 122 ALA B CA 1
ATOM 2454 C C . ALA B 1 125 ? 12.546 -14.380 -3.669 1.00 10.63 122 ALA B C 1
ATOM 2455 O O . ALA B 1 125 ? 11.626 -15.143 -3.363 1.00 11.10 122 ALA B O 1
ATOM 2457 N N A LYS B 1 126 ? 13.827 -14.728 -3.574 0.76 9.91 123 LYS B N 1
ATOM 2458 N N B LYS B 1 126 ? 13.827 -14.717 -3.556 0.24 10.76 123 LYS B N 1
ATOM 2459 C CA A LYS B 1 126 ? 14.211 -16.040 -3.071 0.76 10.04 123 LYS B CA 1
ATOM 2460 C CA B LYS B 1 126 ? 14.241 -16.037 -3.099 0.24 11.09 123 LYS B CA 1
ATOM 2461 C C A LYS B 1 126 ? 14.716 -16.007 -1.638 0.76 9.13 123 LYS B C 1
ATOM 2462 C C B LYS B 1 126 ? 14.788 -16.051 -1.683 0.24 10.00 123 LYS B C 1
ATOM 2463 O O A LYS B 1 126 ? 14.325 -16.856 -0.836 0.76 9.04 123 LYS B O 1
ATOM 2464 O O B LYS B 1 126 ? 14.506 -16.987 -0.932 0.24 10.25 123 LYS B O 1
ATOM 2475 N N . LYS B 1 127 ? 15.562 -15.040 -1.290 1.00 8.99 124 LYS B N 1
ATOM 2476 C CA . LYS B 1 127 ? 16.285 -15.116 -0.028 1.00 9.51 124 LYS B CA 1
ATOM 2477 C C . LYS B 1 127 ? 16.671 -13.724 0.434 1.00 9.49 124 LYS B C 1
ATOM 2478 O O . LYS B 1 127 ? 17.231 -12.943 -0.339 1.00 11.50 124 LYS B O 1
ATOM 2484 N N . VAL B 1 128 ? 16.393 -13.438 1.703 1.00 8.23 125 VAL B N 1
ATOM 2485 C CA . VAL B 1 128 ? 16.848 -12.223 2.370 1.00 8.32 125 VAL B CA 1
ATOM 2486 C C . VAL B 1 128 ? 18.037 -12.578 3.249 1.00 8.28 125 VAL B C 1
ATOM 2487 O O . VAL B 1 128 ? 18.041 -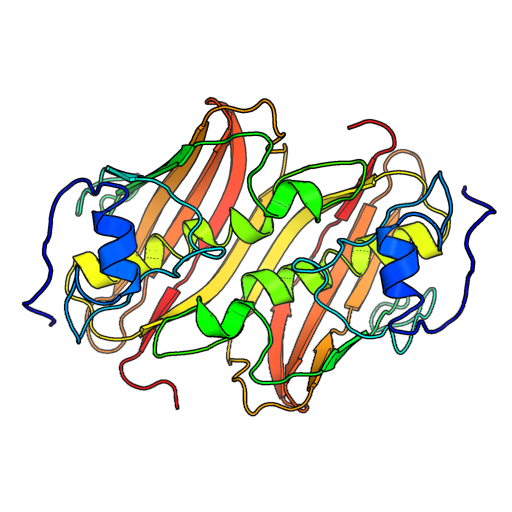13.616 3.925 1.00 9.10 125 VAL B O 1
ATOM 2491 N N . THR B 1 129 ? 19.051 -11.720 3.230 1.00 8.38 126 THR B N 1
ATOM 2492 C CA . THR B 1 129 ? 20.257 -11.878 4.029 1.00 8.94 126 THR B CA 1
ATOM 2493 C C . THR B 1 129 ? 20.374 -10.707 4.995 1.00 8.03 126 THR B C 1
ATOM 2494 O O . THR B 1 129 ? 20.163 -9.548 4.614 1.00 8.76 126 THR B O 1
ATOM 2498 N N . TYR B 1 130 ? 20.705 -11.012 6.245 1.00 8.57 127 TYR B N 1
ATOM 2499 C CA . TYR B 1 130 ? 21.003 -10.016 7.266 1.00 8.93 127 TYR B CA 1
ATOM 2500 C C . TYR B 1 130 ? 22.475 -10.146 7.638 1.00 9.22 127 TYR B C 1
ATOM 2501 O O . TYR B 1 130 ? 22.934 -11.247 7.953 1.00 9.85 127 TYR B O 1
ATOM 2510 N N A ARG B 1 131 ? 23.204 -9.028 7.618 0.50 9.70 128 ARG B N 1
ATOM 2511 N N B ARG B 1 131 ? 23.215 -9.038 7.567 0.50 9.64 128 ARG B N 1
ATOM 2512 C CA A ARG B 1 131 ? 24.615 -9.002 7.995 0.50 10.24 128 ARG B CA 1
ATOM 2513 C CA B ARG B 1 131 ? 24.612 -8.986 7.987 0.50 9.94 128 ARG B CA 1
ATOM 2514 C C A ARG B 1 131 ? 24.819 -7.972 9.094 0.50 9.89 128 ARG B C 1
ATOM 2515 C C B ARG B 1 131 ? 24.736 -7.987 9.129 0.50 9.86 128 ARG B C 1
ATOM 2516 O O A ARG B 1 131 ? 24.544 -6.787 8.891 0.50 9.88 128 ARG B O 1
ATOM 2517 O O B ARG B 1 131 ? 24.285 -6.846 9.005 0.50 10.45 128 ARG B O 1
ATOM 2532 N N . ILE B 1 132 ? 25.345 -8.418 10.233 1.00 9.73 129 ILE B N 1
ATOM 2533 C CA . ILE B 1 132 ? 25.494 -7.602 11.438 1.00 10.05 129 ILE B CA 1
ATOM 2534 C C . ILE B 1 132 ? 26.976 -7.493 11.760 1.00 9.64 129 ILE B C 1
ATOM 2535 O O . ILE B 1 132 ? 27.639 -8.509 12.002 1.00 10.38 129 ILE B O 1
ATOM 2540 N N . ASN B 1 133 ? 27.488 -6.266 11.788 1.00 9.69 130 ASN B N 1
ATOM 2541 C CA . ASN B 1 133 ? 28.879 -5.986 12.131 1.00 10.24 130 ASN B CA 1
ATOM 2542 C C . ASN B 1 133 ? 28.890 -5.221 13.445 1.00 9.93 130 ASN B C 1
ATOM 2543 O O . ASN B 1 133 ? 28.506 -4.047 13.491 1.00 9.70 130 ASN B O 1
ATOM 2548 N N . PHE B 1 134 ? 29.297 -5.891 14.516 1.00 9.73 131 PHE B N 1
ATOM 2549 C CA . PHE B 1 134 ? 29.317 -5.253 15.823 1.00 9.75 131 PHE B CA 1
ATOM 2550 C C . PHE B 1 134 ? 30.376 -4.170 15.898 1.00 10.36 131 PHE B C 1
ATOM 2551 O O . PHE B 1 134 ? 31.460 -4.276 15.314 1.00 10.73 131 PHE B O 1
ATOM 2559 N N . LYS B 1 135 ? 30.062 -3.133 16.670 1.00 10.24 132 LYS B N 1
ATOM 2560 C CA . LYS B 1 135 ? 31.024 -2.097 16.980 1.00 11.38 132 LYS B CA 1
ATOM 2561 C C . LYS B 1 135 ? 31.387 -2.025 18.451 1.00 10.81 132 LYS B C 1
ATOM 2562 O O . LYS B 1 135 ? 32.493 -1.575 18.767 1.00 11.89 132 LYS B O 1
ATOM 2568 N N . ARG B 1 136 ? 30.516 -2.481 19.351 1.00 10.74 133 ARG B N 1
ATOM 2569 C CA . ARG B 1 136 ? 30.871 -2.596 20.757 1.00 11.96 133 ARG B CA 1
ATOM 2570 C C . ARG B 1 136 ? 29.967 -3.623 21.415 1.00 10.96 133 ARG B C 1
ATOM 2571 O O . ARG B 1 136 ? 28.768 -3.694 21.121 1.00 10.62 133 ARG B O 1
ATOM 2579 N N . VAL B 1 137 ? 30.552 -4.390 22.332 1.00 11.96 134 VAL B N 1
ATOM 2580 C CA . VAL B 1 137 ? 29.839 -5.364 23.145 1.00 13.06 134 VAL B CA 1
ATOM 2581 C C . VAL B 1 137 ? 30.238 -5.114 24.592 1.00 12.57 134 VAL B C 1
ATOM 2582 O O . VAL B 1 137 ? 31.429 -5.113 24.914 1.00 13.33 134 VAL B O 1
ATOM 2586 N N . ILE B 1 138 ? 29.256 -4.863 25.451 1.00 12.43 135 ILE B N 1
ATOM 2587 C CA . ILE B 1 138 ? 29.476 -4.639 26.875 1.00 12.81 135 ILE B CA 1
ATOM 2588 C C . ILE B 1 138 ? 28.792 -5.783 27.601 1.00 13.46 135 ILE B C 1
ATOM 2589 O O . ILE B 1 138 ? 27.568 -5.922 27.523 1.00 13.83 135 ILE B O 1
ATOM 2594 N N . MET B 1 139 ? 29.576 -6.610 28.290 1.00 14.62 136 MET B N 1
ATOM 2595 C CA . MET B 1 139 ? 29.052 -7.841 28.863 1.00 16.56 136 MET B CA 1
ATOM 2596 C C . MET B 1 139 ? 28.950 -7.808 30.379 1.00 18.73 136 MET B C 1
ATOM 2597 O O . MET B 1 139 ? 28.542 -8.810 30.978 1.00 20.84 136 MET B O 1
ATOM 2602 N N . ARG B 1 140 ? 29.295 -6.694 31.016 1.00 19.08 137 ARG B N 1
ATOM 2603 C CA . ARG B 1 140 ? 29.210 -6.577 32.463 1.00 21.33 137 ARG B CA 1
ATOM 2604 C C . ARG B 1 140 ? 28.237 -5.473 32.850 1.00 21.03 137 ARG B C 1
ATOM 2605 O O . ARG B 1 140 ? 28.043 -4.506 32.105 1.00 21.89 137 ARG B O 1
ATOM 2613 N N A LYS B 1 141 ? 27.627 -5.637 34.028 0.50 20.66 138 LYS B N 1
ATOM 2614 N N B LYS B 1 141 ? 27.610 -5.642 34.016 0.50 20.58 138 LYS B N 1
ATOM 2615 C CA A LYS B 1 141 ? 26.818 -4.614 34.689 0.50 20.74 138 LYS B CA 1
ATOM 2616 C CA B LYS B 1 141 ? 26.592 -4.722 34.512 0.50 20.30 138 LYS B CA 1
ATOM 2617 C C A LYS B 1 141 ? 25.538 -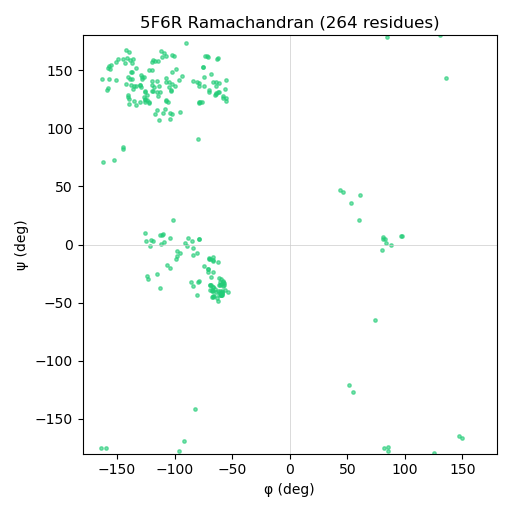4.249 33.946 0.50 20.34 138 LYS B C 1
ATOM 2618 C C B LYS B 1 141 ? 25.436 -4.600 33.524 0.50 19.17 138 LYS B C 1
ATOM 2619 O O A LYS B 1 141 ? 24.438 -4.412 34.484 0.50 21.07 138 LYS B O 1
ATOM 2620 O O B LYS B 1 141 ? 24.660 -5.546 33.358 0.50 19.00 138 LYS B O 1
ATOM 2631 N N A LEU B 1 142 ? 25.669 -3.736 32.725 0.50 19.43 139 LEU B N 1
ATOM 2632 N N B LEU B 1 142 ? 25.306 -3.452 32.866 0.50 18.33 139 LEU B N 1
ATOM 2633 C CA A LEU B 1 142 ? 24.518 -3.364 31.904 0.50 17.99 139 LEU B CA 1
ATOM 2634 C CA B LEU B 1 142 ? 24.288 -3.285 31.833 0.50 17.40 139 LEU B CA 1
ATOM 2635 C C A LEU B 1 142 ? 24.829 -3.847 30.491 0.50 16.21 139 LEU B C 1
ATOM 2636 C C B LEU B 1 142 ? 24.826 -3.861 30.529 0.50 15.99 139 LEU B C 1
ATOM 2637 O O A LEU B 1 142 ? 25.522 -3.160 29.735 0.50 15.96 139 LEU B O 1
ATOM 2638 O O B LEU B 1 142 ? 25.697 -3.263 29.890 0.50 15.87 139 LEU B O 1
ATOM 2647 N N . ILE B 1 143 ? 24.322 -5.032 30.148 1.00 14.90 140 ILE B N 1
ATOM 2648 C CA . ILE B 1 143 ? 24.750 -5.718 28.931 1.00 14.40 140 ILE B CA 1
ATOM 2649 C C . ILE B 1 143 ? 24.143 -5.038 27.713 1.00 13.66 140 ILE B C 1
ATOM 2650 O O . ILE B 1 143 ? 22.920 -4.865 27.626 1.00 14.09 140 ILE B O 1
ATOM 2655 N N . MET B 1 144 ? 24.992 -4.678 26.751 1.00 12.44 141 MET B N 1
ATOM 2656 C CA . MET B 1 144 ? 24.535 -3.942 25.582 1.00 12.21 141 MET B CA 1
ATOM 2657 C C . MET B 1 144 ? 25.413 -4.266 24.380 1.00 11.21 141 MET B C 1
ATOM 2658 O O . MET B 1 144 ? 26.634 -4.408 24.501 1.00 12.14 141 MET B O 1
ATOM 2663 N N . GLY B 1 145 ? 24.785 -4.371 23.223 1.00 10.63 142 GLY B N 1
ATOM 2664 C CA . GLY B 1 145 ? 25.496 -4.479 21.959 1.00 10.16 142 GLY B CA 1
ATOM 2665 C C . GLY B 1 145 ? 25.127 -3.325 21.048 1.00 10.01 142 GLY B C 1
ATOM 2666 O O . GLY B 1 145 ? 23.967 -2.908 21.003 1.00 10.45 142 GLY B O 1
ATOM 2667 N N . VAL B 1 146 ? 26.121 -2.808 20.329 1.00 9.85 143 VAL B N 1
ATOM 2668 C CA . VAL B 1 146 ? 25.922 -1.777 19.316 1.00 9.99 143 VAL B CA 1
ATOM 2669 C C . VAL B 1 146 ? 26.531 -2.290 18.021 1.00 9.15 143 VAL B C 1
ATOM 2670 O O . VAL B 1 146 ? 27.670 -2.772 18.027 1.00 9.72 143 VAL B O 1
ATOM 2674 N N . ALA B 1 147 ? 25.779 -2.200 16.921 1.00 9.42 144 ALA B N 1
ATOM 2675 C CA . ALA B 1 147 ? 26.209 -2.803 15.665 1.00 9.55 144 ALA B CA 1
ATOM 2676 C C . ALA B 1 147 ? 25.646 -2.021 14.488 1.00 9.42 144 ALA B C 1
ATOM 2677 O O . ALA B 1 147 ? 24.635 -1.330 14.608 1.00 9.97 144 ALA B O 1
ATOM 2679 N N . ASP B 1 148 ? 26.308 -2.154 13.341 1.00 9.21 145 ASP B N 1
ATOM 2680 C CA . ASP B 1 148 ? 25.726 -1.753 12.069 1.00 9.95 145 ASP B CA 1
ATOM 2681 C C . ASP B 1 148 ? 25.162 -2.981 11.367 1.00 9.58 145 ASP B C 1
ATOM 2682 O O . ASP B 1 148 ? 25.641 -4.099 11.550 1.00 11.17 145 ASP B O 1
ATOM 2687 N N . GLY B 1 149 ? 24.126 -2.768 10.562 1.00 9.47 146 GLY B N 1
ATOM 2688 C CA . GLY B 1 149 ? 23.487 -3.868 9.876 1.00 9.73 146 GLY B CA 1
ATOM 2689 C C . GLY B 1 149 ? 23.174 -3.530 8.433 1.00 9.47 146 GLY B C 1
ATOM 2690 O O . GLY B 1 149 ? 23.022 -2.366 8.052 1.00 10.54 146 GLY B O 1
ATOM 2691 N N . GLU B 1 150 ? 23.054 -4.588 7.634 1.00 9.45 147 GLU B N 1
ATOM 2692 C CA . GLU B 1 150 ? 22.651 -4.496 6.241 1.00 11.17 147 GLU B CA 1
ATOM 2693 C C . GLU B 1 150 ? 21.658 -5.608 5.968 1.00 9.95 147 GLU B C 1
ATOM 2694 O O . GLU B 1 150 ? 21.818 -6.729 6.470 1.00 10.79 147 GLU B O 1
ATOM 2700 N N . VAL B 1 151 ? 20.655 -5.300 5.152 1.00 9.34 148 VAL B N 1
ATOM 2701 C CA . VAL B 1 151 ? 19.721 -6.295 4.651 1.00 9.18 148 VAL B CA 1
ATOM 2702 C C . VAL B 1 151 ? 19.837 -6.325 3.137 1.00 8.39 148 VAL B C 1
ATOM 2703 O O . VAL B 1 151 ? 19.812 -5.272 2.485 1.00 8.84 148 VAL B O 1
ATOM 2707 N N . LEU B 1 152 ? 19.953 -7.530 2.584 1.00 8.76 149 LEU B N 1
ATOM 2708 C CA . LEU B 1 152 ? 20.019 -7.732 1.149 1.00 8.96 149 LEU B CA 1
ATOM 2709 C C . LEU B 1 152 ? 18.884 -8.650 0.731 1.00 8.61 149 LEU B C 1
ATOM 2710 O O . LEU B 1 152 ? 18.447 -9.516 1.496 1.00 8.97 149 LEU B O 1
ATOM 2715 N N . VAL B 1 153 ? 18.410 -8.475 -0.496 1.00 8.59 150 VAL B N 1
ATOM 2716 C CA . VAL B 1 153 ? 17.472 -9.420 -1.081 1.00 9.19 150 VAL B CA 1
ATOM 2717 C C . VAL B 1 153 ? 18.096 -9.944 -2.361 1.00 9.32 150 VAL B C 1
ATOM 2718 O O . VAL B 1 153 ? 18.482 -9.158 -3.241 1.00 9.25 150 VAL B O 1
ATOM 2722 N N . ASP B 1 154 ? 18.268 -11.265 -2.428 1.00 9.76 151 ASP B N 1
ATOM 2723 C CA . ASP B 1 154 ? 18.906 -11.914 -3.566 1.00 10.89 151 ASP B CA 1
ATOM 2724 C C . ASP B 1 154 ? 20.190 -11.188 -3.959 1.00 11.86 151 ASP B C 1
ATOM 2725 O O . ASP B 1 154 ? 20.444 -10.918 -5.129 1.00 12.39 151 ASP B O 1
ATOM 2730 N N . GLY B 1 155 ? 20.997 -10.849 -2.950 1.00 12.13 152 GLY B N 1
ATOM 2731 C CA . GLY B 1 155 ? 22.305 -10.260 -3.162 1.00 13.10 152 GLY B CA 1
ATOM 2732 C C . GLY B 1 155 ? 22.348 -8.763 -3.391 1.00 13.63 152 GLY B C 1
ATOM 2733 O O . GLY B 1 155 ? 23.445 -8.227 -3.582 1.00 15.46 152 GLY B O 1
ATOM 2734 N N . LYS B 1 156 ? 21.210 -8.066 -3.370 1.00 13.28 153 LYS B N 1
ATOM 2735 C CA . LYS B 1 156 ? 21.148 -6.619 -3.578 1.00 13.95 153 LYS B CA 1
ATOM 2736 C C . LYS B 1 156 ? 20.881 -5.946 -2.236 1.00 12.02 153 LYS B C 1
ATOM 2737 O O . LYS B 1 156 ? 19.875 -6.246 -1.589 1.00 11.19 153 LYS B O 1
ATOM 2743 N N . VAL B 1 157 ? 21.772 -5.039 -1.816 1.00 12.31 154 VAL B N 1
ATOM 2744 C CA . VAL B 1 157 ? 21.539 -4.308 -0.569 1.00 12.03 154 VAL B CA 1
ATOM 2745 C C . VAL B 1 157 ? 20.302 -3.442 -0.714 1.00 11.05 154 VAL B C 1
ATOM 2746 O O . VAL B 1 157 ? 20.164 -2.680 -1.681 1.00 12.91 154 VAL B O 1
ATOM 2750 N N . ILE B 1 158 ? 19.394 -3.558 0.252 1.00 9.47 155 ILE B N 1
ATOM 2751 C CA . ILE B 1 158 ? 18.180 -2.751 0.255 1.00 9.69 155 ILE B CA 1
ATOM 2752 C C . ILE B 1 158 ? 18.001 -1.932 1.528 1.00 9.32 155 ILE B C 1
ATOM 2753 O O . ILE B 1 158 ? 17.344 -0.891 1.487 1.00 9.77 155 ILE B O 1
ATOM 2758 N N . TYR B 1 159 ? 18.507 -2.402 2.677 1.00 9.06 156 TYR B N 1
ATOM 2759 C CA . TYR B 1 159 ? 18.405 -1.623 3.907 1.00 9.14 156 TYR B CA 1
ATOM 2760 C C . TYR B 1 159 ? 19.775 -1.498 4.548 1.00 8.73 156 TYR B C 1
ATOM 2761 O O . TYR B 1 159 ? 20.569 -2.445 4.542 1.00 9.47 156 TYR B O 1
ATOM 2770 N N . THR B 1 160 ? 20.024 -0.342 5.153 1.00 8.81 157 THR B N 1
ATOM 2771 C CA . THR B 1 160 ? 21.176 -0.159 6.017 1.00 9.45 157 THR B CA 1
ATOM 2772 C C . THR B 1 160 ? 20.707 0.434 7.335 1.00 9.09 157 THR B C 1
ATOM 2773 O O . THR B 1 160 ? 19.760 1.225 7.381 1.00 9.83 157 THR B O 1
ATOM 2777 N N . ALA B 1 161 ? 21.383 0.040 8.410 1.00 9.26 158 ALA B N 1
ATOM 2778 C CA . ALA B 1 161 ? 21.085 0.559 9.735 1.00 9.63 158 ALA B CA 1
ATOM 2779 C C . ALA B 1 161 ? 22.399 0.817 10.452 1.00 9.78 158 ALA B C 1
ATOM 2780 O O . ALA B 1 161 ? 23.258 -0.064 10.522 1.00 11.41 158 ALA B O 1
ATOM 2782 N N A THR B 1 162 ? 22.574 2.036 10.950 0.18 10.25 159 THR B N 1
ATOM 2783 N N B THR B 1 162 ? 22.539 2.017 10.997 0.82 9.08 159 THR B N 1
ATOM 2784 C CA A THR B 1 162 ? 23.737 2.373 11.758 0.18 11.00 159 THR B CA 1
ATOM 2785 C CA B THR B 1 162 ? 23.717 2.419 11.748 0.82 9.08 159 THR B CA 1
ATOM 2786 C C A THR B 1 162 ? 23.351 2.394 13.227 0.18 9.69 159 THR B C 1
ATOM 2787 C C B THR B 1 162 ? 23.370 2.443 13.230 0.82 8.57 159 THR B C 1
ATOM 2788 O O A THR B 1 162 ? 22.274 2.873 13.592 0.18 9.46 159 THR B O 1
ATOM 2789 O O B THR B 1 162 ? 22.330 2.984 13.614 0.82 8.56 159 THR B O 1
ATOM 2796 N N . ASP B 1 163 ? 24.238 1.862 14.061 1.00 9.10 160 ASP B N 1
ATOM 2797 C CA . ASP B 1 163 ? 24.113 1.964 15.517 1.00 9.58 160 ASP B CA 1
ATOM 2798 C C . ASP B 1 163 ? 22.810 1.358 16.050 1.00 8.99 160 ASP B C 1
ATOM 2799 O O . ASP B 1 163 ? 22.130 1.940 16.898 1.00 9.47 160 ASP B O 1
ATOM 2804 N N . LEU B 1 164 ? 22.474 0.166 15.557 1.00 8.89 161 LEU B N 1
ATOM 2805 C CA . LEU B 1 164 ? 21.536 -0.694 16.267 1.00 8.79 161 LEU B CA 1
ATOM 2806 C C . LEU B 1 164 ? 22.029 -0.912 17.689 1.00 9.20 161 LEU B C 1
ATOM 2807 O O . LEU B 1 164 ? 23.208 -1.186 17.906 1.00 10.21 161 LEU B O 1
ATOM 2812 N N A LYS B 1 165 ? 21.121 -0.791 18.658 0.66 9.36 162 LYS B N 1
ATOM 2813 N N B LYS B 1 165 ? 21.116 -0.820 18.656 0.34 9.57 162 LYS B N 1
ATOM 2814 C CA A LYS B 1 165 ? 21.436 -0.992 20.070 0.66 9.79 162 LYS B CA 1
ATOM 2815 C CA B LYS B 1 165 ? 21.449 -0.992 20.066 0.34 10.17 162 LYS B CA 1
ATOM 2816 C C A LYS B 1 165 ? 20.435 -1.958 20.677 0.66 9.45 162 LYS B C 1
ATOM 2817 C C B LYS B 1 165 ? 20.439 -1.921 20.721 0.34 9.65 162 LYS B C 1
ATOM 2818 O O A LYS B 1 165 ? 19.226 -1.794 20.494 0.66 9.38 162 LYS B O 1
ATOM 2819 O O B LYS B 1 165 ? 19.229 -1.701 20.610 0.34 9.50 162 LYS B O 1
ATOM 2830 N N . VAL B 1 166 ? 20.936 -2.944 21.413 1.00 9.45 163 VAL B N 1
ATOM 2831 C CA . VAL B 1 166 ? 20.098 -3.907 22.120 1.00 9.75 163 VAL B CA 1
ATOM 2832 C C . VAL B 1 166 ? 20.712 -4.155 23.492 1.00 9.80 163 VAL B C 1
ATOM 2833 O O . VAL B 1 166 ? 21.938 -4.255 23.626 1.00 10.58 163 VAL B O 1
ATOM 2837 N N . GLY B 1 167 ? 19.862 -4.258 24.512 1.00 10.32 164 GLY B N 1
ATOM 2838 C CA . GLY B 1 167 ? 20.314 -4.615 25.840 1.00 10.99 164 GLY B CA 1
ATOM 2839 C C . GLY B 1 167 ? 19.713 -5.922 26.310 1.00 11.10 164 GLY B C 1
ATOM 2840 O O . GLY B 1 167 ? 18.668 -6.348 25.807 1.00 11.47 164 GLY B O 1
ATOM 2841 N N . LEU B 1 168 ? 20.362 -6.577 27.269 1.00 11.51 165 LEU B N 1
ATOM 2842 C CA . LEU B 1 168 ? 19.765 -7.695 27.987 1.00 12.13 165 LEU B CA 1
ATOM 2843 C C . LEU B 1 168 ? 19.412 -7.250 29.397 1.00 14.30 165 LEU B C 1
ATOM 2844 O O . LEU B 1 168 ? 20.183 -6.528 30.039 1.00 16.49 165 LEU B O 1
ATOM 2849 N N . PHE B 1 169 ? 18.251 -7.695 29.876 1.00 15.45 166 PHE B N 1
ATOM 2850 C CA . PHE B 1 169 ? 17.729 -7.302 31.180 1.00 17.70 166 PHE B CA 1
ATOM 2851 C C . PHE B 1 169 ? 17.236 -8.537 31.924 1.00 20.09 166 PHE B C 1
ATOM 2852 O O . PHE B 1 169 ? 16.335 -9.234 31.450 1.00 20.33 166 PHE B O 1
ATOM 2860 N N . LYS B 1 170 ? 17.820 -8.806 33.093 0.84 23.65 167 LYS B N 1
ATOM 2861 C CA . LYS B 1 170 ? 17.367 -9.952 33.875 0.84 27.96 167 LYS B CA 1
ATOM 2862 C C . LYS B 1 170 ? 16.019 -9.687 34.535 0.84 30.45 167 LYS B C 1
ATOM 2863 O O . LYS B 1 170 ? 15.263 -10.629 34.798 0.84 30.45 167 LYS B O 1
ATOM 2869 N N A ASP B 1 171 ? 15.707 -8.420 34.802 0.51 31.75 168 ASP B N 1
ATOM 2870 N N B ASP B 1 171 ? 15.691 -8.423 34.799 0.49 31.72 168 ASP B N 1
ATOM 2871 C CA A ASP B 1 171 ? 14.439 -8.013 35.392 0.51 33.12 168 ASP B CA 1
ATOM 2872 C CA B ASP B 1 171 ? 14.413 -8.054 35.398 0.49 33.22 168 ASP B CA 1
ATOM 2873 C C A ASP B 1 171 ? 13.871 -6.895 34.533 0.51 32.28 168 ASP B C 1
ATOM 2874 C C B ASP B 1 171 ? 13.826 -6.889 34.616 0.49 32.27 168 ASP B C 1
ATOM 2875 O O A ASP B 1 171 ? 14.496 -5.838 34.396 0.51 32.59 168 ASP B O 1
ATOM 2876 O O B ASP B 1 171 ? 14.395 -5.792 34.613 0.49 32.55 168 ASP B O 1
ATOM 2885 N N . THR B 1 172 ? 12.692 -7.122 33.963 1.00 31.11 169 THR B N 1
ATOM 2886 C CA . THR B 1 172 ? 12.033 -6.093 33.162 1.00 29.04 169 THR B CA 1
ATOM 2887 C C . THR B 1 172 ? 10.839 -5.495 33.904 1.00 27.86 169 THR B C 1
ATOM 2888 O O . THR B 1 172 ? 10.051 -4.741 33.328 1.00 27.51 169 THR B O 1
#